Protein AF-A0A7C2W2X8-F1 (afdb_monomer)

Structure (mmCIF, N/CA/C/O backbone):
data_AF-A0A7C2W2X8-F1
#
_entry.id   AF-A0A7C2W2X8-F1
#
loop_
_atom_site.group_PDB
_atom_site.id
_atom_site.type_symbol
_atom_site.label_atom_id
_atom_site.label_alt_id
_atom_site.label_comp_id
_atom_site.label_asym_id
_atom_site.label_entity_id
_atom_site.label_seq_id
_atom_site.pdbx_PDB_ins_code
_atom_site.Cartn_x
_atom_site.Cartn_y
_atom_site.Cartn_z
_atom_site.occupancy
_atom_site.B_iso_or_equiv
_atom_site.auth_seq_id
_atom_site.auth_comp_id
_atom_site.auth_asym_id
_atom_site.auth_atom_id
_atom_site.pdbx_PDB_model_num
ATOM 1 N N . MET A 1 1 ? 43.459 34.184 0.021 1.00 32.25 1 MET A N 1
ATOM 2 C CA . MET A 1 1 ? 43.443 33.450 -1.262 1.00 32.25 1 MET A CA 1
ATOM 3 C C . MET A 1 1 ? 43.941 32.030 -1.039 1.00 32.25 1 MET A C 1
ATOM 5 O O . MET A 1 1 ? 45.138 31.801 -1.106 1.00 32.25 1 MET A O 1
ATOM 9 N N . ARG A 1 2 ? 43.037 31.104 -0.712 1.00 22.92 2 ARG A N 1
ATOM 10 C CA . ARG A 1 2 ? 43.189 29.656 -0.916 1.00 22.92 2 ARG A CA 1
ATOM 11 C C . ARG A 1 2 ? 41.778 29.097 -1.050 1.00 22.92 2 ARG A C 1
ATOM 13 O O . ARG A 1 2 ? 40.992 29.219 -0.117 1.00 22.92 2 ARG A O 1
ATOM 20 N N . ALA A 1 3 ? 41.466 28.576 -2.225 1.00 23.81 3 ALA A N 1
ATOM 21 C CA . ALA A 1 3 ? 40.275 27.799 -2.508 1.00 23.81 3 ALA A CA 1
ATOM 22 C C . ALA A 1 3 ? 40.750 26.645 -3.386 1.00 23.81 3 ALA A C 1
ATOM 24 O O . ALA A 1 3 ? 41.147 26.878 -4.521 1.00 23.81 3 ALA A O 1
ATOM 25 N N . GLU A 1 4 ? 40.760 25.434 -2.839 1.00 26.78 4 GLU A N 1
ATOM 26 C CA . GLU A 1 4 ? 40.943 24.205 -3.607 1.00 26.78 4 GLU A CA 1
ATOM 27 C C . GLU A 1 4 ? 39.967 23.146 -3.083 1.00 26.78 4 GLU A C 1
ATOM 29 O O . GLU A 1 4 ? 40.073 22.679 -1.953 1.00 26.78 4 GLU A O 1
ATOM 34 N N . GLY A 1 5 ? 38.975 22.856 -3.931 1.00 24.05 5 GLY A N 1
ATOM 35 C CA . GLY A 1 5 ? 38.567 21.509 -4.333 1.00 24.05 5 GLY A CA 1
ATOM 36 C C . GLY A 1 5 ? 38.045 20.545 -3.271 1.00 24.05 5 GLY A C 1
ATOM 37 O O . GLY A 1 5 ? 38.774 19.671 -2.817 1.00 24.05 5 GLY A O 1
ATOM 38 N N . SER A 1 6 ? 36.741 20.593 -2.993 1.00 25.14 6 SER A N 1
ATOM 39 C CA . SER A 1 6 ? 36.005 19.478 -2.389 1.00 25.14 6 SER A CA 1
ATOM 40 C C . SER A 1 6 ? 35.727 18.395 -3.440 1.00 25.14 6 SER A C 1
ATOM 42 O O . SER A 1 6 ? 34.861 18.566 -4.299 1.00 25.14 6 SER A O 1
ATOM 44 N N . GLY A 1 7 ? 36.458 17.282 -3.376 1.00 24.28 7 GLY A N 1
ATOM 45 C CA . GLY A 1 7 ? 36.139 16.057 -4.108 1.00 24.28 7 GLY A CA 1
ATOM 46 C C . GLY A 1 7 ? 35.042 15.271 -3.389 1.00 24.28 7 GLY A C 1
ATOM 47 O O . GLY A 1 7 ? 35.287 14.691 -2.335 1.00 24.28 7 GLY A O 1
ATOM 48 N N . SER A 1 8 ? 33.836 15.242 -3.953 1.00 28.30 8 SER A N 1
ATOM 49 C CA . SER A 1 8 ? 32.744 14.355 -3.541 1.00 28.30 8 SER A CA 1
ATOM 50 C C . SER A 1 8 ? 32.913 12.982 -4.201 1.00 28.30 8 SER A C 1
ATOM 52 O O . SER A 1 8 ? 32.335 12.682 -5.243 1.00 28.30 8 SER A O 1
ATOM 54 N N . GLY A 1 9 ? 33.752 12.142 -3.598 1.00 32.53 9 GLY A N 1
ATOM 55 C CA . GLY A 1 9 ? 33.823 10.713 -3.890 1.00 32.53 9 GLY A CA 1
ATOM 56 C C . GLY A 1 9 ? 33.189 9.926 -2.748 1.00 32.53 9 GLY A C 1
ATOM 57 O O . GLY A 1 9 ? 33.828 9.730 -1.720 1.00 32.53 9 GLY A O 1
ATOM 58 N N . GLY A 1 10 ? 31.943 9.491 -2.919 1.00 30.27 10 GLY A N 1
ATOM 59 C CA . GLY A 1 10 ? 31.253 8.634 -1.958 1.00 30.27 10 GLY A CA 1
ATOM 60 C C . GLY A 1 10 ? 30.031 7.987 -2.595 1.00 30.27 10 GLY A C 1
ATOM 61 O O . GLY A 1 10 ? 28.939 8.530 -2.508 1.00 30.27 10 GLY A O 1
ATOM 62 N N . TRP A 1 11 ? 30.220 6.841 -3.248 1.00 42.31 11 TRP A N 1
ATOM 63 C CA . TRP A 1 11 ? 29.124 5.989 -3.710 1.00 42.31 11 TRP A CA 1
ATOM 64 C C . TRP A 1 11 ? 29.130 4.721 -2.857 1.00 42.31 11 TRP A C 1
ATOM 66 O O . TRP A 1 11 ? 30.029 3.894 -2.991 1.00 42.31 11 TRP A O 1
ATOM 76 N N . GLY A 1 12 ? 28.160 4.597 -1.952 1.00 44.66 12 GLY A N 1
ATOM 77 C CA . GLY A 1 12 ? 27.962 3.407 -1.126 1.00 44.66 12 GLY A CA 1
ATOM 78 C C . GLY A 1 12 ? 26.488 3.205 -0.786 1.00 44.66 12 GLY A C 1
ATOM 79 O O . GLY A 1 12 ? 25.975 3.874 0.104 1.00 44.66 12 GLY A O 1
ATOM 80 N N . LEU A 1 13 ? 25.825 2.289 -1.495 1.00 54.53 13 LEU A N 1
ATOM 81 C CA . LEU A 1 13 ? 24.504 1.688 -1.225 1.00 54.53 13 LEU A CA 1
ATOM 82 C C . LEU A 1 13 ? 24.564 0.280 -1.874 1.00 54.53 13 LEU A C 1
ATOM 84 O O . LEU A 1 13 ? 25.094 0.237 -2.983 1.00 54.53 13 LEU A O 1
ATOM 88 N N . PRO A 1 14 ? 24.114 -0.867 -1.300 1.00 53.38 14 PRO A N 1
ATOM 89 C CA . PRO A 1 14 ? 23.177 -1.139 -0.189 1.00 53.38 14 PRO A CA 1
ATOM 90 C C . PRO A 1 14 ? 23.799 -1.802 1.087 1.00 53.38 14 PRO A C 1
ATOM 92 O O . PRO A 1 14 ? 24.990 -2.068 1.094 1.00 53.38 14 PRO A O 1
ATOM 95 N N . CYS A 1 15 ? 22.982 -2.011 2.155 1.00 53.28 15 CYS A N 1
ATOM 96 C CA . CYS A 1 15 ? 23.189 -2.243 3.631 1.00 53.28 15 CYS A CA 1
ATOM 97 C C . CYS A 1 15 ? 24.576 -2.651 4.277 1.00 53.28 15 CYS A C 1
ATOM 99 O O . CYS A 1 15 ? 24.568 -2.991 5.462 1.00 53.28 15 CYS A O 1
ATOM 101 N N . ASP A 1 16 ? 25.760 -2.569 3.652 1.00 44.34 16 ASP A N 1
ATOM 102 C CA . ASP A 1 16 ? 27.074 -3.057 4.168 1.00 44.34 16 ASP A CA 1
ATOM 103 C C . ASP A 1 16 ? 27.695 -2.312 5.387 1.00 44.34 16 ASP A C 1
ATOM 105 O O . ASP A 1 16 ? 28.909 -2.305 5.597 1.00 44.34 16 ASP A O 1
ATOM 109 N N . LEU A 1 17 ? 26.882 -1.717 6.264 1.00 38.62 17 LEU A N 1
ATOM 110 C CA . LEU A 1 17 ? 27.334 -1.147 7.543 1.00 38.62 17 LEU A CA 1
ATOM 111 C C . LEU A 1 17 ? 26.598 -1.670 8.783 1.00 38.62 17 LEU A C 1
ATOM 113 O O . LEU A 1 17 ? 26.916 -1.232 9.888 1.00 38.62 17 LEU A O 1
ATOM 117 N N . VAL A 1 18 ? 25.715 -2.670 8.671 1.00 34.75 18 VAL A N 1
ATOM 118 C CA . VAL A 1 18 ? 25.264 -3.415 9.863 1.00 34.75 18 VAL A CA 1
ATOM 119 C C . VAL A 1 18 ? 26.233 -4.563 10.135 1.00 34.75 18 VAL A C 1
ATOM 121 O O . VAL A 1 18 ? 25.915 -5.747 10.036 1.00 34.75 18 VAL A O 1
ATOM 124 N N . GLY A 1 19 ? 27.459 -4.193 10.500 1.00 26.86 19 GLY A N 1
ATOM 125 C CA . GLY A 1 19 ? 28.338 -5.094 11.218 1.00 26.86 19 GLY A CA 1
ATOM 126 C C . GLY A 1 19 ? 27.669 -5.461 12.538 1.00 26.86 19 GLY A C 1
ATOM 127 O O . GLY A 1 19 ? 27.575 -4.637 13.444 1.00 26.86 19 GLY A O 1
ATOM 128 N N . TYR A 1 20 ? 27.251 -6.714 12.670 1.00 30.56 20 TYR A N 1
ATOM 129 C CA . TYR A 1 20 ? 27.113 -7.363 13.968 1.00 30.56 20 TYR A CA 1
ATOM 130 C C . TYR A 1 20 ? 28.431 -8.099 14.266 1.00 30.56 20 TYR A C 1
ATOM 132 O O . TYR A 1 20 ? 28.528 -9.302 14.016 1.00 30.56 20 TYR A O 1
ATOM 140 N N . PRO A 1 21 ? 29.490 -7.445 14.784 1.00 28.77 21 PRO A N 1
ATOM 141 C CA . PRO A 1 21 ? 30.545 -8.183 15.440 1.00 28.77 21 PRO A CA 1
ATOM 142 C C . PRO A 1 21 ? 30.061 -8.499 16.854 1.00 28.77 21 PRO A C 1
ATOM 144 O O . PRO A 1 21 ? 29.841 -7.611 17.680 1.00 28.77 21 PRO A O 1
ATOM 147 N N . GLY A 1 22 ? 29.914 -9.788 17.155 1.00 27.58 22 GLY A N 1
ATOM 148 C CA . GLY A 1 22 ? 29.958 -10.249 18.534 1.00 27.58 22 GLY A CA 1
ATOM 149 C C . GLY A 1 22 ? 31.240 -9.722 19.178 1.00 27.58 22 GLY A C 1
ATOM 150 O O . GLY A 1 22 ? 32.337 -10.170 18.852 1.00 27.58 22 GLY A O 1
ATOM 151 N N . GLY A 1 23 ? 31.102 -8.732 20.059 1.00 25.80 23 GLY A N 1
ATOM 152 C CA . GLY A 1 23 ? 32.219 -8.149 20.785 1.00 25.80 23 GLY A CA 1
ATOM 153 C C . GLY A 1 23 ? 32.795 -9.154 21.778 1.00 25.80 23 GLY A C 1
ATOM 154 O O . GLY A 1 23 ? 32.230 -9.380 22.848 1.00 25.80 23 GLY A O 1
ATOM 155 N N . GLN A 1 24 ? 33.951 -9.729 21.450 1.00 26.19 24 GLN A N 1
ATOM 156 C CA . GLN A 1 24 ? 34.860 -10.261 22.456 1.00 26.19 24 GLN A CA 1
ATOM 157 C C . GLN A 1 24 ? 35.580 -9.099 23.154 1.00 26.19 24 GLN A C 1
ATOM 159 O O . GLN A 1 24 ? 36.411 -8.421 22.565 1.00 26.19 24 GLN A O 1
ATOM 164 N N . GLY A 1 25 ? 35.293 -8.952 24.448 1.00 23.19 25 GLY A N 1
ATOM 165 C CA . GLY A 1 25 ? 36.270 -8.571 25.465 1.00 23.19 25 GLY A CA 1
ATOM 166 C C . GLY A 1 25 ? 36.591 -7.085 25.636 1.00 23.19 25 GLY A C 1
ATOM 167 O O . GLY A 1 25 ? 37.490 -6.559 24.995 1.00 23.19 25 GLY A O 1
ATOM 168 N N . ARG A 1 26 ? 36.047 -6.490 26.702 1.00 25.81 26 ARG A N 1
ATOM 169 C CA . ARG A 1 26 ? 36.853 -6.063 27.861 1.00 25.81 26 ARG A CA 1
ATOM 170 C C . ARG A 1 26 ? 35.956 -5.858 29.078 1.00 25.81 26 ARG A C 1
ATOM 172 O O . ARG A 1 26 ? 34.854 -5.334 28.990 1.00 25.81 26 ARG A O 1
ATOM 179 N N . ARG A 1 27 ? 36.438 -6.389 30.200 1.00 29.44 27 ARG A N 1
ATOM 180 C CA . ARG A 1 27 ? 35.859 -6.258 31.534 1.00 29.44 27 ARG A CA 1
ATOM 181 C C . ARG A 1 27 ? 35.961 -4.798 31.949 1.00 29.44 27 ARG A C 1
ATOM 183 O O . ARG A 1 27 ? 37.064 -4.282 31.876 1.00 29.44 27 ARG A O 1
ATOM 190 N N . ASP A 1 28 ? 34.881 -4.234 32.475 1.00 26.27 28 ASP A N 1
ATOM 191 C CA . ASP A 1 28 ? 34.962 -3.288 33.583 1.00 26.27 28 ASP A CA 1
ATOM 192 C C . ASP A 1 28 ? 33.710 -3.395 34.457 1.00 26.27 28 ASP A C 1
ATOM 194 O O . ASP A 1 28 ? 32.586 -3.575 33.989 1.00 26.27 28 ASP A O 1
ATOM 198 N N . ARG A 1 29 ? 33.955 -3.414 35.767 1.00 28.06 29 ARG A N 1
ATOM 199 C CA . ARG A 1 29 ? 32.965 -3.548 36.837 1.00 28.06 29 ARG A CA 1
ATOM 200 C C . ARG A 1 29 ? 32.421 -2.164 37.191 1.00 28.06 29 ARG A C 1
ATOM 202 O O . ARG A 1 29 ? 33.232 -1.306 37.513 1.00 28.06 29 ARG A O 1
ATOM 209 N N . ALA A 1 30 ? 31.100 -2.010 37.307 1.00 28.25 30 ALA A N 1
ATOM 210 C CA . ALA A 1 30 ? 30.471 -1.118 38.292 1.00 28.25 30 ALA A CA 1
ATOM 211 C C . ALA A 1 30 ? 28.947 -1.351 38.403 1.00 28.25 30 ALA A C 1
ATOM 213 O O . ALA A 1 30 ? 28.246 -1.251 37.408 1.00 28.25 30 ALA A O 1
ATOM 214 N N . GLY A 1 31 ? 28.485 -1.643 39.630 1.00 26.47 31 GLY A N 1
ATOM 215 C CA . GLY A 1 31 ? 27.339 -1.003 40.314 1.00 26.47 31 GLY A CA 1
ATOM 216 C C . GLY A 1 31 ? 25.895 -1.188 39.804 1.00 26.47 31 GLY A C 1
ATOM 217 O O . GLY A 1 31 ? 25.632 -0.903 38.645 1.00 26.47 31 GLY A O 1
ATOM 218 N N . PRO A 1 32 ? 24.924 -1.585 40.659 1.00 29.23 32 PRO A N 1
ATOM 219 C CA . PRO A 1 32 ? 23.549 -1.863 40.246 1.00 29.23 32 PRO A CA 1
ATOM 220 C C . PRO A 1 32 ? 22.630 -0.635 40.362 1.00 29.23 32 PRO A C 1
ATOM 222 O O . PRO A 1 32 ? 22.648 0.050 41.380 1.00 29.23 32 PRO A O 1
ATOM 225 N N . GLU A 1 33 ? 21.725 -0.450 39.399 1.00 28.70 33 GLU A N 1
ATOM 226 C CA . GLU A 1 33 ? 20.496 0.327 39.601 1.00 28.70 33 GLU A CA 1
ATOM 227 C C . GLU A 1 33 ? 19.254 -0.503 39.239 1.00 28.70 33 GLU A C 1
ATOM 229 O O . GLU A 1 33 ? 19.138 -1.122 38.181 1.00 28.70 33 GLU A O 1
ATOM 234 N N . GLN A 1 34 ? 18.341 -0.543 40.206 1.00 27.64 34 GLN A N 1
ATOM 235 C CA . GLN A 1 34 ? 16.975 -1.060 40.156 1.00 27.64 34 GLN A CA 1
ATOM 236 C C . GLN A 1 34 ? 16.144 -0.126 39.247 1.00 27.64 34 GLN A C 1
ATOM 238 O O . GLN A 1 34 ? 16.367 1.072 39.265 1.00 27.64 34 GLN A O 1
ATOM 243 N N . GLY A 1 35 ? 15.135 -0.491 38.460 1.00 22.97 35 GLY A N 1
ATOM 244 C CA . GLY A 1 35 ? 14.403 -1.719 38.203 1.00 22.97 35 GLY A CA 1
ATOM 245 C C . GLY A 1 35 ? 13.089 -1.333 37.495 1.00 22.97 35 GLY A C 1
ATOM 246 O O . GLY A 1 35 ? 12.490 -0.315 37.821 1.00 22.97 35 GLY A O 1
ATOM 247 N N . ARG A 1 36 ? 12.614 -2.143 36.542 1.00 24.66 36 ARG A N 1
ATOM 248 C CA . ARG A 1 36 ? 11.184 -2.324 36.209 1.00 24.66 36 ARG A CA 1
ATOM 249 C C . ARG A 1 36 ? 11.049 -3.623 35.416 1.00 24.66 36 ARG A C 1
ATOM 251 O O . ARG A 1 36 ? 11.373 -3.704 34.238 1.00 24.66 36 ARG A O 1
ATOM 258 N N . ILE A 1 37 ? 10.637 -4.672 36.120 1.00 24.53 37 ILE A N 1
ATOM 259 C CA . ILE A 1 37 ? 10.428 -6.020 35.590 1.00 24.53 37 ILE A CA 1
ATOM 260 C C . ILE A 1 37 ? 8.986 -6.104 35.085 1.00 24.53 37 ILE A C 1
ATOM 262 O O . ILE A 1 37 ? 8.052 -6.040 35.883 1.00 24.53 37 ILE A O 1
ATOM 266 N N . ILE A 1 38 ? 8.796 -6.295 33.780 1.00 26.83 38 ILE A N 1
ATOM 267 C CA . ILE A 1 38 ? 7.501 -6.689 33.213 1.00 26.83 38 ILE A CA 1
ATOM 268 C C . ILE A 1 38 ? 7.296 -8.178 33.530 1.00 26.83 38 ILE A C 1
ATOM 270 O O . ILE A 1 38 ? 7.988 -9.047 32.999 1.00 26.83 38 ILE A O 1
ATOM 274 N N . ARG A 1 39 ? 6.367 -8.485 34.444 1.00 24.67 39 ARG A N 1
ATOM 275 C CA . ARG A 1 39 ? 5.951 -9.858 34.770 1.00 24.67 39 ARG A CA 1
ATOM 276 C C . ARG A 1 39 ? 4.864 -10.315 33.790 1.00 24.67 39 ARG A C 1
ATOM 278 O O . ARG A 1 39 ? 3.730 -9.864 33.900 1.00 24.67 39 ARG A O 1
ATOM 285 N N . ARG A 1 40 ? 5.161 -11.282 32.914 1.00 31.84 40 ARG A N 1
ATOM 286 C CA . ARG A 1 40 ? 4.128 -12.123 32.275 1.00 31.84 40 ARG A CA 1
ATOM 287 C C . ARG A 1 40 ? 3.757 -13.268 33.229 1.00 31.84 40 ARG A C 1
ATOM 289 O O . ARG A 1 40 ? 4.607 -14.096 33.555 1.00 31.84 40 ARG A O 1
ATOM 296 N N . ARG A 1 41 ? 2.497 -13.335 33.681 1.00 26.78 41 ARG A N 1
ATOM 297 C CA . ARG A 1 41 ? 1.927 -14.554 34.286 1.00 26.78 41 ARG A CA 1
ATOM 298 C C . ARG A 1 41 ? 1.508 -15.493 33.153 1.00 26.78 41 ARG A C 1
ATOM 300 O O . ARG A 1 41 ? 0.659 -15.139 32.347 1.00 26.78 41 ARG A O 1
ATOM 307 N N . ARG A 1 42 ? 2.099 -16.690 33.102 1.00 29.50 42 ARG A N 1
ATOM 308 C CA . ARG A 1 42 ? 1.615 -17.801 32.269 1.00 29.50 42 ARG A CA 1
ATOM 309 C C . ARG A 1 42 ? 0.364 -18.395 32.919 1.00 29.50 42 ARG A C 1
ATOM 311 O O . ARG A 1 42 ? 0.481 -19.015 33.973 1.00 29.50 42 ARG A O 1
ATOM 318 N N . ALA A 1 43 ? -0.795 -18.251 32.285 1.00 28.00 43 ALA A N 1
ATOM 319 C CA . ALA A 1 43 ? -1.895 -19.194 32.459 1.00 28.00 43 ALA A CA 1
ATOM 320 C C . ALA A 1 43 ? -1.711 -20.298 31.410 1.00 28.00 43 ALA A C 1
ATOM 322 O O . ALA A 1 43 ? -1.588 -20.022 30.219 1.00 28.00 43 ALA A O 1
ATOM 323 N N . GLY A 1 44 ? -1.561 -21.537 31.873 1.00 27.39 44 GLY A N 1
ATOM 324 C CA . GLY A 1 44 ? -1.325 -22.688 31.014 1.00 27.39 44 GLY A CA 1
ATOM 325 C C . GLY A 1 44 ? -2.603 -23.148 30.326 1.00 27.39 44 GLY A C 1
ATOM 326 O O . GLY A 1 44 ? -3.593 -23.429 30.993 1.00 27.39 44 GLY A O 1
ATOM 327 N N . LEU A 1 45 ? -2.529 -23.329 29.011 1.00 27.77 45 LEU A N 1
ATOM 328 C CA . LEU A 1 45 ? -3.381 -24.257 28.281 1.00 27.77 45 LEU A CA 1
ATOM 329 C C . LEU A 1 45 ? -2.462 -25.292 27.631 1.00 27.77 45 LEU A C 1
ATOM 331 O O . LEU A 1 45 ? -1.572 -24.969 26.847 1.00 27.77 45 LEU A O 1
ATOM 335 N N . ARG A 1 46 ? -2.614 -26.543 28.072 1.00 28.83 46 ARG A N 1
ATOM 336 C CA . ARG A 1 46 ? -1.935 -27.713 27.515 1.00 28.83 46 ARG A CA 1
ATOM 337 C C . ARG A 1 46 ? -2.706 -28.149 26.269 1.00 28.83 46 ARG A C 1
ATOM 339 O O . ARG A 1 46 ? -3.841 -28.588 26.388 1.00 28.83 46 ARG A O 1
ATOM 346 N N . GLY A 1 47 ? -2.063 -28.074 25.112 1.00 24.70 47 GLY A N 1
ATOM 347 C CA . GLY A 1 47 ? -2.501 -28.673 23.852 1.00 24.70 47 GLY A CA 1
ATOM 348 C C . GLY A 1 47 ? -1.309 -28.650 22.904 1.00 24.70 47 GLY A C 1
ATOM 349 O O . GLY A 1 47 ? -0.799 -27.581 22.593 1.00 24.70 47 GLY A O 1
ATOM 350 N N . GLY A 1 48 ? -0.752 -29.819 22.595 1.00 30.62 48 GLY A N 1
ATOM 351 C CA . GLY A 1 48 ? 0.582 -29.945 22.016 1.00 30.62 48 GLY A CA 1
ATOM 352 C C . GLY A 1 48 ? 0.671 -29.501 20.558 1.00 30.62 48 GLY A C 1
ATOM 353 O O . GLY A 1 48 ? 0.003 -30.071 19.708 1.00 30.62 48 GLY A O 1
ATOM 354 N N . TYR A 1 49 ? 1.602 -28.589 20.282 1.00 27.11 49 TYR A N 1
ATOM 355 C CA . TYR A 1 49 ? 2.271 -28.466 18.990 1.00 27.11 49 TYR A CA 1
ATOM 356 C C . TYR A 1 49 ? 3.785 -28.447 19.233 1.00 27.11 49 TYR A C 1
ATOM 358 O O . TYR A 1 49 ? 4.304 -27.711 20.077 1.00 27.11 49 TYR A O 1
ATOM 366 N N . ARG A 1 50 ? 4.494 -29.369 18.574 1.00 32.78 50 ARG A N 1
ATOM 367 C CA . ARG A 1 50 ? 5.942 -29.564 18.708 1.00 32.78 50 ARG A CA 1
ATOM 368 C C . ARG A 1 50 ? 6.684 -28.417 18.017 1.00 32.78 50 ARG A C 1
ATOM 370 O O . ARG A 1 50 ? 6.711 -28.356 16.800 1.00 32.78 50 ARG A O 1
ATOM 377 N N . VAL A 1 51 ? 7.308 -27.580 18.846 1.00 38.47 51 VAL A N 1
ATOM 378 C CA . VAL A 1 51 ? 8.594 -26.879 18.662 1.00 38.47 51 VAL A CA 1
ATOM 379 C C . VAL A 1 51 ? 8.934 -26.492 17.214 1.00 38.47 51 VAL A C 1
ATOM 381 O O . VAL A 1 51 ? 9.633 -27.229 16.524 1.00 38.47 51 VAL A O 1
ATOM 384 N N . GLN A 1 52 ? 8.543 -25.283 16.811 1.00 44.03 52 GLN A N 1
ATOM 385 C CA . GLN A 1 52 ? 9.322 -24.511 15.842 1.00 44.03 52 GLN A CA 1
ATOM 386 C C . GLN A 1 52 ? 10.406 -23.712 16.592 1.00 44.03 52 GLN A C 1
ATOM 388 O O . GLN A 1 52 ? 10.263 -23.374 17.768 1.00 44.03 52 GLN A O 1
ATOM 393 N N . ASP A 1 53 ? 11.544 -23.543 15.930 1.00 53.38 53 ASP A N 1
ATOM 394 C CA . ASP A 1 53 ? 12.866 -23.201 16.455 1.00 53.38 53 ASP A CA 1
ATOM 395 C C . ASP A 1 53 ? 12.896 -22.136 17.578 1.00 53.38 53 ASP A C 1
ATOM 397 O O . ASP A 1 53 ? 12.589 -20.958 17.386 1.00 53.38 53 ASP A O 1
ATOM 401 N N . ARG A 1 54 ? 13.339 -22.540 18.781 1.00 52.50 54 ARG A N 1
ATOM 402 C CA . ARG A 1 54 ? 13.444 -21.656 19.961 1.00 52.50 54 ARG A CA 1
ATOM 403 C C . ARG A 1 54 ? 14.384 -20.468 19.729 1.00 52.50 54 ARG A C 1
ATOM 405 O O . ARG A 1 54 ? 14.314 -19.510 20.499 1.00 52.50 54 ARG A O 1
ATOM 412 N N . THR A 1 55 ? 15.281 -20.535 18.743 1.00 57.81 55 THR A N 1
ATOM 413 C CA . THR A 1 55 ? 16.186 -19.426 18.409 1.00 57.81 55 THR A CA 1
ATOM 414 C C . THR A 1 55 ? 15.481 -18.322 17.623 1.00 57.81 55 THR A C 1
ATOM 416 O O . THR A 1 55 ? 15.654 -17.155 17.973 1.00 57.81 55 THR A O 1
ATOM 419 N N . LEU A 1 56 ? 14.626 -18.669 16.655 1.00 56.53 56 LEU A N 1
ATOM 420 C CA . LEU A 1 56 ? 13.850 -17.707 15.864 1.00 56.53 56 LEU A CA 1
ATOM 421 C C . LEU A 1 56 ? 12.852 -16.946 16.740 1.00 56.53 56 LEU A C 1
ATOM 423 O O . LEU A 1 56 ? 12.830 -15.721 16.719 1.00 56.53 56 LEU A O 1
ATOM 427 N N . ILE A 1 57 ? 12.129 -17.657 17.612 1.00 58.22 57 ILE A N 1
ATOM 428 C CA . ILE A 1 57 ? 11.182 -17.042 18.558 1.00 58.22 57 ILE A CA 1
ATOM 429 C C . ILE A 1 57 ? 11.894 -16.038 19.476 1.00 58.22 57 ILE A C 1
ATOM 431 O O . ILE A 1 57 ? 11.414 -14.931 19.693 1.00 58.22 57 ILE A O 1
ATOM 435 N N . ARG A 1 58 ? 13.073 -16.395 20.003 1.00 49.75 58 ARG A N 1
ATOM 436 C CA . ARG A 1 58 ? 13.860 -15.484 20.851 1.00 49.75 58 ARG A CA 1
ATOM 437 C C . ARG A 1 58 ? 14.380 -14.274 20.085 1.00 49.75 58 ARG A C 1
ATOM 439 O O . ARG A 1 58 ? 14.432 -13.192 20.657 1.00 49.75 58 ARG A O 1
ATOM 446 N N . ARG A 1 59 ? 14.795 -14.461 18.829 1.00 57.72 59 ARG A N 1
ATOM 447 C CA . ARG A 1 59 ? 15.241 -13.365 17.963 1.00 57.72 59 ARG A CA 1
ATOM 448 C C . ARG A 1 59 ? 14.094 -12.388 17.715 1.00 57.72 59 ARG A C 1
ATOM 450 O O . ARG A 1 59 ? 14.310 -11.190 17.865 1.00 57.72 59 ARG A O 1
ATOM 457 N N . GLN A 1 60 ? 12.897 -12.902 17.444 1.00 63.69 60 GLN A N 1
ATOM 458 C CA . GLN A 1 60 ? 11.714 -12.078 17.232 1.00 63.69 60 GLN A CA 1
ATOM 459 C C . GLN A 1 60 ? 11.323 -11.297 18.488 1.00 63.69 60 GLN A C 1
ATOM 461 O O . GLN A 1 60 ? 11.265 -10.074 18.454 1.00 63.69 60 GLN A O 1
ATOM 466 N N . GLU A 1 61 ? 11.237 -11.969 19.642 1.00 65.12 61 GLU A N 1
ATOM 467 C CA . GLU A 1 61 ? 10.963 -11.298 20.920 1.00 65.12 61 GLU A CA 1
ATOM 468 C C . GLU A 1 61 ? 11.974 -10.184 21.251 1.00 65.12 61 GLU A C 1
ATOM 470 O O . GLU A 1 61 ? 11.655 -9.259 22.004 1.00 65.12 61 GLU A O 1
ATOM 475 N N . THR A 1 62 ? 13.215 -10.293 20.769 1.00 62.06 62 THR A N 1
ATOM 476 C CA . THR A 1 62 ? 14.225 -9.240 20.913 1.00 62.06 62 THR A CA 1
ATOM 477 C C . THR A 1 62 ? 13.961 -8.083 19.953 1.00 62.06 62 THR A C 1
ATOM 479 O O . THR A 1 62 ? 13.954 -6.942 20.412 1.00 62.06 62 THR A O 1
ATOM 482 N N . VAL A 1 63 ? 13.693 -8.357 18.672 1.00 73.75 63 VAL A N 1
ATOM 483 C CA . VAL A 1 63 ? 13.353 -7.332 17.668 1.00 73.75 63 VAL A CA 1
ATOM 484 C C . VAL A 1 63 ? 12.128 -6.527 18.108 1.00 73.75 63 VAL A C 1
ATOM 486 O O . VAL A 1 63 ? 12.186 -5.297 18.122 1.00 73.75 63 VAL A O 1
ATOM 489 N N . ASP A 1 64 ? 11.075 -7.194 18.579 1.00 74.75 64 ASP A N 1
ATOM 490 C CA . ASP A 1 64 ? 9.847 -6.539 19.043 1.00 74.75 64 ASP A CA 1
ATOM 491 C C . ASP A 1 64 ? 10.092 -5.650 20.259 1.00 74.75 64 ASP A C 1
ATOM 493 O O . ASP A 1 64 ? 9.564 -4.543 20.357 1.00 74.75 64 ASP A O 1
ATOM 497 N N . LYS A 1 65 ? 10.929 -6.102 21.201 1.00 77.81 65 LYS A N 1
ATOM 498 C CA . LYS A 1 65 ? 11.288 -5.300 22.380 1.00 77.81 65 LYS A CA 1
ATOM 499 C C . LYS A 1 65 ? 12.150 -4.100 22.026 1.00 77.81 65 LYS A C 1
ATOM 501 O O . LYS A 1 65 ? 12.048 -3.083 22.706 1.00 77.81 65 LYS A O 1
ATOM 506 N N . GLU A 1 66 ? 13.040 -4.226 21.051 1.00 84.50 66 GLU A N 1
ATOM 507 C CA . GLU A 1 66 ? 13.901 -3.129 20.613 1.00 84.50 66 GLU A CA 1
ATOM 508 C C . GLU A 1 66 ? 13.099 -2.079 19.854 1.00 84.50 66 GLU A C 1
ATOM 510 O O . GLU A 1 66 ? 13.119 -0.908 20.230 1.00 84.50 66 GLU A O 1
ATOM 515 N N . LEU A 1 67 ? 12.345 -2.500 18.839 1.00 88.25 67 LEU A N 1
ATOM 516 C CA . LEU A 1 67 ? 11.552 -1.596 18.018 1.00 88.25 67 LEU A CA 1
ATOM 517 C C . LEU A 1 67 ? 10.352 -1.034 18.789 1.00 88.25 67 LEU A C 1
ATOM 519 O O . LEU A 1 67 ? 10.053 0.152 18.677 1.00 88.25 67 LEU A O 1
ATOM 523 N N . GLY A 1 68 ? 9.726 -1.827 19.662 1.00 87.88 68 GLY A N 1
ATOM 524 C CA . GLY A 1 68 ? 8.629 -1.376 20.520 1.00 87.88 68 GLY A CA 1
ATOM 525 C C . GLY A 1 68 ? 9.010 -0.227 21.461 1.00 87.88 68 GLY A C 1
ATOM 526 O O . GLY A 1 68 ? 8.154 0.577 21.812 1.00 87.88 68 GLY A O 1
ATOM 527 N N . ARG A 1 69 ? 10.295 -0.074 21.821 1.00 91.38 69 ARG A N 1
ATOM 528 C CA . ARG A 1 69 ? 10.781 1.082 22.606 1.00 91.38 69 ARG A CA 1
ATOM 529 C C . ARG A 1 69 ? 10.802 2.389 21.817 1.00 91.38 69 ARG A C 1
ATOM 531 O O . ARG A 1 69 ? 10.920 3.441 22.436 1.00 91.38 69 ARG A O 1
ATOM 538 N N . LEU A 1 70 ? 10.735 2.327 20.486 1.00 94.12 70 LEU A N 1
ATOM 539 C CA . LEU A 1 70 ? 10.711 3.511 19.627 1.00 94.12 70 LEU A CA 1
ATOM 540 C C . LEU A 1 70 ? 9.311 4.134 19.555 1.00 94.12 70 LEU A C 1
ATOM 542 O O . LEU A 1 70 ? 9.192 5.323 19.256 1.00 94.12 70 LEU A O 1
ATOM 546 N N . LEU A 1 71 ? 8.260 3.360 19.839 1.00 95.62 71 LEU A N 1
ATOM 547 C CA . LEU A 1 71 ? 6.873 3.822 19.796 1.00 95.62 71 LEU A CA 1
ATOM 548 C C . LEU A 1 71 ? 6.646 4.982 20.774 1.00 95.62 71 LEU A C 1
ATOM 550 O O . LEU A 1 71 ? 7.025 4.921 21.942 1.00 95.62 71 LEU A O 1
ATOM 554 N N . GLY A 1 72 ? 6.034 6.060 20.286 1.00 95.31 72 GLY A N 1
ATOM 555 C CA . GLY A 1 72 ? 5.748 7.266 21.060 1.00 95.31 72 GLY A CA 1
ATOM 556 C C . GLY A 1 72 ? 6.987 8.079 21.436 1.00 95.31 72 GLY A C 1
ATOM 557 O O . GLY A 1 72 ? 6.903 8.916 22.335 1.00 95.31 72 GLY A O 1
ATOM 558 N N . THR A 1 73 ? 8.134 7.837 20.794 1.00 96.25 73 THR A N 1
ATOM 559 C CA . THR A 1 73 ? 9.400 8.505 21.122 1.00 96.25 73 THR A CA 1
ATOM 560 C C . THR A 1 73 ? 9.967 9.315 19.961 1.00 96.25 73 THR A C 1
ATOM 562 O O . THR A 1 73 ? 9.588 9.162 18.796 1.00 96.25 73 THR A O 1
ATOM 565 N N . ARG A 1 74 ? 10.928 10.177 20.306 1.00 97.00 74 ARG A N 1
ATOM 566 C CA . ARG A 1 74 ? 11.881 10.765 19.366 1.00 97.00 74 ARG A CA 1
ATOM 567 C C . ARG A 1 74 ? 13.231 10.096 19.554 1.00 97.00 74 ARG A C 1
ATOM 569 O O . ARG A 1 74 ? 13.672 9.926 20.690 1.00 97.00 74 ARG A O 1
ATOM 576 N N . PHE A 1 75 ? 13.905 9.764 18.462 1.00 95.44 75 PHE A N 1
ATOM 577 C CA . PHE A 1 75 ? 15.217 9.127 18.511 1.00 95.44 75 PHE A CA 1
ATOM 578 C C . PHE A 1 75 ? 16.124 9.625 17.389 1.00 95.44 75 PHE A C 1
ATOM 580 O O . PHE A 1 75 ? 15.671 9.995 16.307 1.00 95.44 75 PHE A O 1
ATOM 587 N N . ASN A 1 76 ? 17.428 9.638 17.656 1.00 95.88 76 ASN A N 1
ATOM 588 C CA . ASN A 1 76 ? 18.429 9.952 16.643 1.00 95.88 76 ASN A CA 1
ATOM 589 C C . ASN A 1 76 ? 18.704 8.693 15.823 1.00 95.88 76 ASN A C 1
ATOM 591 O O . ASN A 1 76 ? 18.985 7.635 16.385 1.00 95.88 76 ASN A O 1
ATOM 595 N N . CYS A 1 77 ? 18.614 8.811 14.504 1.00 94.19 77 CYS A N 1
ATOM 596 C CA . CYS A 1 77 ? 18.787 7.702 13.584 1.00 94.19 77 CYS A CA 1
ATOM 597 C C . CYS A 1 77 ? 20.169 7.737 12.934 1.00 94.19 77 CYS A C 1
ATOM 599 O O . CYS A 1 77 ? 20.741 8.801 12.703 1.00 94.19 77 CYS A O 1
ATOM 601 N N . GLU A 1 78 ? 20.669 6.567 12.546 1.00 90.12 78 GLU A N 1
ATOM 602 C CA . GLU A 1 78 ? 21.926 6.415 11.799 1.00 90.12 78 GLU A CA 1
ATOM 603 C C . GLU A 1 78 ? 21.952 7.159 10.452 1.00 90.12 78 GLU A C 1
ATOM 605 O O . GLU A 1 78 ? 23.020 7.444 9.926 1.00 90.12 78 GLU A O 1
ATOM 610 N N . CYS A 1 79 ? 20.789 7.545 9.916 1.00 92.69 79 CYS A N 1
ATOM 611 C CA . CYS A 1 79 ? 20.681 8.385 8.722 1.00 92.69 79 CYS A CA 1
ATOM 612 C C . CYS A 1 79 ? 21.041 9.864 8.977 1.00 92.69 79 CYS A C 1
ATOM 614 O O . CYS A 1 79 ? 20.936 10.687 8.070 1.00 92.69 79 CYS A O 1
ATOM 616 N N . GLY A 1 80 ? 21.388 10.230 10.217 1.00 92.81 80 GLY A N 1
ATOM 617 C CA . GLY A 1 80 ? 21.738 11.593 10.619 1.00 92.81 80 GLY A CA 1
ATOM 618 C C . GLY A 1 80 ? 20.546 12.497 10.951 1.00 92.81 80 GLY A C 1
ATOM 619 O O . GLY A 1 80 ? 20.752 13.653 11.315 1.00 92.81 80 GLY A O 1
ATOM 620 N N . ARG A 1 81 ? 19.302 12.001 10.862 1.00 94.88 81 ARG A N 1
ATOM 621 C CA . ARG A 1 81 ? 18.090 12.741 11.259 1.00 94.88 81 ARG A CA 1
ATOM 622 C C . ARG A 1 81 ? 17.563 12.291 12.618 1.00 94.88 81 ARG A C 1
ATOM 624 O O . ARG A 1 81 ? 17.775 11.157 13.043 1.00 94.88 81 ARG A O 1
ATOM 631 N N . GLN A 1 82 ? 16.827 13.181 13.277 1.00 96.12 82 GLN A N 1
ATOM 632 C CA . GLN A 1 82 ? 15.969 12.815 14.397 1.00 96.12 82 GLN A CA 1
ATOM 633 C C . GLN A 1 82 ? 14.601 12.399 13.852 1.00 96.12 82 GLN A C 1
ATOM 635 O O . GLN A 1 82 ? 13.945 13.174 13.159 1.00 96.12 82 GLN A O 1
ATOM 640 N N . HIS A 1 83 ? 14.191 11.176 14.162 1.00 96.25 83 HIS A N 1
ATOM 641 C CA . HIS A 1 83 ? 12.882 10.642 13.820 1.00 96.25 83 HIS A CA 1
ATOM 642 C C . HIS A 1 83 ? 11.921 10.799 15.000 1.00 96.25 83 HIS A C 1
ATOM 644 O O . HIS A 1 83 ? 12.325 10.689 16.159 1.00 96.25 83 HIS A O 1
ATOM 650 N N . GLU A 1 84 ? 10.646 11.033 14.699 1.00 95.31 84 GLU A N 1
ATOM 651 C CA . GLU A 1 84 ? 9.541 10.989 15.656 1.00 95.31 84 GLU A CA 1
ATOM 652 C C . GLU A 1 84 ? 8.569 9.902 15.211 1.00 95.31 84 GLU A C 1
ATOM 654 O O . GLU A 1 84 ? 8.150 9.894 14.055 1.00 95.31 84 GLU A O 1
ATOM 659 N N . LEU A 1 85 ? 8.216 8.994 16.122 1.00 95.50 85 LEU A N 1
ATOM 660 C CA . LEU A 1 85 ? 7.211 7.966 15.878 1.00 95.50 85 LEU A CA 1
ATOM 661 C C . LEU A 1 85 ? 5.962 8.262 16.719 1.00 95.50 85 LEU A C 1
ATOM 663 O O . LEU A 1 85 ? 5.941 7.931 17.906 1.00 95.50 85 LEU A O 1
ATOM 667 N N . PRO A 1 86 ? 4.910 8.874 16.139 1.00 94.38 86 PRO A N 1
ATOM 668 C CA . PRO A 1 86 ? 3.745 9.286 16.921 1.00 94.38 86 PRO A CA 1
ATOM 669 C C . PRO A 1 86 ? 2.856 8.117 17.364 1.00 94.38 86 PRO A C 1
ATOM 671 O O . PRO A 1 86 ? 2.101 8.273 18.324 1.00 94.38 86 PRO A O 1
ATOM 674 N N . VAL A 1 87 ? 2.950 6.958 16.693 1.00 96.94 87 VAL A N 1
ATOM 675 C CA . VAL A 1 87 ? 2.298 5.714 17.132 1.00 96.94 87 VAL A CA 1
ATOM 676 C C . VAL A 1 87 ? 2.885 5.323 18.477 1.00 96.94 87 VAL A C 1
ATOM 678 O O . VAL A 1 87 ? 4.080 5.052 18.567 1.00 96.94 87 VAL A O 1
ATOM 681 N N . ARG A 1 88 ? 2.060 5.316 19.524 1.00 96.06 88 ARG A N 1
ATOM 682 C CA . ARG A 1 88 ? 2.517 5.148 20.910 1.00 96.06 88 ARG A CA 1
ATOM 683 C C . ARG A 1 88 ? 2.534 3.700 21.358 1.00 96.06 88 ARG A C 1
ATOM 685 O O . ARG A 1 88 ? 3.342 3.346 22.204 1.00 96.06 88 ARG A O 1
ATOM 692 N N . GLU A 1 89 ? 1.625 2.891 20.828 1.00 95.88 89 GLU A N 1
ATOM 693 C CA . GLU A 1 89 ? 1.391 1.529 21.299 1.00 95.88 89 GLU A CA 1
ATOM 694 C C . GLU A 1 89 ? 1.076 0.607 20.113 1.00 95.88 89 GLU A C 1
ATOM 696 O O . GLU A 1 89 ? 0.305 0.957 19.214 1.00 95.88 89 GLU A O 1
ATOM 701 N N . PHE A 1 90 ? 1.663 -0.587 20.136 1.00 96.62 90 PHE A N 1
ATOM 702 C CA . PHE A 1 90 ? 1.344 -1.690 19.238 1.00 96.62 90 PHE A CA 1
ATOM 703 C C . PHE A 1 90 ? 1.033 -2.912 20.095 1.00 96.62 90 PHE A C 1
ATOM 705 O O . PHE A 1 90 ? 1.910 -3.432 20.785 1.00 96.62 90 PHE A O 1
ATOM 712 N N . VAL A 1 91 ? -0.230 -3.334 20.099 1.00 96.25 91 VAL A N 1
ATOM 713 C CA . VAL A 1 91 ? -0.705 -4.444 20.927 1.00 96.25 91 VAL A CA 1
ATOM 714 C C . VAL A 1 91 ? -1.150 -5.578 20.027 1.00 96.25 91 VAL A C 1
ATOM 716 O O . VAL A 1 91 ? -2.253 -5.544 19.484 1.00 96.25 91 VAL A O 1
ATOM 719 N N . TYR A 1 92 ? -0.292 -6.589 19.898 1.00 95.31 92 TYR A N 1
ATOM 720 C CA . TYR A 1 92 ? -0.588 -7.806 19.155 1.00 95.31 92 TYR A CA 1
ATOM 721 C C . TYR A 1 92 ? -0.621 -9.024 20.082 1.00 95.31 92 TYR A C 1
ATOM 723 O O . TYR A 1 92 ? 0.384 -9.687 20.327 1.00 95.31 92 TYR A O 1
ATOM 731 N N . GLU A 1 93 ? -1.784 -9.277 20.684 1.00 94.81 93 GLU A N 1
ATOM 732 C CA . GLU A 1 93 ? -1.979 -10.373 21.637 1.00 94.81 93 GLU A CA 1
ATOM 733 C C . GLU A 1 93 ? -3.460 -10.750 21.791 1.00 94.81 93 GLU A C 1
ATOM 735 O O . GLU A 1 93 ? -4.360 -10.043 21.340 1.00 94.81 93 GLU A O 1
ATOM 740 N N . ALA A 1 94 ? -3.742 -11.880 22.448 1.00 93.75 94 ALA A N 1
ATOM 741 C CA . ALA A 1 94 ? -5.113 -12.367 22.635 1.00 93.75 94 ALA A CA 1
ATOM 742 C C . ALA A 1 94 ? -6.030 -11.334 23.326 1.00 93.75 94 ALA A C 1
ATOM 744 O O . ALA A 1 94 ? -7.195 -11.201 22.951 1.00 93.75 94 ALA A O 1
ATOM 745 N N . GLY A 1 95 ? -5.481 -10.585 24.288 1.00 93.38 95 GLY A N 1
ATOM 746 C CA . GLY A 1 95 ? -6.177 -9.559 25.071 1.00 93.38 95 GLY A CA 1
ATOM 747 C C . GLY A 1 95 ? -6.219 -8.164 24.437 1.00 93.38 95 GLY A C 1
ATOM 748 O O . GLY A 1 95 ? -6.440 -7.188 25.149 1.00 93.38 95 GLY A O 1
ATOM 749 N N . ALA A 1 96 ? -5.942 -8.031 23.134 1.00 94.56 96 ALA A N 1
ATOM 750 C CA . ALA A 1 96 ? -5.803 -6.721 22.498 1.00 94.56 96 ALA A CA 1
ATOM 751 C C . ALA A 1 96 ? -7.074 -5.856 22.581 1.00 94.56 96 ALA A C 1
ATOM 753 O O . ALA A 1 96 ? -6.974 -4.657 22.822 1.00 94.56 96 ALA A O 1
ATOM 754 N N . ILE A 1 97 ? -8.269 -6.441 22.437 1.00 93.88 97 ILE A N 1
ATOM 755 C CA . ILE A 1 97 ? -9.534 -5.690 22.538 1.00 93.88 97 ILE A CA 1
ATOM 756 C C . ILE A 1 97 ? -9.738 -5.187 23.971 1.00 93.88 97 ILE A C 1
ATOM 758 O O . ILE A 1 97 ? -10.067 -4.026 24.184 1.00 93.88 97 ILE A O 1
ATOM 762 N N . GLU A 1 98 ? -9.464 -6.030 24.960 1.00 93.50 98 GLU A N 1
ATOM 763 C CA . GLU A 1 98 ? -9.583 -5.711 26.381 1.00 93.50 98 GLU A CA 1
ATOM 764 C C . GLU A 1 98 ? -8.575 -4.634 26.816 1.00 93.50 98 GLU A C 1
ATOM 766 O O . GLU A 1 98 ? -8.831 -3.857 27.737 1.00 93.50 98 GLU A O 1
ATOM 771 N N . ALA A 1 99 ? -7.431 -4.546 26.132 1.00 94.06 99 ALA A N 1
ATOM 772 C CA . ALA A 1 99 ? -6.432 -3.510 26.363 1.00 94.06 99 ALA A CA 1
ATOM 773 C C . ALA A 1 99 ? -6.870 -2.117 25.873 1.00 94.06 99 ALA A C 1
ATOM 775 O O . ALA A 1 99 ? -6.275 -1.122 26.301 1.00 94.06 99 ALA A O 1
ATOM 776 N N . LEU A 1 100 ? -7.896 -2.020 25.016 1.00 95.00 100 LEU A N 1
ATOM 777 C CA . LEU A 1 100 ? -8.310 -0.767 24.382 1.00 95.00 100 LEU A CA 1
ATOM 778 C C . LEU A 1 100 ? -8.784 0.279 25.399 1.00 95.00 100 LEU A C 1
ATOM 780 O O . LEU A 1 100 ? -8.293 1.403 25.369 1.00 95.00 100 LEU A O 1
ATOM 784 N N . GLY A 1 101 ? -9.669 -0.072 26.336 1.00 93.81 101 GLY A N 1
ATOM 785 C CA . GLY A 1 101 ? -10.142 0.866 27.365 1.00 93.81 101 GLY A CA 1
ATOM 786 C C . GLY A 1 101 ? -8.991 1.497 28.172 1.00 93.81 101 GLY A C 1
ATOM 787 O O . GLY A 1 101 ? -8.874 2.722 28.216 1.00 93.81 101 GLY A O 1
ATOM 788 N N . PRO A 1 102 ? -8.081 0.699 28.761 1.00 93.25 102 PRO A N 1
ATOM 789 C CA . PRO A 1 102 ? -6.881 1.219 29.417 1.00 93.25 102 PRO A CA 1
ATOM 790 C C . PRO A 1 102 ? -5.942 2.020 28.501 1.00 93.25 102 PRO A C 1
ATOM 792 O O . PRO A 1 102 ? -5.227 2.898 28.984 1.00 93.25 102 PRO A O 1
ATOM 795 N N . LEU A 1 103 ? -5.876 1.705 27.205 1.00 94.44 103 LEU A N 1
ATOM 796 C CA . LEU A 1 103 ? -5.059 2.435 26.230 1.00 94.44 103 LEU A CA 1
ATOM 797 C C . LEU A 1 103 ? -5.629 3.815 25.914 1.00 94.44 103 LEU A C 1
ATOM 799 O O . LEU A 1 103 ? -4.868 4.781 25.859 1.00 94.44 103 LEU A O 1
ATOM 803 N N . ILE A 1 104 ? -6.950 3.927 25.761 1.00 96.06 104 ILE A N 1
ATOM 804 C CA . ILE A 1 104 ? -7.625 5.211 25.552 1.00 96.06 104 ILE A CA 1
ATOM 805 C C . ILE A 1 104 ? -7.274 6.168 26.690 1.00 96.06 104 ILE A C 1
ATOM 807 O O . ILE A 1 104 ? -6.797 7.274 26.426 1.00 96.06 104 ILE A O 1
ATOM 811 N N . GLU A 1 105 ? -7.400 5.723 27.942 1.00 93.38 105 GLU A N 1
ATOM 812 C CA . GLU A 1 105 ? -7.050 6.523 29.120 1.00 93.38 105 GLU A CA 1
ATOM 813 C C . GLU A 1 105 ? -5.588 7.010 29.056 1.00 93.38 105 GLU A C 1
ATOM 815 O O . GLU A 1 105 ? -5.328 8.213 29.136 1.00 93.38 105 GLU A O 1
ATOM 820 N N . ARG A 1 106 ? -4.631 6.099 28.812 1.00 92.44 106 ARG A N 1
ATOM 821 C CA . ARG A 1 106 ? -3.193 6.431 28.761 1.00 92.44 106 ARG A CA 1
ATOM 822 C C . ARG A 1 106 ? -2.820 7.371 27.618 1.00 92.44 106 ARG A C 1
ATOM 824 O O . ARG A 1 106 ? -1.964 8.236 27.795 1.00 92.44 106 ARG A O 1
ATOM 831 N N . CYS A 1 107 ? -3.397 7.185 26.433 1.00 92.94 107 CYS A N 1
ATOM 832 C CA . CYS A 1 107 ? -2.987 7.925 25.242 1.00 92.94 107 CYS A CA 1
ATOM 833 C C . CYS A 1 107 ? -3.720 9.262 25.078 1.00 92.94 107 CYS A C 1
ATOM 835 O O . CYS A 1 107 ? -3.192 10.151 24.407 1.00 92.94 107 CYS A O 1
ATOM 837 N N . THR A 1 108 ? -4.908 9.422 25.664 1.00 92.50 108 THR A N 1
ATOM 838 C CA . THR A 1 108 ? -5.750 10.613 25.449 1.00 92.50 108 THR A CA 1
ATOM 839 C C . THR A 1 108 ? -5.960 11.464 26.700 1.00 92.50 108 THR A C 1
ATOM 841 O O . THR A 1 108 ? -6.434 12.589 26.575 1.00 92.50 108 THR A O 1
ATOM 844 N N . GLY A 1 109 ? -5.586 10.975 27.888 1.00 84.75 109 GLY A N 1
ATOM 845 C CA . GLY A 1 109 ? -5.750 11.727 29.135 1.00 84.75 109 GLY A CA 1
ATOM 846 C C . GLY A 1 109 ? -7.206 11.823 29.599 1.00 84.75 109 GLY A C 1
ATOM 847 O O . GLY A 1 109 ? -7.598 12.848 30.153 1.00 84.75 109 GLY A O 1
ATOM 848 N N . GLY A 1 110 ? -7.999 10.774 29.354 1.00 85.25 110 GLY A N 1
ATOM 849 C CA . GLY A 1 110 ? -9.341 10.625 29.927 1.00 85.25 110 GLY A CA 1
ATOM 850 C C . GLY A 1 110 ? -10.511 10.963 28.999 1.00 85.25 110 GLY A C 1
ATOM 851 O O . GLY A 1 110 ? -11.582 11.335 29.485 1.00 85.25 110 GLY A O 1
ATOM 852 N N . VAL A 1 111 ? -10.354 10.842 27.673 1.00 93.81 111 VAL A N 1
ATOM 853 C CA . VAL A 1 111 ? -11.497 10.914 26.742 1.00 93.81 111 VAL A CA 1
ATOM 854 C C . VAL A 1 111 ? -12.570 9.905 27.148 1.00 93.81 111 VAL A C 1
ATOM 856 O O . VAL A 1 111 ? -12.259 8.756 27.428 1.00 93.81 111 VAL A O 1
ATOM 859 N N . ARG A 1 112 ? -13.843 10.324 27.143 1.00 93.81 112 ARG A N 1
ATOM 860 C CA . ARG A 1 112 ? -14.988 9.447 27.447 1.00 93.81 112 ARG A CA 1
ATOM 861 C C . ARG A 1 112 ? -15.926 9.186 26.279 1.00 93.81 112 ARG A C 1
ATOM 863 O O . ARG A 1 112 ? -16.535 8.128 26.255 1.00 93.81 112 ARG A O 1
ATOM 870 N N . ARG A 1 113 ? -16.027 10.107 25.317 1.00 97.75 113 ARG A N 1
ATOM 871 C CA . ARG A 1 113 ? -16.887 9.946 24.141 1.00 97.75 113 ARG A CA 1
ATOM 872 C C . ARG A 1 113 ? -16.095 9.411 22.955 1.00 97.75 113 ARG A C 1
ATOM 874 O O . ARG A 1 113 ? -15.188 10.094 22.469 1.00 97.75 113 ARG A O 1
ATOM 881 N N . VAL A 1 114 ? -16.461 8.226 22.483 1.00 98.44 114 VAL A N 1
ATOM 882 C CA . VAL A 1 114 ? -15.725 7.471 21.464 1.00 98.44 114 VAL A CA 1
ATOM 883 C C . VAL A 1 114 ? -16.660 7.107 20.320 1.00 98.44 114 VAL A C 1
ATOM 885 O O . VAL A 1 114 ? -17.741 6.578 20.552 1.00 98.44 114 VAL A O 1
ATOM 888 N N . ALA A 1 115 ? -16.238 7.359 19.083 1.00 98.69 115 ALA A N 1
ATOM 889 C CA . ALA A 1 115 ? -16.904 6.813 17.907 1.00 98.69 115 ALA A CA 1
ATOM 890 C C . ALA A 1 115 ? -16.225 5.510 17.486 1.00 98.69 115 ALA A C 1
ATOM 892 O O . ALA A 1 115 ? -15.041 5.524 17.152 1.00 98.69 115 ALA A O 1
ATOM 893 N N . VAL A 1 116 ? -16.966 4.404 17.479 1.00 98.75 116 VAL A N 1
ATOM 894 C CA . VAL A 1 116 ? -16.503 3.115 16.952 1.00 98.75 116 VAL A CA 1
ATOM 895 C C . VAL A 1 116 ? -16.978 3.002 15.511 1.00 98.75 116 VAL A C 1
ATOM 897 O O . VAL A 1 116 ? -18.178 3.019 15.251 1.00 98.75 116 VAL A O 1
ATOM 900 N N . VAL A 1 117 ? -16.034 2.926 14.575 1.00 98.81 117 VAL A N 1
ATOM 901 C CA . VAL A 1 117 ? -16.299 2.923 13.132 1.00 98.81 117 VAL A CA 1
ATOM 902 C C . VAL A 1 117 ? -15.986 1.548 12.559 1.00 98.81 117 VAL A C 1
ATOM 904 O O . VAL A 1 117 ? -14.859 1.069 12.678 1.00 98.81 117 VAL A O 1
ATOM 907 N N . ALA A 1 118 ? -16.968 0.934 11.910 1.00 98.56 118 ALA A N 1
ATOM 908 C CA . ALA A 1 118 ? -16.850 -0.375 11.273 1.00 98.56 118 ALA A CA 1
ATOM 909 C C . ALA A 1 118 ? -17.686 -0.423 9.984 1.00 98.56 118 ALA A C 1
ATOM 911 O O . ALA A 1 118 ? -18.576 0.404 9.800 1.00 98.56 118 ALA A O 1
ATOM 912 N N . ASP A 1 119 ? -17.424 -1.381 9.095 1.00 97.62 119 ASP A N 1
ATOM 913 C CA . ASP A 1 119 ? -18.342 -1.725 8.001 1.00 97.62 119 ASP A CA 1
ATOM 914 C C . ASP A 1 119 ? -19.249 -2.902 8.403 1.00 97.62 119 ASP A C 1
ATOM 916 O O . ASP A 1 119 ? -19.108 -3.465 9.490 1.00 97.62 119 ASP A O 1
ATOM 920 N N . THR A 1 120 ? -20.187 -3.303 7.539 1.00 95.50 120 THR A N 1
ATOM 921 C CA . THR A 1 120 ? -21.106 -4.425 7.816 1.00 95.50 120 THR A CA 1
ATOM 922 C C . THR A 1 120 ? -20.393 -5.720 8.231 1.00 95.50 120 THR A C 1
ATOM 924 O O . THR A 1 120 ? -20.871 -6.420 9.125 1.00 95.50 120 THR A O 1
ATOM 927 N N . ARG A 1 121 ? -19.247 -6.052 7.622 1.00 95.75 121 ARG A N 1
ATOM 928 C CA . ARG A 1 121 ? -18.492 -7.271 7.951 1.00 95.75 121 ARG A CA 1
ATOM 929 C C . ARG A 1 121 ? -17.710 -7.088 9.242 1.00 95.75 121 ARG A C 1
ATOM 931 O O . ARG A 1 121 ? -17.768 -7.946 10.123 1.00 95.75 121 ARG A O 1
ATOM 938 N N . THR A 1 122 ? -16.991 -5.977 9.376 1.00 97.38 122 THR A N 1
ATOM 939 C CA . THR A 1 122 ? -16.110 -5.741 10.523 1.00 97.38 122 THR A CA 1
ATOM 940 C C . THR A 1 122 ? -16.893 -5.443 11.795 1.00 97.38 122 THR A C 1
ATOM 942 O O . THR A 1 122 ? -16.432 -5.794 12.883 1.00 97.38 122 THR A O 1
ATOM 945 N N . GLN A 1 123 ? -18.123 -4.935 11.674 1.00 97.62 123 GLN A N 1
ATOM 946 C CA . GLN A 1 123 ? -19.070 -4.821 12.779 1.00 97.62 123 GLN A CA 1
ATOM 947 C C . GLN A 1 123 ? -19.394 -6.192 13.380 1.00 97.62 123 GLN A C 1
ATOM 949 O O . GLN A 1 123 ? -19.401 -6.330 14.603 1.00 97.62 123 GLN A O 1
ATOM 954 N N . ALA A 1 124 ? -19.605 -7.207 12.536 1.00 95.69 124 ALA A N 1
ATOM 955 C CA . ALA A 1 124 ? -19.940 -8.560 12.970 1.00 95.69 124 ALA A CA 1
ATOM 956 C C . ALA A 1 124 ? -18.752 -9.303 13.604 1.00 95.69 124 ALA A C 1
ATOM 958 O O . ALA A 1 124 ? -18.944 -10.046 14.564 1.00 95.69 124 ALA A O 1
ATOM 959 N N . VAL A 1 125 ? -17.529 -9.108 13.096 1.00 95.25 125 VAL A N 1
ATOM 960 C CA . VAL A 1 125 ? -16.347 -9.844 13.594 1.00 95.25 125 VAL A CA 1
ATOM 961 C C . VAL A 1 125 ? -15.616 -9.158 14.750 1.00 95.25 125 VAL A C 1
ATOM 963 O O . VAL A 1 125 ? -14.836 -9.808 15.445 1.00 95.25 125 VAL A O 1
ATOM 966 N N . GLY A 1 126 ? -15.849 -7.862 14.983 1.00 95.19 126 GLY A N 1
ATOM 967 C CA . GLY A 1 126 ? -15.173 -7.143 16.066 1.00 95.19 126 GLY A CA 1
ATOM 968 C C . GLY A 1 126 ? -15.822 -5.837 16.514 1.00 95.19 126 GLY A C 1
ATOM 969 O O . GLY A 1 126 ? -15.712 -5.505 17.690 1.00 95.19 126 GLY A O 1
ATOM 970 N N . GLY A 1 127 ? -16.506 -5.104 15.631 1.00 97.12 127 GLY A N 1
ATOM 971 C CA . GLY A 1 127 ? -17.036 -3.772 15.945 1.00 97.12 127 GLY A CA 1
ATOM 972 C C . GLY A 1 127 ? -18.054 -3.779 17.085 1.00 97.12 127 GLY A C 1
ATOM 973 O O . GLY A 1 127 ? -17.931 -2.969 18.002 1.00 97.12 127 GLY A O 1
ATOM 974 N N . ALA A 1 128 ? -18.981 -4.745 17.098 1.00 96.44 128 ALA A N 1
ATOM 975 C CA . ALA A 1 128 ? -19.936 -4.910 18.196 1.00 96.44 128 ALA A CA 1
ATOM 976 C C . ALA A 1 128 ? -19.226 -5.203 19.529 1.00 96.44 128 ALA A C 1
ATOM 978 O O . ALA A 1 128 ? -19.425 -4.488 20.503 1.00 96.44 128 ALA A O 1
ATOM 979 N N . ALA A 1 129 ? -18.310 -6.178 19.544 1.00 95.88 129 ALA A N 1
ATOM 980 C CA . ALA A 1 129 ? -17.568 -6.554 20.749 1.00 95.88 129 ALA A CA 1
ATOM 981 C C . ALA A 1 129 ? -16.702 -5.408 21.303 1.00 95.88 129 ALA A C 1
ATOM 983 O O . ALA A 1 129 ? -16.582 -5.252 22.516 1.00 95.88 129 ALA A O 1
ATOM 984 N N . VAL A 1 130 ? -16.101 -4.597 20.426 1.00 98.06 130 VAL A N 1
ATOM 985 C CA . VAL A 1 130 ? -15.356 -3.392 20.820 1.00 98.06 130 VAL A CA 1
ATOM 986 C C . VAL A 1 130 ? -16.297 -2.342 21.412 1.00 98.06 130 VAL A C 1
ATOM 988 O O . VAL A 1 130 ? -15.970 -1.762 22.447 1.00 98.06 130 VAL A O 1
ATOM 991 N N . GLY A 1 131 ? -17.450 -2.106 20.781 1.00 97.69 131 GLY A N 1
ATOM 992 C CA . GLY A 1 131 ? -18.458 -1.166 21.269 1.00 97.69 131 GLY A CA 1
ATOM 993 C C . GLY A 1 131 ? -18.989 -1.543 22.652 1.00 97.69 131 GLY A C 1
ATOM 994 O O . GLY A 1 131 ? -18.946 -0.713 23.559 1.00 97.69 131 GLY A O 1
ATOM 995 N N . ASP A 1 132 ? -19.397 -2.800 22.829 1.00 96.56 132 ASP A N 1
ATOM 996 C CA . ASP A 1 132 ? -19.920 -3.329 24.094 1.00 96.56 132 ASP A CA 1
ATOM 997 C C . ASP A 1 132 ? -18.867 -3.252 25.208 1.00 96.56 132 ASP A C 1
ATOM 999 O O . ASP A 1 132 ? -19.135 -2.728 26.285 1.00 96.56 132 ASP A O 1
ATOM 1003 N N . MET A 1 133 ? -17.627 -3.671 24.929 1.00 96.38 133 MET A N 1
ATOM 1004 C CA . MET A 1 133 ? -16.530 -3.609 25.902 1.00 96.38 133 MET A CA 1
ATOM 1005 C C . MET A 1 133 ? -16.231 -2.172 26.355 1.00 96.38 133 MET A C 1
ATOM 1007 O O . MET A 1 133 ? -15.988 -1.932 27.539 1.00 96.38 133 MET A O 1
ATOM 1011 N N . LEU A 1 134 ? -16.263 -1.199 25.437 1.00 97.31 134 LEU A N 1
ATOM 1012 C CA . LEU A 1 134 ? -16.084 0.210 25.791 1.00 97.31 134 LEU A CA 1
ATOM 1013 C C . LEU A 1 134 ? -17.273 0.744 26.601 1.00 97.31 134 LEU A C 1
ATOM 1015 O O . LEU A 1 134 ? -17.062 1.461 27.580 1.00 97.31 134 LEU A O 1
ATOM 1019 N N . ALA A 1 135 ? -18.504 0.385 26.239 1.00 97.00 135 ALA A N 1
ATOM 1020 C CA . ALA A 1 135 ? -19.691 0.779 26.991 1.00 97.00 135 ALA A CA 1
ATOM 1021 C C . ALA A 1 135 ? -19.656 0.219 28.427 1.00 97.00 135 ALA A C 1
ATOM 1023 O O . ALA A 1 135 ? -19.842 0.974 29.383 1.00 97.00 135 ALA A O 1
ATOM 1024 N N . ASP A 1 136 ? -19.300 -1.058 28.592 1.00 95.44 136 ASP A N 1
ATOM 1025 C CA . ASP A 1 136 ? -19.122 -1.718 29.893 1.00 95.44 136 ASP A CA 1
ATOM 1026 C C . ASP A 1 136 ? -18.007 -1.073 30.732 1.00 95.44 136 ASP A C 1
ATOM 1028 O O . ASP A 1 136 ? -18.091 -0.999 31.960 1.00 95.44 136 ASP A O 1
ATOM 1032 N N . ALA A 1 137 ? -16.968 -0.546 30.077 1.00 93.88 137 ALA A N 1
ATOM 1033 C CA . ALA A 1 137 ? -15.901 0.226 30.713 1.00 93.88 137 ALA A CA 1
ATOM 1034 C C . ALA A 1 137 ? -16.294 1.690 31.031 1.00 93.88 137 ALA A C 1
ATOM 1036 O O . ALA A 1 137 ? -15.464 2.459 31.531 1.00 93.88 137 ALA A O 1
ATOM 1037 N N . GLY A 1 138 ? -17.546 2.084 30.773 1.00 94.88 138 GLY A N 1
ATOM 1038 C CA . GLY A 1 138 ? -18.100 3.396 31.108 1.00 94.88 138 GLY A CA 1
ATOM 1039 C C . GLY A 1 138 ? -17.773 4.505 30.105 1.00 94.88 138 GLY A C 1
ATOM 1040 O O . GLY A 1 138 ? -17.715 5.676 30.494 1.00 94.88 138 GLY A O 1
ATOM 1041 N N . TYR A 1 139 ? -17.508 4.163 28.842 1.00 97.19 139 TYR A N 1
ATOM 1042 C CA . TYR A 1 139 ? -17.386 5.136 27.753 1.00 97.19 139 TYR A CA 1
ATOM 1043 C C . TYR A 1 139 ? -18.762 5.465 27.145 1.00 97.19 139 TYR A C 1
ATOM 1045 O O . TYR A 1 139 ? -19.645 4.615 27.072 1.00 97.19 139 TYR A O 1
ATOM 1053 N N . ASP A 1 140 ? -18.932 6.702 26.676 1.00 97.62 140 ASP A N 1
ATOM 1054 C CA . ASP A 1 140 ? -20.063 7.128 25.841 1.00 97.62 140 ASP A CA 1
ATOM 1055 C C . ASP A 1 140 ? -19.759 6.738 24.386 1.00 97.62 140 ASP A C 1
ATOM 1057 O O . ASP A 1 140 ? -18.952 7.392 23.714 1.00 97.62 140 ASP A O 1
ATOM 1061 N N . VAL A 1 141 ? -20.318 5.609 23.940 1.00 98.12 141 VAL A N 1
ATOM 1062 C CA . VAL A 1 141 ? -19.970 4.966 22.666 1.00 98.12 141 VAL A CA 1
ATOM 1063 C C . VAL A 1 141 ? -20.996 5.286 21.584 1.00 98.12 141 VAL A C 1
ATOM 1065 O O . VAL A 1 141 ? -22.171 4.943 21.684 1.00 98.12 141 VAL A O 1
ATOM 1068 N N . GLU A 1 142 ? -20.513 5.859 20.488 1.00 97.62 142 GLU A N 1
ATOM 1069 C CA . GLU A 1 142 ? -21.273 6.088 19.263 1.00 97.62 142 GLU A CA 1
ATOM 1070 C C . GLU A 1 142 ? -20.837 5.063 18.212 1.00 97.62 142 GLU A C 1
ATOM 1072 O O . GLU A 1 142 ? -19.736 5.145 17.666 1.00 97.62 142 GLU A O 1
ATOM 1077 N N . SER A 1 143 ? -21.688 4.077 17.930 1.00 97.25 143 SER A N 1
ATOM 1078 C CA . SER A 1 143 ? -21.420 3.094 16.873 1.00 97.25 143 SER A CA 1
ATOM 1079 C C . SER A 1 143 ? -21.798 3.669 15.509 1.00 97.25 143 SER A C 1
ATOM 1081 O O . SER A 1 143 ? -22.949 4.046 15.284 1.00 97.25 143 SER A O 1
ATOM 1083 N N . ILE A 1 144 ? -20.836 3.730 14.591 1.00 98.31 144 ILE A N 1
ATOM 1084 C CA . ILE A 1 144 ? -21.006 4.275 13.243 1.00 98.31 144 ILE A CA 1
ATOM 1085 C C . ILE A 1 144 ? -20.680 3.186 12.226 1.00 98.31 144 ILE A C 1
ATOM 1087 O O . ILE A 1 144 ? -19.544 2.724 12.122 1.00 98.31 144 ILE A O 1
ATOM 1091 N N . LEU A 1 145 ? -21.695 2.807 11.454 1.00 97.69 145 LEU A N 1
ATOM 1092 C CA . LEU A 1 145 ? -21.577 1.820 10.393 1.00 97.69 145 LEU A CA 1
ATOM 1093 C C . LEU A 1 145 ? -21.321 2.509 9.048 1.00 97.69 145 LEU A C 1
ATOM 1095 O O . LEU A 1 145 ? -22.113 3.351 8.619 1.00 97.69 145 LEU A O 1
ATOM 1099 N N . ILE A 1 146 ? -20.250 2.118 8.363 1.00 97.25 146 ILE A N 1
ATOM 1100 C CA . ILE A 1 146 ? -20.042 2.415 6.947 1.00 97.25 146 ILE A CA 1
ATOM 1101 C C . ILE A 1 146 ? -20.863 1.389 6.162 1.00 97.25 146 ILE A C 1
ATOM 1103 O O . ILE A 1 146 ? -20.485 0.222 6.055 1.00 97.25 146 ILE A O 1
ATOM 1107 N N . ALA A 1 147 ? -22.033 1.816 5.695 1.00 93.06 147 ALA A N 1
ATOM 1108 C CA . ALA A 1 147 ? -22.963 0.950 4.987 1.00 93.06 147 ALA A CA 1
ATOM 1109 C C . ALA A 1 147 ? -22.480 0.630 3.567 1.00 93.06 147 ALA A C 1
ATOM 1111 O O . ALA A 1 147 ? -21.773 1.418 2.938 1.00 93.06 147 ALA A O 1
ATOM 1112 N N . ASP A 1 148 ? -22.935 -0.511 3.058 1.00 93.31 148 ASP A N 1
ATOM 1113 C CA . ASP A 1 148 ? -22.802 -0.837 1.643 1.00 93.31 148 ASP A CA 1
ATOM 1114 C C . ASP A 1 148 ? -23.677 0.078 0.796 1.00 93.31 148 ASP A C 1
ATOM 1116 O O . ASP A 1 148 ? -24.779 0.466 1.194 1.00 93.31 148 ASP A O 1
ATOM 1120 N N . VAL A 1 149 ? -23.197 0.368 -0.408 1.00 87.75 149 VAL A N 1
ATOM 1121 C CA . VAL A 1 149 ? -23.920 1.172 -1.390 1.00 87.75 149 VAL A CA 1
ATOM 1122 C C . VAL A 1 149 ? -24.148 0.305 -2.621 1.00 87.75 149 VAL A C 1
ATOM 1124 O O . VAL A 1 149 ? -23.199 -0.190 -3.223 1.00 87.75 149 VAL A O 1
ATOM 1127 N N . HIS A 1 150 ? -25.417 0.094 -2.984 1.00 86.00 150 HIS A N 1
ATOM 1128 C CA . HIS A 1 150 ? -25.815 -0.764 -4.112 1.00 86.00 150 HIS A CA 1
ATOM 1129 C C . HIS A 1 150 ? -25.194 -2.174 -4.062 1.00 86.00 150 HIS A C 1
ATOM 1131 O O . HIS A 1 150 ? -24.634 -2.640 -5.054 1.00 86.00 150 HIS A O 1
ATOM 1137 N N . ASP A 1 151 ? -25.252 -2.820 -2.892 1.00 82.81 151 ASP A N 1
ATOM 1138 C CA . ASP A 1 151 ? -24.690 -4.156 -2.619 1.00 82.81 151 ASP A CA 1
ATOM 1139 C C . ASP A 1 151 ? -23.168 -4.274 -2.828 1.00 82.81 151 ASP A C 1
ATOM 1141 O O . ASP A 1 151 ? -22.617 -5.374 -2.905 1.00 82.81 151 ASP A O 1
ATOM 1145 N N . LYS A 1 152 ? -22.461 -3.139 -2.896 1.00 85.44 152 LYS A N 1
ATOM 1146 C CA . LYS A 1 152 ? -20.999 -3.079 -2.964 1.00 85.44 152 LYS A CA 1
ATOM 1147 C C . LYS A 1 152 ? -20.428 -2.627 -1.629 1.00 85.44 152 LYS A C 1
ATOM 1149 O O . LYS A 1 152 ? -20.951 -1.709 -0.995 1.00 85.44 152 LYS A O 1
ATOM 1154 N N . SER A 1 153 ? -19.323 -3.260 -1.237 1.00 89.62 153 SER A N 1
ATOM 1155 C CA . SER A 1 153 ? -18.531 -2.839 -0.083 1.00 89.62 153 SER A CA 1
ATOM 1156 C C . SER A 1 153 ? -18.037 -1.400 -0.260 1.00 89.62 153 SER A C 1
ATOM 1158 O O . SER A 1 153 ? -17.778 -0.987 -1.397 1.00 89.62 153 SER A O 1
ATOM 1160 N N . PRO A 1 154 ? -17.850 -0.651 0.839 1.00 92.81 154 PRO A N 1
ATOM 1161 C CA . PRO A 1 154 ? -17.362 0.716 0.764 1.00 92.81 154 PRO A CA 1
ATOM 1162 C C . PRO A 1 154 ? -15.986 0.795 0.100 1.00 92.81 154 PRO A C 1
ATOM 1164 O O . PRO A 1 154 ? -15.175 -0.134 0.179 1.00 92.81 154 PRO A O 1
ATOM 1167 N N . LYS A 1 155 ? -15.713 1.946 -0.511 1.00 92.94 155 LYS A N 1
ATOM 1168 C CA . LYS A 1 155 ? -14.401 2.314 -1.040 1.00 92.94 155 LYS A CA 1
ATOM 1169 C C . LYS A 1 155 ? -13.826 3.459 -0.216 1.00 92.94 155 LYS A C 1
ATOM 1171 O O . LYS A 1 155 ? -14.550 4.218 0.423 1.00 92.94 155 LYS A O 1
ATOM 1176 N N . CYS A 1 156 ? -12.504 3.595 -0.232 1.00 94.50 156 CYS A N 1
ATOM 1177 C CA . CYS A 1 156 ? -11.865 4.790 0.304 1.00 94.50 156 CYS A CA 1
ATOM 1178 C C . CYS A 1 156 ? -11.916 5.896 -0.760 1.00 94.50 156 CYS A C 1
ATOM 1180 O O . CYS A 1 156 ? -10.960 6.079 -1.514 1.00 94.50 156 CYS A O 1
ATOM 1182 N N . ASP A 1 157 ? -13.060 6.573 -0.851 1.00 94.69 157 ASP A N 1
ATOM 1183 C CA . ASP A 1 157 ? -13.325 7.647 -1.809 1.00 94.69 157 ASP A CA 1
ATOM 1184 C C . ASP A 1 157 ? -13.912 8.905 -1.148 1.00 94.69 157 ASP A C 1
ATOM 1186 O O . ASP A 1 157 ? -14.216 8.922 0.050 1.00 94.69 157 ASP A O 1
ATOM 1190 N N . ASP A 1 158 ? -14.022 9.989 -1.917 1.00 94.94 158 ASP A N 1
ATOM 1191 C CA . ASP A 1 158 ? -14.532 11.271 -1.436 1.00 94.94 158 ASP A CA 1
ATOM 1192 C C . ASP A 1 158 ? -16.018 11.222 -1.037 1.00 94.94 158 ASP A C 1
ATOM 1194 O O . ASP A 1 158 ? -16.406 11.861 -0.055 1.00 94.94 158 ASP A O 1
ATOM 1198 N N . GLU A 1 159 ? -16.846 10.414 -1.705 1.00 94.62 159 GLU A N 1
ATOM 1199 C CA . GLU A 1 159 ? -18.263 10.247 -1.353 1.00 94.62 159 GLU A CA 1
ATOM 1200 C C . GLU A 1 159 ? -18.435 9.577 0.020 1.00 94.62 159 GLU A C 1
ATOM 1202 O O . GLU A 1 159 ? -19.138 10.092 0.907 1.00 94.62 159 GLU A O 1
ATOM 1207 N N . THR A 1 160 ? -17.750 8.451 0.231 1.00 96.69 160 THR A N 1
ATOM 1208 C CA . THR A 1 160 ? -17.779 7.711 1.495 1.00 96.69 160 THR A CA 1
ATOM 1209 C C . THR A 1 160 ? -17.150 8.543 2.608 1.00 96.69 160 THR A C 1
ATOM 1211 O O . THR A 1 160 ? -17.692 8.604 3.718 1.00 96.69 160 THR A O 1
ATOM 1214 N N . PHE A 1 161 ? -16.068 9.271 2.308 1.00 97.69 161 PHE A N 1
ATOM 1215 C CA . PHE A 1 161 ? -15.464 10.236 3.224 1.00 97.69 161 PHE A CA 1
ATOM 1216 C C . PHE A 1 161 ? -16.469 11.297 3.682 1.00 97.69 161 PHE A C 1
ATOM 1218 O O . PHE A 1 161 ? -16.632 11.487 4.886 1.00 97.69 161 PHE A O 1
ATOM 1225 N N . GLN A 1 162 ? -17.195 11.961 2.773 1.00 97.88 162 GLN A N 1
ATOM 1226 C CA . GLN A 1 162 ? -18.161 13.000 3.158 1.00 97.88 162 GLN A CA 1
ATOM 1227 C C . GLN A 1 162 ? -19.324 12.443 3.985 1.00 97.88 162 GLN A C 1
ATOM 1229 O O . GLN A 1 162 ? -19.844 13.115 4.884 1.00 97.88 162 GLN A O 1
ATOM 1234 N N . THR A 1 163 ? -19.752 11.214 3.706 1.00 96.94 163 THR A N 1
ATOM 1235 C CA . THR A 1 163 ? -20.789 10.535 4.491 1.00 96.94 163 THR A CA 1
ATOM 1236 C C . THR A 1 163 ? -20.299 10.219 5.902 1.00 96.94 163 THR A C 1
ATOM 1238 O O . THR A 1 163 ? -20.942 10.623 6.875 1.00 96.94 163 THR A O 1
ATOM 1241 N N . LEU A 1 164 ? -19.122 9.601 6.032 1.00 98.00 164 LEU A N 1
ATOM 1242 C CA . LEU A 1 164 ? -18.533 9.273 7.329 1.00 98.00 164 LEU A CA 1
ATOM 1243 C C . LEU A 1 164 ? -18.185 10.532 8.137 1.00 98.00 164 LEU A C 1
ATOM 1245 O O . LEU A 1 164 ? -18.464 10.602 9.333 1.00 98.00 164 LEU A O 1
ATOM 1249 N N . ARG A 1 165 ? -17.650 11.566 7.483 1.00 98.38 165 ARG A N 1
ATOM 1250 C CA . ARG A 1 165 ? -17.339 12.865 8.089 1.00 98.38 165 ARG A CA 1
ATOM 1251 C C . ARG A 1 165 ? -18.567 13.532 8.692 1.00 98.38 165 ARG A C 1
ATOM 1253 O O . ARG A 1 165 ? -18.503 14.003 9.827 1.00 98.38 165 ARG A O 1
ATOM 1260 N N . ARG A 1 166 ? -19.698 13.548 7.977 1.00 98.12 166 ARG A N 1
ATOM 1261 C CA . ARG A 1 166 ? -20.970 14.070 8.510 1.00 98.12 166 ARG A CA 1
ATOM 1262 C C . ARG A 1 166 ? -21.462 13.242 9.695 1.00 98.12 166 ARG A C 1
ATOM 1264 O O . ARG A 1 166 ? -21.861 13.823 10.705 1.00 98.12 166 ARG A O 1
ATOM 1271 N N . ALA A 1 167 ? -21.395 11.912 9.597 1.00 97.81 167 ALA A N 1
ATOM 1272 C CA . ALA A 1 167 ? -21.798 11.016 10.677 1.00 97.81 167 ALA A CA 1
ATOM 1273 C C . ALA A 1 167 ? -20.978 11.274 11.954 1.00 97.81 167 ALA A C 1
ATOM 1275 O O . ALA A 1 167 ? -21.558 11.618 12.985 1.00 97.81 167 ALA A O 1
ATOM 1276 N N . ILE A 1 168 ? -19.645 11.230 11.867 1.00 98.06 168 ILE A N 1
ATOM 1277 C CA . ILE A 1 168 ? -18.735 11.474 12.997 1.00 98.06 168 ILE A CA 1
ATOM 1278 C C . ILE A 1 168 ? -18.905 12.902 13.537 1.00 98.06 168 ILE A C 1
ATOM 1280 O O . ILE A 1 168 ? -19.107 13.093 14.737 1.00 98.06 168 ILE A O 1
ATOM 1284 N N . GLY A 1 169 ? -18.895 13.914 12.664 1.00 97.31 169 GLY A N 1
ATOM 1285 C CA . GLY A 1 169 ? -18.999 15.321 13.062 1.00 97.31 169 GLY A CA 1
ATOM 1286 C C . GLY A 1 169 ? -20.301 15.658 13.796 1.00 97.31 169 GLY A C 1
ATOM 1287 O O . GLY A 1 169 ? -20.290 16.446 14.742 1.00 97.31 169 GLY A O 1
ATOM 1288 N N . SER A 1 170 ? -21.418 15.024 13.422 1.00 97.06 170 SER A N 1
ATOM 1289 C CA . SER A 1 170 ? -22.714 15.233 14.085 1.00 97.06 170 SER A CA 1
ATOM 1290 C C . SER A 1 170 ? -22.759 14.696 15.523 1.00 97.06 170 SER A C 1
ATOM 1292 O O . SER A 1 170 ? -23.444 15.273 16.368 1.00 97.06 170 SER A O 1
ATOM 1294 N N . ARG A 1 171 ? -21.996 13.635 15.821 1.00 96.44 171 ARG A N 1
ATOM 1295 C CA . ARG A 1 171 ? -21.928 13.001 17.150 1.00 96.44 171 ARG A CA 1
ATOM 1296 C C . ARG A 1 171 ? -20.895 13.639 18.077 1.00 96.44 171 ARG A C 1
ATOM 1298 O O . ARG A 1 171 ? -20.984 13.488 19.297 1.00 96.44 171 ARG A O 1
ATOM 1305 N N . LYS A 1 172 ? -19.954 14.406 17.514 1.00 95.69 172 LYS A N 1
ATOM 1306 C CA . LYS A 1 172 ? -18.893 15.125 18.242 1.00 95.69 172 LYS A CA 1
ATOM 1307 C C . LYS A 1 172 ? -18.113 14.215 19.213 1.00 95.69 172 LYS A C 1
ATOM 1309 O O . LYS A 1 172 ? -18.039 14.531 20.402 1.00 95.69 172 LYS A O 1
ATOM 1314 N N . PRO A 1 173 ? -17.575 13.067 18.760 1.00 97.75 173 PRO A N 1
ATOM 1315 C CA . PRO A 1 173 ? -16.711 12.253 19.603 1.00 97.75 173 PRO A CA 1
ATOM 1316 C C . PRO A 1 173 ? -15.390 12.975 19.878 1.00 97.75 173 PRO A C 1
ATOM 1318 O O . PRO A 1 173 ? -15.008 13.889 19.150 1.00 97.75 173 PRO A O 1
ATOM 1321 N N . HIS A 1 174 ? -14.670 12.541 20.910 1.00 97.94 174 HIS A N 1
ATOM 1322 C CA . HIS A 1 174 ? -13.323 13.045 21.198 1.00 97.94 174 HIS A CA 1
ATOM 1323 C C . HIS A 1 174 ? -12.222 12.073 20.736 1.00 97.94 174 HIS A C 1
ATOM 1325 O O . HIS A 1 174 ? -11.045 12.422 20.765 1.00 97.94 174 HIS A O 1
ATOM 1331 N N . LEU A 1 175 ? -12.596 10.860 20.317 1.00 98.50 175 LEU A N 1
ATOM 1332 C CA . LEU A 1 175 ? -11.715 9.831 19.765 1.00 98.50 175 LEU A CA 1
ATOM 1333 C C . LEU A 1 175 ? -12.477 8.999 18.728 1.00 98.50 175 LEU A C 1
ATOM 1335 O O . LEU A 1 175 ? -13.636 8.647 18.952 1.00 98.50 175 LEU A O 1
ATOM 1339 N N . VAL A 1 176 ? -11.805 8.642 17.635 1.00 98.75 176 VAL A N 1
ATOM 1340 C CA . VAL A 1 176 ? -12.286 7.643 16.670 1.00 98.75 176 VAL A CA 1
ATOM 1341 C C . VAL A 1 176 ? -11.555 6.316 16.895 1.00 98.75 176 VAL A C 1
ATOM 1343 O O . VAL A 1 176 ? -10.331 6.285 16.993 1.00 98.75 176 VAL A O 1
ATOM 1346 N N . VAL A 1 177 ? -12.285 5.207 16.962 1.00 98.75 177 VAL A N 1
ATOM 1347 C CA . VAL A 1 177 ? -11.734 3.848 16.974 1.00 98.75 177 VAL A CA 1
ATOM 1348 C C . VAL A 1 177 ? -12.208 3.141 15.715 1.00 98.75 177 VAL A C 1
ATOM 1350 O O . VAL A 1 177 ? -13.383 2.807 15.590 1.00 98.75 177 VAL A O 1
ATOM 1353 N N . ALA A 1 178 ? -11.294 2.910 14.780 1.00 98.69 178 ALA A N 1
ATOM 1354 C CA . ALA A 1 178 ? -11.568 2.103 13.601 1.00 98.69 178 ALA A CA 1
ATOM 1355 C C . ALA A 1 178 ? -11.506 0.619 13.971 1.00 98.69 178 ALA A C 1
ATOM 1357 O O . ALA A 1 178 ? -10.522 0.180 14.563 1.00 98.69 178 ALA A O 1
ATOM 1358 N N . VAL A 1 179 ? -12.512 -0.165 13.597 1.00 98.69 179 VAL A N 1
ATOM 1359 C CA . VAL A 1 179 ? -12.496 -1.626 13.717 1.00 98.69 179 VAL A CA 1
ATOM 1360 C C . VAL A 1 179 ? -12.639 -2.201 12.323 1.00 98.69 179 VAL A C 1
ATOM 1362 O O . VAL A 1 179 ? -13.731 -2.252 11.758 1.00 98.69 179 VAL A O 1
ATOM 1365 N N . GLY A 1 180 ? -11.516 -2.586 11.726 1.00 97.81 180 GLY A N 1
ATOM 1366 C CA . GLY A 1 180 ? -11.516 -3.034 10.343 1.00 97.81 180 GLY A CA 1
ATOM 1367 C C . GLY A 1 180 ? -10.132 -3.184 9.738 1.00 97.81 180 GLY A C 1
ATOM 1368 O O . GLY A 1 180 ? -9.151 -3.419 10.442 1.00 97.81 180 GLY A O 1
ATOM 1369 N N . SER A 1 181 ? -10.080 -3.148 8.413 1.00 95.19 181 SER A N 1
ATOM 1370 C CA . SER A 1 181 ? -8.864 -3.314 7.615 1.00 95.19 181 SER A CA 1
ATOM 1371 C C . SER A 1 181 ? -8.696 -2.123 6.664 1.00 95.19 181 SER A C 1
ATOM 1373 O O . SER A 1 181 ? -9.128 -1.028 7.017 1.00 95.19 181 SER A O 1
ATOM 1375 N N . GLY A 1 182 ? -8.088 -2.325 5.486 1.00 94.75 182 GLY A N 1
ATOM 1376 C CA . GLY A 1 182 ? -7.841 -1.341 4.418 1.00 94.75 182 GLY A CA 1
ATOM 1377 C C . GLY A 1 182 ? -8.731 -0.098 4.440 1.00 94.75 182 GLY A C 1
ATOM 1378 O O . GLY A 1 182 ? -8.342 0.957 4.938 1.00 94.75 182 GLY A O 1
ATOM 1379 N N . VAL A 1 183 ? -9.946 -0.253 3.916 1.00 96.19 183 VAL A N 1
ATOM 1380 C CA . VAL A 1 183 ? -10.894 0.844 3.680 1.00 96.19 183 VAL A CA 1
ATOM 1381 C C . VAL A 1 183 ? -11.362 1.505 4.977 1.00 96.19 183 VAL A C 1
ATOM 1383 O O . VAL A 1 183 ? -11.333 2.730 5.079 1.00 96.19 183 VAL A O 1
ATOM 1386 N N . VAL A 1 184 ? -11.764 0.720 5.982 1.00 97.94 184 VAL A N 1
ATOM 1387 C CA . VAL A 1 184 ? -12.271 1.251 7.261 1.00 97.94 184 VAL A CA 1
ATOM 1388 C C . VAL A 1 184 ? -11.184 2.038 7.998 1.00 97.94 184 VAL A C 1
ATOM 1390 O O . VAL A 1 184 ? -11.454 3.130 8.504 1.00 97.94 184 VAL A O 1
ATOM 1393 N N . ASN A 1 185 ? -9.953 1.515 8.035 1.00 97.94 185 ASN A N 1
ATOM 1394 C CA . ASN A 1 185 ? -8.794 2.192 8.614 1.00 97.94 185 ASN A CA 1
ATOM 1395 C C . ASN A 1 185 ? -8.514 3.510 7.891 1.00 97.94 185 ASN A C 1
ATOM 1397 O O . ASN A 1 185 ? -8.402 4.550 8.533 1.00 97.94 185 ASN A O 1
ATOM 1401 N N . ASP A 1 186 ? -8.432 3.472 6.564 1.00 97.75 186 ASP A N 1
ATOM 1402 C CA . ASP A 1 186 ? -8.054 4.626 5.756 1.00 97.75 186 ASP A CA 1
ATOM 1403 C C . ASP A 1 186 ? -9.109 5.739 5.786 1.00 97.75 186 ASP A C 1
ATOM 1405 O O . ASP A 1 186 ? -8.755 6.901 5.984 1.00 97.75 186 ASP A O 1
ATOM 1409 N N . LEU A 1 187 ? -10.400 5.399 5.714 1.00 98.06 187 LEU A N 1
ATOM 1410 C CA . LEU A 1 187 ? -11.492 6.361 5.892 1.00 98.06 187 LEU A CA 1
ATOM 1411 C C . LEU A 1 187 ? -11.503 6.965 7.302 1.00 98.06 187 LEU A C 1
ATOM 1413 O O . LEU A 1 187 ? -11.634 8.178 7.449 1.00 98.06 187 LEU A O 1
ATOM 1417 N N . SER A 1 188 ? -11.328 6.150 8.346 1.00 98.44 188 SER A N 1
ATOM 1418 C CA . SER A 1 188 ? -11.312 6.638 9.733 1.00 98.44 188 SER A CA 1
ATOM 1419 C C . SER A 1 188 ? -10.102 7.531 10.009 1.00 98.44 188 SER A C 1
ATOM 1421 O O . SER A 1 188 ? -10.234 8.577 10.647 1.00 98.44 188 SER A O 1
ATOM 1423 N N . LYS A 1 189 ? -8.926 7.161 9.493 1.00 98.50 189 LYS A N 1
ATOM 1424 C CA . LYS A 1 189 ? -7.693 7.960 9.526 1.00 98.50 189 LYS A CA 1
ATOM 1425 C C . LYS A 1 189 ? -7.888 9.294 8.804 1.00 98.50 189 LYS A C 1
ATOM 1427 O O . LYS A 1 189 ? -7.561 10.339 9.360 1.00 98.50 189 LYS A O 1
ATOM 1432 N N . TRP A 1 190 ? -8.468 9.277 7.605 1.00 98.12 190 TRP A N 1
ATOM 1433 C CA . TRP A 1 190 ? -8.699 10.489 6.821 1.00 98.12 190 TRP A CA 1
ATOM 1434 C C . TRP A 1 190 ? -9.720 11.421 7.488 1.00 98.12 190 TRP A C 1
ATOM 1436 O O . TRP A 1 190 ? -9.444 12.605 7.678 1.00 98.12 190 TRP A O 1
ATOM 1446 N N . VAL A 1 191 ? -10.869 10.897 7.923 1.00 98.44 191 VAL A N 1
ATOM 1447 C CA . VAL A 1 191 ? -11.913 11.697 8.581 1.00 98.44 191 VAL A CA 1
ATOM 1448 C C . VAL A 1 191 ? -11.459 12.221 9.943 1.00 98.44 191 VAL A C 1
ATOM 1450 O O . VAL A 1 191 ? -11.715 13.379 10.266 1.00 98.44 191 VAL A O 1
ATOM 1453 N N . SER A 1 192 ? -10.775 11.407 10.753 1.00 98.19 192 SER A N 1
ATOM 1454 C CA . SER A 1 192 ? -10.253 11.868 12.047 1.00 98.19 192 SER A CA 1
ATOM 1455 C C . SER A 1 192 ? -9.215 12.975 11.873 1.00 98.19 192 SER A C 1
ATOM 1457 O O . SER A 1 192 ? -9.252 13.954 12.617 1.00 98.19 192 SER A O 1
ATOM 1459 N N . PHE A 1 193 ? -8.356 12.879 10.854 1.00 97.88 193 PHE A N 1
ATOM 1460 C CA . PHE A 1 193 ? -7.416 13.939 10.511 1.00 97.88 193 PHE A CA 1
ATOM 1461 C C . PHE A 1 193 ? -8.127 15.243 10.131 1.00 97.88 193 PHE A C 1
ATOM 1463 O O . PHE A 1 193 ? -7.801 16.285 10.699 1.00 97.88 193 PHE A O 1
ATOM 1470 N N . ASP A 1 194 ? -9.129 15.179 9.248 1.00 98.00 194 ASP A N 1
ATOM 1471 C CA . ASP A 1 194 ? -9.917 16.347 8.826 1.00 98.00 194 ASP A CA 1
ATOM 1472 C C . ASP A 1 194 ? -10.660 17.014 9.997 1.00 98.00 194 ASP A C 1
ATOM 1474 O O . ASP A 1 194 ? -10.687 18.238 10.116 1.00 98.00 194 ASP A O 1
ATOM 1478 N N . LEU A 1 195 ? -11.203 16.213 10.917 1.00 97.81 195 LEU A N 1
ATOM 1479 C CA . LEU A 1 195 ? -11.910 16.703 12.104 1.00 97.81 195 LEU A CA 1
ATOM 1480 C C . LEU A 1 195 ? -10.976 17.089 13.265 1.00 97.81 195 LEU A C 1
ATOM 1482 O O . LEU A 1 195 ? -11.453 17.509 14.320 1.00 97.81 195 LEU A O 1
ATOM 1486 N N . GLY A 1 196 ? -9.658 16.938 13.108 1.00 97.25 196 GLY A N 1
ATOM 1487 C CA . GLY A 1 196 ? -8.678 17.222 14.158 1.00 97.25 196 GLY A CA 1
ATOM 1488 C C . GLY A 1 196 ? -8.752 16.277 15.364 1.00 97.25 196 GLY A C 1
ATOM 1489 O O . GLY A 1 196 ? -8.259 16.625 16.438 1.00 97.25 196 GLY A O 1
ATOM 1490 N N . LEU A 1 197 ? -9.343 15.092 15.202 1.00 97.69 197 LEU A N 1
ATOM 1491 C CA . LEU A 1 197 ? -9.524 14.093 16.251 1.00 97.69 197 LEU A CA 1
ATOM 1492 C C . LEU A 1 197 ? -8.343 13.110 16.300 1.00 97.69 197 LEU A C 1
ATOM 1494 O O . LEU A 1 197 ? -7.786 12.754 15.258 1.00 97.69 197 LEU A O 1
ATOM 1498 N N . PRO A 1 198 ? -7.951 12.619 17.489 1.00 97.50 198 PRO A N 1
ATOM 1499 C CA . PRO A 1 198 ? -7.117 11.430 17.569 1.00 97.50 198 PRO A CA 1
ATOM 1500 C C . PRO A 1 198 ? -7.888 10.207 17.058 1.00 97.50 198 PRO A C 1
ATOM 1502 O O . PRO A 1 198 ? -9.121 10.155 17.134 1.00 97.50 198 PRO A O 1
ATOM 1505 N N . TYR A 1 199 ? -7.155 9.186 16.612 1.00 98.06 199 TYR A N 1
ATOM 1506 C CA . TYR A 1 199 ? -7.743 7.882 16.328 1.00 98.06 199 TYR A CA 1
ATOM 1507 C C . TYR A 1 199 ? -6.864 6.720 16.785 1.00 98.06 199 TYR A C 1
ATOM 1509 O O . TYR A 1 199 ? -5.658 6.862 16.999 1.00 98.06 199 TYR A O 1
ATOM 1517 N N . MET A 1 200 ? -7.502 5.568 16.948 1.00 98.56 200 MET A N 1
ATOM 1518 C CA . MET A 1 200 ? -6.885 4.263 17.175 1.00 98.56 200 MET A CA 1
ATOM 1519 C C . MET A 1 200 ? -7.483 3.258 16.193 1.00 98.56 200 MET A C 1
ATOM 1521 O O . MET A 1 200 ? -8.580 3.476 15.674 1.00 98.56 200 MET A O 1
ATOM 1525 N N . VAL A 1 201 ? -6.785 2.150 15.955 1.00 98.44 201 VAL A N 1
ATOM 1526 C CA . VAL A 1 201 ? -7.281 1.079 15.085 1.00 98.44 201 VAL A CA 1
ATOM 1527 C C . VAL A 1 201 ? -7.200 -0.277 15.773 1.00 98.44 201 VAL A C 1
ATOM 1529 O O . VAL A 1 201 ? -6.169 -0.645 16.332 1.00 98.44 201 VAL A O 1
ATOM 1532 N N . VAL A 1 202 ? -8.300 -1.022 15.706 1.00 98.56 202 VAL A N 1
ATOM 1533 C CA . VAL A 1 202 ? -8.379 -2.455 15.975 1.00 98.56 202 VAL A CA 1
ATOM 1534 C C . VAL A 1 202 ? -8.371 -3.160 14.619 1.00 98.56 202 VAL A C 1
ATOM 1536 O O . VAL A 1 202 ? -9.383 -3.204 13.915 1.00 98.56 202 VAL A O 1
ATOM 1539 N N . ALA A 1 203 ? -7.201 -3.654 14.223 1.00 98.44 203 ALA A N 1
ATOM 1540 C CA . ALA A 1 203 ? -6.998 -4.322 12.949 1.00 98.44 203 ALA A CA 1
ATOM 1541 C C . ALA A 1 203 ? -7.694 -5.689 12.929 1.00 98.44 203 ALA A C 1
ATOM 1543 O O . ALA A 1 203 ? -7.689 -6.430 13.916 1.00 98.44 203 ALA A O 1
ATOM 1544 N N . THR A 1 204 ? -8.274 -6.026 11.778 1.00 98.06 204 THR A N 1
ATOM 1545 C CA . THR A 1 204 ? -9.076 -7.253 11.596 1.00 98.06 204 THR A CA 1
ATOM 1546 C C . THR A 1 204 ? -8.527 -8.203 10.533 1.00 98.06 204 THR A C 1
ATOM 1548 O O . THR A 1 204 ? -9.027 -9.314 10.419 1.00 98.06 204 THR A O 1
ATOM 1551 N N . ALA A 1 205 ? -7.496 -7.802 9.778 1.00 97.81 205 ALA A N 1
ATOM 1552 C CA . ALA A 1 205 ? -6.860 -8.636 8.755 1.00 97.81 205 ALA A CA 1
ATOM 1553 C C . ALA A 1 205 ? -5.408 -8.210 8.475 1.00 97.81 205 ALA A C 1
ATOM 1555 O O . ALA A 1 205 ? -5.070 -7.029 8.573 1.00 97.81 205 ALA A O 1
ATOM 1556 N N . ALA A 1 206 ? -4.561 -9.137 8.030 1.00 97.44 206 ALA A N 1
ATOM 1557 C CA . ALA A 1 206 ? -3.215 -8.836 7.538 1.00 97.44 206 ALA A CA 1
ATOM 1558 C C . ALA A 1 206 ? -3.246 -8.459 6.046 1.00 97.44 206 ALA A C 1
ATOM 1560 O O . ALA A 1 206 ? -2.761 -9.213 5.215 1.00 97.44 206 ALA A O 1
ATOM 1561 N N . SER A 1 207 ? -3.867 -7.323 5.699 1.00 95.94 207 SER A N 1
ATOM 1562 C CA . SER A 1 207 ? -4.218 -7.008 4.302 1.00 95.94 207 SER A CA 1
ATOM 1563 C C . SER A 1 207 ? -3.401 -5.912 3.616 1.00 95.94 207 SER A C 1
ATOM 1565 O O . SER A 1 207 ? -3.368 -5.880 2.391 1.00 95.94 207 SER A O 1
ATOM 1567 N N . MET A 1 208 ? -2.837 -4.966 4.372 1.00 94.06 208 MET A N 1
ATOM 1568 C CA . MET A 1 208 ? -2.090 -3.814 3.843 1.00 94.06 208 MET A CA 1
ATOM 1569 C C . MET A 1 208 ? -1.239 -3.144 4.937 1.00 94.06 208 MET A C 1
ATOM 1571 O O . MET A 1 208 ? -1.456 -3.374 6.130 1.00 94.06 208 MET A O 1
ATOM 1575 N N . ASN A 1 209 ? -0.270 -2.318 4.539 1.00 93.88 209 ASN A N 1
ATOM 1576 C CA . ASN A 1 209 ? 0.689 -1.641 5.428 1.00 93.88 209 ASN A CA 1
ATOM 1577 C C . ASN A 1 209 ? 0.223 -0.278 6.008 1.00 93.88 209 ASN A C 1
ATOM 1579 O O . ASN A 1 209 ? 0.917 0.341 6.814 1.00 93.88 209 ASN A O 1
ATOM 1583 N N . GLY A 1 210 ? -0.968 0.192 5.644 1.00 94.56 210 GLY A N 1
ATOM 1584 C CA . GLY A 1 210 ? -1.546 1.488 6.022 1.00 94.56 210 GLY A CA 1
ATOM 1585 C C . GLY A 1 210 ? -2.024 1.641 7.475 1.00 94.56 210 GLY A C 1
ATOM 1586 O O . GLY A 1 210 ? -2.442 2.743 7.847 1.00 94.56 210 GLY A O 1
ATOM 1587 N N . TYR A 1 211 ? -1.959 0.595 8.312 1.00 96.81 211 TYR A N 1
ATOM 1588 C CA . TYR A 1 211 ? -2.403 0.644 9.717 1.00 96.81 211 TYR A CA 1
ATOM 1589 C C . TYR A 1 211 ? -1.639 1.662 10.567 1.00 96.81 211 TYR A C 1
ATOM 1591 O O . TYR A 1 211 ? -2.232 2.322 11.408 1.00 96.81 211 TYR A O 1
ATOM 1599 N N . SER A 1 212 ? -0.331 1.799 10.360 1.00 96.44 212 SER A N 1
ATOM 1600 C CA . SER A 1 212 ? 0.562 2.681 11.133 1.00 96.44 212 SER A CA 1
ATOM 1601 C C . SER A 1 212 ? 1.075 3.877 10.318 1.00 96.44 212 SER A C 1
ATOM 1603 O O . SER A 1 212 ? 1.913 4.648 10.796 1.00 96.44 212 SER A O 1
ATOM 1605 N N . ALA A 1 213 ? 0.580 4.031 9.088 1.00 95.75 213 ALA A N 1
ATOM 1606 C CA . ALA A 1 213 ? 1.015 5.045 8.139 1.00 95.75 213 ALA A CA 1
ATOM 1607 C C . ALA A 1 213 ? 0.354 6.410 8.395 1.00 95.75 213 ALA A C 1
ATOM 1609 O O . ALA A 1 213 ? -0.847 6.498 8.656 1.00 95.75 213 ALA A O 1
ATOM 1610 N N . ALA A 1 214 ? 1.126 7.484 8.234 1.00 94.50 214 ALA A N 1
ATOM 1611 C CA . ALA A 1 214 ? 0.674 8.876 8.300 1.00 94.50 214 ALA A CA 1
ATOM 1612 C C . ALA A 1 214 ? 0.156 9.419 6.950 1.00 94.50 214 ALA A C 1
ATOM 1614 O O . ALA A 1 214 ? 0.222 10.613 6.674 1.00 94.50 214 ALA A O 1
ATOM 1615 N N . ASN A 1 215 ? -0.331 8.548 6.070 1.00 94.00 215 ASN A N 1
ATOM 1616 C CA . ASN A 1 215 ? -0.897 8.921 4.778 1.00 94.00 215 ASN A CA 1
ATOM 1617 C C . ASN A 1 215 ? -2.071 8.006 4.415 1.00 94.00 215 ASN A C 1
ATOM 1619 O O . ASN A 1 215 ? -2.251 6.936 5.001 1.00 94.00 215 ASN A O 1
ATOM 1623 N N . VAL A 1 216 ? -2.897 8.454 3.476 1.00 94.12 216 VAL A N 1
ATOM 1624 C CA . VAL A 1 216 ? -4.028 7.704 2.918 1.00 94.12 216 VAL A CA 1
ATOM 1625 C C . VAL A 1 216 ? -3.933 7.792 1.397 1.00 94.12 216 VAL A C 1
ATOM 1627 O O . VAL A 1 216 ? -3.556 8.841 0.873 1.00 94.12 216 VAL A O 1
ATOM 1630 N N . ALA A 1 217 ? -4.287 6.722 0.682 1.00 92.12 217 ALA A N 1
ATOM 1631 C CA . ALA A 1 217 ? -4.333 6.712 -0.782 1.00 92.12 217 ALA A CA 1
ATOM 1632 C C . ALA A 1 217 ? -5.776 6.591 -1.330 1.00 92.12 217 ALA A C 1
ATOM 1634 O O . ALA A 1 217 ? -6.090 5.586 -1.989 1.00 92.12 217 ALA A O 1
ATOM 1635 N N . PRO A 1 218 ? -6.681 7.554 -1.045 1.00 94.50 218 PRO A N 1
ATOM 1636 C CA . PRO A 1 218 ? -8.062 7.476 -1.506 1.00 94.50 218 PRO A CA 1
ATOM 1637 C C . PRO A 1 218 ? -8.192 7.747 -3.008 1.00 94.50 218 PRO A C 1
ATOM 1639 O O . PRO A 1 218 ? -7.293 8.299 -3.653 1.00 94.50 218 PRO A O 1
ATOM 1642 N N . THR A 1 219 ? -9.351 7.393 -3.553 1.00 93.62 219 THR A N 1
ATOM 1643 C CA . THR A 1 219 ? -9.815 7.901 -4.845 1.00 93.62 219 THR A CA 1
ATOM 1644 C C . THR A 1 219 ? -10.560 9.212 -4.607 1.00 93.62 219 THR A C 1
ATOM 1646 O O . THR A 1 219 ? -11.583 9.224 -3.937 1.00 93.62 219 THR A O 1
ATOM 1649 N N . VAL A 1 220 ? -10.055 10.322 -5.138 1.00 92.56 220 VAL A N 1
ATOM 1650 C CA . VAL A 1 220 ? -10.717 11.631 -5.048 1.00 92.56 220 VAL A CA 1
ATOM 1651 C C . VAL A 1 220 ? -11.075 12.065 -6.451 1.00 92.56 220 VAL A C 1
ATOM 1653 O O . VAL A 1 220 ? -10.186 12.180 -7.293 1.00 92.56 220 VAL A O 1
ATOM 1656 N N . GLU A 1 221 ? -12.368 12.254 -6.715 1.00 89.38 221 GLU A N 1
ATOM 1657 C CA . GLU A 1 221 ? -12.868 12.609 -8.050 1.00 89.38 221 GLU A CA 1
ATOM 1658 C C . GLU A 1 221 ? -12.370 11.648 -9.155 1.00 89.38 221 GLU A C 1
ATOM 1660 O O . GLU A 1 221 ? -12.071 12.052 -10.279 1.00 89.38 221 GLU A O 1
ATOM 1665 N N . GLY A 1 222 ? -12.247 10.356 -8.830 1.00 87.88 222 GLY A N 1
ATOM 1666 C CA . GLY A 1 222 ? -11.751 9.318 -9.744 1.00 87.88 222 GLY A CA 1
ATOM 1667 C C . GLY A 1 222 ? -10.223 9.201 -9.839 1.00 87.88 222 GLY A C 1
ATOM 1668 O O . GLY A 1 222 ? -9.724 8.339 -10.557 1.00 87.88 222 GLY A O 1
ATOM 1669 N N . VAL A 1 223 ? -9.458 10.020 -9.110 1.00 90.56 223 VAL A N 1
ATOM 1670 C CA . VAL A 1 223 ? -7.987 10.009 -9.136 1.00 90.56 223 VAL A CA 1
ATOM 1671 C C . VAL A 1 223 ? -7.421 9.429 -7.842 1.00 90.56 223 VAL A C 1
ATOM 1673 O O . VAL A 1 223 ? -7.680 9.944 -6.751 1.00 90.56 223 VAL A O 1
ATOM 1676 N N . LYS A 1 224 ? -6.571 8.399 -7.951 1.00 91.75 224 LYS A N 1
ATOM 1677 C CA . LYS A 1 224 ? -5.824 7.853 -6.807 1.00 91.75 224 LYS A CA 1
ATOM 1678 C C . LYS A 1 224 ? -4.788 8.862 -6.323 1.00 91.75 224 LYS A C 1
ATOM 1680 O O . LYS A 1 224 ? -3.715 9.025 -6.909 1.00 91.75 224 LYS A O 1
ATOM 1685 N N . THR A 1 225 ? -5.106 9.508 -5.210 1.00 88.94 225 THR A N 1
ATOM 1686 C CA . THR A 1 225 ? -4.339 10.620 -4.647 1.00 88.94 225 THR A CA 1
ATOM 1687 C C . THR A 1 225 ? -3.689 10.189 -3.344 1.00 88.94 225 THR A C 1
ATOM 1689 O O . THR A 1 225 ? -4.282 9.438 -2.585 1.00 88.94 225 THR A O 1
ATOM 1692 N N . LEU A 1 226 ? -2.465 10.646 -3.073 1.00 90.62 226 LEU A N 1
ATOM 1693 C CA . LEU A 1 226 ? -1.840 10.465 -1.763 1.00 90.62 226 LEU A CA 1
ATOM 1694 C C . LEU A 1 226 ? -2.128 11.701 -0.908 1.00 90.62 226 LEU A C 1
ATOM 1696 O O . LEU A 1 226 ? -1.734 12.806 -1.280 1.00 90.62 226 LEU A O 1
ATOM 1700 N N . ILE A 1 227 ? -2.805 11.509 0.219 1.00 91.88 227 ILE A N 1
ATOM 1701 C CA . ILE A 1 227 ? -3.169 12.568 1.163 1.00 91.88 227 ILE A CA 1
ATOM 1702 C C . ILE A 1 227 ? -2.395 12.354 2.463 1.00 91.88 227 ILE A C 1
ATOM 1704 O O . ILE A 1 227 ? -2.327 11.239 2.983 1.00 91.88 227 ILE A O 1
ATOM 1708 N N . GLU A 1 228 ? -1.798 13.425 2.983 1.00 92.56 228 GLU A N 1
ATOM 1709 C CA . GLU A 1 228 ? -1.193 13.425 4.316 1.00 92.56 228 GLU A CA 1
ATOM 1710 C C . GLU A 1 228 ? -2.277 13.264 5.389 1.00 92.56 228 GLU A C 1
ATOM 1712 O O . GLU A 1 228 ? -3.342 13.875 5.314 1.00 92.56 228 GLU A O 1
ATOM 1717 N N . ALA A 1 229 ? -2.004 12.439 6.394 1.00 94.50 229 ALA A N 1
ATOM 1718 C CA . ALA A 1 229 ? -2.887 12.222 7.529 1.00 94.50 229 ALA A CA 1
ATOM 1719 C C . ALA A 1 229 ? -2.068 12.123 8.823 1.00 94.50 229 ALA A C 1
ATOM 1721 O O . ALA A 1 229 ? -0.860 12.350 8.851 1.00 94.50 229 ALA A O 1
ATOM 1722 N N . ARG A 1 230 ? -2.718 11.754 9.929 1.00 93.75 230 ARG A N 1
ATOM 1723 C CA . ARG A 1 230 ? -2.013 11.373 11.160 1.00 93.75 230 ARG A CA 1
ATOM 1724 C C . ARG A 1 230 ? -1.916 9.848 11.252 1.00 93.75 230 ARG A C 1
ATOM 1726 O O . ARG A 1 230 ? -2.841 9.157 10.828 1.00 93.75 230 ARG A O 1
ATOM 1733 N N . PRO A 1 231 ? -0.828 9.295 11.806 1.00 95.62 231 PRO A N 1
ATOM 1734 C CA . PRO A 1 231 ? -0.793 7.886 12.186 1.00 95.62 231 PRO A CA 1
ATOM 1735 C C . PRO A 1 231 ? -1.674 7.663 13.436 1.00 95.62 231 PRO A C 1
ATOM 1737 O O . PRO A 1 231 ? -2.006 8.637 14.126 1.00 95.62 231 PRO A O 1
ATOM 1740 N N . PRO A 1 232 ? -2.080 6.420 13.754 1.00 97.75 232 PRO A N 1
ATOM 1741 C CA . PRO A 1 232 ? -2.928 6.172 14.917 1.00 97.75 232 PRO A CA 1
ATOM 1742 C C . PRO A 1 232 ? -2.145 6.401 16.208 1.00 97.75 232 PRO A C 1
ATOM 1744 O O . PRO A 1 232 ? -0.929 6.217 16.256 1.00 97.75 232 PRO A O 1
ATOM 1747 N N . LEU A 1 233 ? -2.846 6.712 17.299 1.00 97.81 233 LEU A N 1
ATOM 1748 C CA . LEU A 1 233 ? -2.240 6.680 18.632 1.00 97.81 233 LEU A CA 1
ATOM 1749 C C . LEU A 1 233 ? -1.811 5.259 19.011 1.00 97.81 233 LEU A C 1
ATOM 1751 O O . LEU A 1 233 ? -0.773 5.086 19.648 1.00 97.81 233 LEU A O 1
ATOM 1755 N N . ALA A 1 234 ? -2.608 4.262 18.627 1.00 97.94 234 ALA A N 1
ATOM 1756 C CA . ALA A 1 234 ? -2.353 2.859 18.903 1.00 97.94 234 ALA A CA 1
ATOM 1757 C C . ALA A 1 234 ? -2.912 1.959 17.794 1.00 97.94 234 ALA A C 1
ATOM 1759 O O . ALA A 1 234 ? -4.000 2.220 17.268 1.00 97.94 234 ALA A O 1
ATOM 1760 N N . VAL A 1 235 ? -2.181 0.885 17.496 1.00 98.38 235 VAL A N 1
ATOM 1761 C CA . VAL A 1 235 ? -2.644 -0.232 16.662 1.00 98.38 235 VAL A CA 1
ATOM 1762 C C . VAL A 1 235 ? -2.828 -1.445 17.564 1.00 98.38 235 VAL A C 1
ATOM 1764 O O . VAL A 1 235 ? -1.897 -1.861 18.253 1.00 98.38 235 VAL A O 1
ATOM 1767 N N . LEU A 1 236 ? -4.029 -2.009 17.566 1.00 98.19 236 LEU A N 1
ATOM 1768 C CA . LEU A 1 236 ? -4.385 -3.191 18.335 1.00 98.19 236 LEU A CA 1
ATOM 1769 C C . LEU A 1 236 ? -4.802 -4.295 17.373 1.00 98.19 236 LEU A C 1
ATOM 1771 O O . LEU A 1 236 ? -5.524 -4.046 16.412 1.00 98.19 236 LEU A O 1
ATOM 1775 N N . ALA A 1 237 ? -4.384 -5.520 17.639 1.00 97.44 237 ALA A N 1
ATOM 1776 C CA . ALA A 1 237 ? -4.741 -6.670 16.832 1.00 97.44 237 ALA A CA 1
ATOM 1777 C C . ALA A 1 237 ? -4.812 -7.919 17.708 1.00 97.44 237 ALA A C 1
ATOM 1779 O O . ALA A 1 237 ? -3.939 -8.180 18.535 1.00 97.44 237 ALA A O 1
ATOM 1780 N N . ARG A 1 238 ? -5.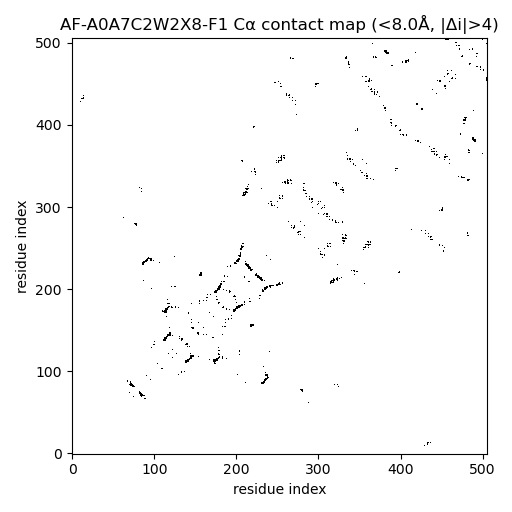868 -8.711 17.520 1.00 96.38 238 ARG A N 1
ATOM 1781 C CA . ARG A 1 238 ? -6.002 -10.025 18.151 1.00 96.38 238 ARG A CA 1
ATOM 1782 C C . ARG A 1 238 ? -5.543 -11.084 17.141 1.00 96.38 238 ARG A C 1
ATOM 1784 O O . ARG A 1 238 ? -6.206 -11.199 16.113 1.00 96.38 238 ARG A O 1
ATOM 1791 N N . PRO A 1 239 ? -4.497 -11.889 17.413 1.00 95.88 239 PRO A N 1
ATOM 1792 C CA . PRO A 1 239 ? -3.970 -12.861 16.446 1.00 95.88 239 PRO A CA 1
ATOM 1793 C C . PRO A 1 239 ? -5.027 -13.802 15.867 1.00 95.88 239 PRO A C 1
ATOM 1795 O O . PRO A 1 239 ? -5.080 -14.018 14.663 1.00 95.88 239 PRO A O 1
ATOM 1798 N N . THR A 1 240 ? -5.952 -14.292 16.699 1.00 95.31 240 THR A N 1
ATOM 1799 C CA . THR A 1 240 ? -7.037 -15.168 16.230 1.00 95.31 240 THR A CA 1
ATOM 1800 C C . THR A 1 240 ? -8.023 -14.469 15.299 1.00 95.31 240 THR A C 1
ATOM 1802 O O . THR A 1 240 ? -8.616 -15.134 14.461 1.00 95.31 240 THR A O 1
ATOM 1805 N N . LEU A 1 241 ? -8.201 -13.150 15.424 1.00 95.69 241 LEU A N 1
ATOM 1806 C CA . LEU A 1 241 ? -9.035 -12.365 14.516 1.00 95.69 241 LEU A CA 1
ATOM 1807 C C . LEU A 1 241 ? -8.308 -12.118 13.190 1.00 95.69 241 LEU A C 1
ATOM 1809 O O . LEU A 1 241 ? -8.898 -12.327 12.138 1.00 95.69 241 LEU A O 1
ATOM 1813 N N . ILE A 1 242 ? -7.021 -11.753 13.246 1.00 97.56 242 ILE A N 1
ATOM 1814 C CA . ILE A 1 242 ? -6.180 -11.572 12.053 1.00 97.56 242 ILE A CA 1
ATOM 1815 C C . ILE A 1 242 ? -6.099 -12.871 11.239 1.00 97.56 242 ILE A C 1
ATOM 1817 O O . ILE A 1 242 ? -6.291 -12.841 10.028 1.00 97.56 242 ILE A O 1
ATOM 1821 N N . ALA A 1 243 ? -5.868 -14.011 11.898 1.00 95.44 243 ALA A N 1
ATOM 1822 C CA . ALA A 1 243 ? -5.773 -15.318 11.249 1.00 95.44 243 ALA A CA 1
ATOM 1823 C C . ALA A 1 243 ? -7.118 -15.846 10.715 1.00 95.44 243 ALA A C 1
ATOM 1825 O O . ALA A 1 243 ? -7.128 -16.670 9.807 1.00 95.44 243 ALA A O 1
ATOM 1826 N N . ALA A 1 244 ? -8.246 -15.384 11.266 1.00 95.06 244 ALA A N 1
ATOM 1827 C CA . ALA A 1 244 ? -9.585 -15.761 10.809 1.00 95.06 244 ALA A CA 1
ATOM 1828 C C . ALA A 1 244 ? -10.098 -14.909 9.634 1.00 95.06 244 ALA A C 1
ATOM 1830 O O . ALA A 1 244 ? -11.176 -15.192 9.106 1.00 95.06 244 ALA A O 1
ATOM 1831 N N . ALA A 1 245 ? -9.366 -13.864 9.233 1.00 96.62 245 ALA A N 1
ATOM 1832 C CA . ALA A 1 245 ? -9.708 -13.077 8.057 1.00 96.62 245 ALA A CA 1
ATOM 1833 C C . ALA A 1 245 ? -9.720 -13.955 6.787 1.00 96.62 245 ALA A C 1
ATOM 1835 O O . ALA A 1 245 ? -8.998 -14.953 6.724 1.00 96.62 245 ALA A O 1
ATOM 1836 N N . PRO A 1 246 ? -10.504 -13.594 5.752 1.00 96.75 246 PRO A N 1
ATOM 1837 C CA . PRO A 1 246 ? -10.478 -14.302 4.475 1.00 96.75 246 PRO A CA 1
ATOM 1838 C C . PRO A 1 246 ? -9.044 -14.467 3.955 1.00 96.75 246 PRO A C 1
ATOM 1840 O O . PRO A 1 246 ? -8.300 -13.488 3.883 1.00 96.75 246 PRO A O 1
ATOM 1843 N N . ALA A 1 247 ? -8.666 -15.691 3.567 1.00 97.12 247 ALA A N 1
ATOM 1844 C CA . ALA A 1 247 ? -7.295 -16.021 3.158 1.00 97.12 247 ALA A CA 1
ATOM 1845 C C . ALA A 1 247 ? -6.774 -15.110 2.034 1.00 97.12 247 ALA A C 1
ATOM 1847 O O . ALA A 1 247 ? -5.614 -14.706 2.038 1.00 97.12 247 ALA A O 1
ATOM 1848 N N . GLU A 1 248 ? -7.662 -14.706 1.126 1.00 97.12 248 GLU A N 1
ATOM 1849 C CA . GLU A 1 248 ? -7.363 -13.768 0.048 1.00 97.12 248 GLU A CA 1
ATOM 1850 C C . GLU A 1 248 ? -6.872 -12.397 0.550 1.00 97.12 248 GLU A C 1
ATOM 1852 O O . GLU A 1 248 ? -5.991 -11.797 -0.063 1.00 97.12 248 GLU A O 1
ATOM 1857 N N . MET A 1 249 ? -7.377 -11.907 1.688 1.00 97.81 249 MET A N 1
ATOM 1858 C CA . MET A 1 249 ? -6.897 -10.660 2.293 1.00 97.81 249 MET A CA 1
ATOM 1859 C C . MET A 1 249 ? -5.485 -10.817 2.852 1.00 97.81 249 MET A C 1
ATOM 1861 O O . MET A 1 249 ? -4.671 -9.912 2.693 1.00 97.81 249 MET A O 1
ATOM 1865 N N . THR A 1 250 ? -5.177 -11.959 3.464 1.00 98.25 250 THR A N 1
ATOM 1866 C CA . THR A 1 250 ? -3.824 -12.277 3.941 1.00 98.25 250 THR A CA 1
ATOM 1867 C C . THR A 1 250 ? -2.848 -12.410 2.770 1.00 98.25 250 THR A C 1
ATOM 1869 O O . THR A 1 250 ? -1.753 -11.850 2.807 1.00 98.25 250 THR A O 1
ATOM 1872 N N . ALA A 1 251 ? -3.260 -13.072 1.685 1.00 98.25 251 ALA A N 1
ATOM 1873 C CA . ALA A 1 251 ? -2.481 -13.152 0.452 1.00 98.25 251 ALA A CA 1
ATOM 1874 C C . ALA A 1 251 ? -2.265 -11.768 -0.189 1.00 98.25 251 ALA A C 1
ATOM 1876 O O . ALA A 1 251 ? -1.167 -11.472 -0.662 1.00 98.25 251 ALA A O 1
ATOM 1877 N N . ALA A 1 252 ? -3.269 -10.883 -0.139 1.00 98.25 252 ALA A N 1
ATOM 1878 C CA . ALA A 1 252 ? -3.119 -9.489 -0.549 1.00 98.25 252 ALA A CA 1
ATOM 1879 C C . ALA A 1 252 ? -2.045 -8.776 0.292 1.00 98.25 252 ALA A C 1
ATOM 1881 O O . ALA A 1 252 ? -1.135 -8.167 -0.266 1.00 98.25 252 ALA A O 1
ATOM 1882 N N . GLY A 1 253 ? -2.086 -8.898 1.622 1.00 98.25 253 GLY A N 1
ATOM 1883 C CA . GLY A 1 253 ? -1.068 -8.304 2.494 1.00 98.25 253 GLY A CA 1
ATOM 1884 C C . GLY A 1 253 ? 0.335 -8.860 2.259 1.00 98.25 253 GLY A C 1
ATOM 1885 O O . GLY A 1 253 ? 1.317 -8.123 2.364 1.00 98.25 253 GLY A O 1
ATOM 1886 N N . PHE A 1 254 ? 0.456 -10.132 1.875 1.00 98.44 254 PHE A N 1
ATOM 1887 C CA . PHE A 1 254 ? 1.725 -10.690 1.415 1.00 98.44 254 PHE A CA 1
ATOM 1888 C C . PHE A 1 254 ? 2.211 -9.999 0.131 1.00 98.44 254 PHE A C 1
ATOM 1890 O O . PHE A 1 254 ? 3.363 -9.566 0.084 1.00 98.44 254 PHE A O 1
ATOM 1897 N N . GLY A 1 255 ? 1.338 -9.828 -0.869 1.00 98.12 255 GLY A N 1
ATOM 1898 C CA . GLY A 1 255 ? 1.642 -9.099 -2.107 1.00 98.12 255 GLY A CA 1
ATOM 1899 C C . GLY A 1 255 ? 2.114 -7.660 -1.861 1.00 98.12 255 GLY A C 1
ATOM 1900 O O . GLY A 1 255 ? 3.125 -7.239 -2.418 1.00 98.12 255 GLY A O 1
ATOM 1901 N N . ASP A 1 256 ? 1.452 -6.944 -0.949 1.00 97.88 256 ASP A N 1
ATOM 1902 C CA . ASP A 1 256 ? 1.844 -5.596 -0.506 1.00 97.88 256 ASP A CA 1
ATOM 1903 C C . ASP A 1 256 ? 3.187 -5.585 0.252 1.00 97.88 256 ASP A C 1
ATOM 1905 O O . ASP A 1 256 ? 3.986 -4.654 0.171 1.00 97.88 256 ASP A O 1
ATOM 1909 N N . THR A 1 257 ? 3.490 -6.656 0.987 1.00 97.31 257 THR A N 1
ATOM 1910 C CA . THR A 1 257 ? 4.734 -6.757 1.758 1.00 97.31 257 THR A CA 1
ATOM 1911 C C . THR A 1 257 ? 5.947 -7.000 0.864 1.00 97.31 257 THR A C 1
ATOM 1913 O O . THR A 1 257 ? 6.991 -6.395 1.103 1.00 97.31 257 THR A O 1
ATOM 1916 N N . ILE A 1 258 ? 5.845 -7.853 -0.159 1.00 97.38 258 ILE A N 1
ATOM 1917 C CA . ILE A 1 258 ? 6.988 -8.182 -1.031 1.00 97.38 258 ILE A CA 1
ATOM 1918 C C . ILE A 1 258 ? 7.347 -7.064 -2.022 1.00 97.38 258 ILE A C 1
ATOM 1920 O O . ILE A 1 258 ? 8.455 -7.061 -2.556 1.00 97.38 258 ILE A O 1
ATOM 1924 N N . ALA A 1 259 ? 6.465 -6.079 -2.214 1.00 97.38 259 ALA A N 1
ATOM 1925 C CA . ALA A 1 259 ? 6.722 -4.873 -3.006 1.00 97.38 259 ALA A CA 1
ATOM 1926 C C . ALA A 1 259 ? 7.997 -4.125 -2.591 1.00 97.38 259 ALA A C 1
ATOM 1928 O O . ALA A 1 259 ? 8.680 -3.526 -3.421 1.00 97.38 259 ALA A O 1
ATOM 1929 N N . LYS A 1 260 ? 8.358 -4.199 -1.307 1.00 95.38 260 LYS A N 1
ATOM 1930 C CA . LYS A 1 260 ? 9.423 -3.395 -0.693 1.00 95.38 260 LYS A CA 1
ATOM 1931 C C . LYS A 1 260 ? 10.798 -3.600 -1.305 1.00 95.38 260 LYS A C 1
ATOM 1933 O O . LYS A 1 260 ? 11.570 -2.647 -1.323 1.00 95.38 260 LYS A O 1
ATOM 1938 N N . PHE A 1 261 ? 11.107 -4.789 -1.828 1.00 95.56 261 PHE A N 1
ATOM 1939 C CA . PHE A 1 261 ? 12.360 -5.012 -2.562 1.00 95.56 261 PHE A CA 1
ATOM 1940 C C . PHE A 1 261 ? 12.497 -4.016 -3.722 1.00 95.56 261 PHE A C 1
ATOM 1942 O O . PHE A 1 261 ? 13.561 -3.442 -3.949 1.00 95.56 261 PHE A O 1
ATOM 1949 N N . PHE A 1 262 ? 11.387 -3.745 -4.405 1.00 97.81 262 PHE A N 1
ATOM 1950 C CA . PHE A 1 262 ? 11.331 -2.889 -5.582 1.00 97.81 262 PHE A CA 1
ATOM 1951 C C . PHE A 1 262 ? 11.091 -1.428 -5.223 1.00 97.81 262 PHE A C 1
ATOM 1953 O O . PHE A 1 262 ? 11.795 -0.569 -5.746 1.00 97.81 262 PHE A O 1
ATOM 1960 N N . SER A 1 263 ? 10.231 -1.129 -4.243 1.00 97.06 263 SER A N 1
ATOM 1961 C CA . SER A 1 263 ? 10.080 0.246 -3.747 1.00 97.06 263 SER A CA 1
ATOM 1962 C C . SER A 1 263 ? 11.398 0.793 -3.188 1.00 97.06 263 SER A C 1
ATOM 1964 O O . SER A 1 263 ? 11.735 1.962 -3.384 1.00 97.06 263 SER A O 1
ATOM 1966 N N . ARG A 1 264 ? 12.189 -0.063 -2.526 1.00 95.94 264 ARG A N 1
ATOM 1967 C CA . ARG A 1 264 ? 13.535 0.276 -2.063 1.00 95.94 264 ARG A CA 1
ATOM 1968 C C . ARG A 1 264 ? 14.505 0.479 -3.224 1.00 95.94 264 ARG A C 1
ATOM 1970 O O . ARG A 1 264 ? 15.284 1.427 -3.170 1.00 95.94 264 ARG A O 1
ATOM 1977 N N . ALA A 1 265 ? 14.477 -0.370 -4.250 1.00 97.12 265 ALA A N 1
ATOM 1978 C CA . ALA A 1 265 ? 15.310 -0.188 -5.439 1.00 97.12 265 ALA A CA 1
ATOM 1979 C C . ALA A 1 265 ? 14.979 1.129 -6.167 1.00 97.12 265 ALA A C 1
ATOM 1981 O O . ALA A 1 265 ? 15.888 1.868 -6.555 1.00 97.12 265 ALA A O 1
ATOM 1982 N N . ASP A 1 266 ? 13.698 1.490 -6.257 1.00 97.75 266 ASP A N 1
ATOM 1983 C CA . ASP A 1 266 ? 13.246 2.787 -6.765 1.00 97.75 266 ASP A CA 1
ATOM 1984 C C . ASP A 1 266 ? 13.724 3.934 -5.875 1.00 97.75 266 ASP A C 1
ATOM 1986 O O . ASP A 1 266 ? 14.173 4.968 -6.368 1.00 97.75 266 ASP A O 1
ATOM 1990 N N . TRP A 1 267 ? 13.676 3.772 -4.552 1.00 97.00 267 TRP A N 1
ATOM 1991 C CA . TRP A 1 267 ? 14.162 4.795 -3.632 1.00 97.00 267 TRP A CA 1
ATOM 1992 C C . TRP A 1 267 ? 15.673 5.011 -3.755 1.00 97.00 267 TRP A C 1
ATOM 1994 O O . TRP A 1 267 ? 16.103 6.152 -3.891 1.00 97.00 267 TRP A O 1
ATOM 2004 N N . VAL A 1 268 ? 16.465 3.937 -3.822 1.00 96.19 268 VAL A N 1
ATOM 2005 C CA . VAL A 1 268 ? 17.910 3.997 -4.106 1.00 96.19 268 VAL A CA 1
ATOM 2006 C C . VAL A 1 268 ? 18.170 4.686 -5.445 1.00 96.19 268 VAL A C 1
ATOM 2008 O O . VAL A 1 268 ? 19.025 5.565 -5.527 1.00 96.19 268 VAL A O 1
ATOM 2011 N N . THR A 1 269 ? 17.402 4.340 -6.481 1.00 95.69 269 THR A N 1
ATOM 2012 C CA . THR A 1 269 ? 17.503 4.972 -7.804 1.00 95.69 269 THR A CA 1
ATOM 2013 C C . THR A 1 269 ? 17.291 6.480 -7.707 1.00 95.69 269 THR A C 1
ATOM 2015 O O . THR A 1 269 ? 18.110 7.250 -8.207 1.00 95.69 269 THR A O 1
ATOM 2018 N N . ASN A 1 270 ? 16.238 6.916 -7.016 1.00 96.06 270 ASN A N 1
ATOM 2019 C CA . ASN A 1 270 ? 15.953 8.334 -6.829 1.00 96.06 270 ASN A CA 1
ATOM 2020 C C . ASN A 1 270 ? 16.979 9.038 -5.931 1.00 96.06 270 ASN A C 1
ATOM 2022 O O . ASN A 1 270 ? 17.270 10.206 -6.157 1.00 96.06 270 ASN A O 1
ATOM 2026 N N . THR A 1 271 ? 17.592 8.362 -4.960 1.00 95.44 271 THR A N 1
ATOM 2027 C CA . THR A 1 271 ? 18.709 8.934 -4.195 1.00 95.44 271 THR A CA 1
ATOM 2028 C C . THR A 1 271 ? 19.922 9.184 -5.088 1.00 95.44 271 THR A C 1
ATOM 2030 O O . THR A 1 271 ? 20.486 10.272 -5.065 1.00 95.44 271 THR A O 1
ATOM 2033 N N . LEU A 1 272 ? 20.294 8.223 -5.937 1.00 93.81 272 LEU A N 1
ATOM 2034 C CA . LEU A 1 272 ? 21.423 8.380 -6.862 1.00 93.81 272 LEU A CA 1
ATOM 2035 C C . LEU A 1 272 ? 21.151 9.431 -7.954 1.00 93.81 272 LEU A C 1
ATOM 2037 O O . LEU A 1 272 ? 22.072 10.116 -8.403 1.00 93.81 272 LEU A O 1
ATOM 2041 N N . LEU A 1 273 ? 19.897 9.533 -8.402 1.00 93.12 273 LEU A N 1
ATOM 2042 C CA . LEU A 1 273 ? 19.482 10.401 -9.501 1.00 93.12 273 LEU A CA 1
ATOM 2043 C C . LEU A 1 273 ? 19.161 11.834 -9.050 1.00 93.12 273 LEU A C 1
ATOM 2045 O O . LEU A 1 273 ? 19.581 12.792 -9.699 1.00 93.12 273 LEU A O 1
ATOM 2049 N N . LEU A 1 274 ? 18.392 11.969 -7.969 1.00 92.75 274 LEU A N 1
ATOM 2050 C CA . LEU A 1 274 ? 17.740 13.205 -7.523 1.00 92.75 274 LEU A CA 1
ATOM 2051 C C . LEU A 1 274 ? 18.252 13.716 -6.176 1.00 92.75 274 LEU A C 1
ATOM 2053 O O . LEU A 1 274 ? 17.756 14.739 -5.709 1.00 92.75 274 LEU A O 1
ATOM 2057 N N . ASP A 1 275 ? 19.197 13.013 -5.546 1.00 92.19 275 ASP A N 1
ATOM 2058 C CA . ASP A 1 275 ? 19.632 13.295 -4.173 1.00 92.19 275 ASP A CA 1
ATOM 2059 C C . ASP A 1 275 ? 18.450 13.250 -3.176 1.00 92.19 275 ASP A C 1
ATOM 2061 O O . ASP A 1 275 ? 18.388 13.984 -2.188 1.00 92.19 275 ASP A O 1
ATOM 2065 N N . GLU A 1 276 ? 17.457 12.387 -3.453 1.00 93.94 276 GLU A N 1
ATOM 2066 C CA . GLU A 1 276 ? 16.348 12.143 -2.528 1.00 93.94 276 GLU A CA 1
ATOM 2067 C C . GLU A 1 276 ? 16.880 11.600 -1.197 1.00 93.94 276 GLU A C 1
ATOM 2069 O O . GLU A 1 276 ? 17.694 10.672 -1.157 1.00 93.94 276 GLU A O 1
ATOM 2074 N N . TYR A 1 277 ? 16.351 12.136 -0.094 1.00 94.81 277 TYR A N 1
ATOM 2075 C CA . TYR A 1 277 ? 16.666 11.655 1.247 1.00 94.81 277 TYR A CA 1
ATOM 2076 C C . TYR A 1 277 ? 16.448 10.146 1.365 1.00 94.81 277 TYR A C 1
ATOM 2078 O O . TYR A 1 277 ? 15.351 9.664 1.091 1.00 94.81 277 TYR A O 1
ATOM 2086 N N . TYR A 1 278 ? 17.465 9.441 1.862 1.00 94.75 278 TYR A N 1
ATOM 2087 C CA . TYR A 1 278 ? 17.445 8.008 2.123 1.00 94.75 278 TYR A CA 1
ATOM 2088 C C . TYR A 1 278 ? 17.700 7.716 3.602 1.00 94.75 278 TYR A C 1
ATOM 2090 O O . TYR A 1 278 ? 18.608 8.283 4.215 1.00 94.75 278 TYR A O 1
ATOM 2098 N N . CYS A 1 279 ? 16.922 6.802 4.182 1.00 96.44 279 CYS A N 1
ATOM 2099 C CA . CYS A 1 279 ? 17.117 6.339 5.554 1.00 96.44 279 CYS A CA 1
ATOM 2100 C C . CYS A 1 279 ? 17.404 4.831 5.566 1.00 96.44 279 CYS A C 1
ATOM 2102 O O . CYS A 1 279 ? 16.458 4.057 5.409 1.00 96.44 279 CYS A O 1
ATOM 2104 N N . PRO A 1 280 ? 18.664 4.396 5.787 1.00 93.50 280 PRO A N 1
ATOM 2105 C CA . PRO A 1 280 ? 19.019 2.975 5.818 1.00 93.50 280 PRO A CA 1
ATOM 2106 C C . PRO A 1 280 ? 18.205 2.179 6.841 1.00 93.50 280 PRO A C 1
ATOM 2108 O O . PRO A 1 280 ? 17.661 1.133 6.499 1.00 93.50 280 PRO A O 1
ATOM 2111 N N . PHE A 1 281 ? 18.016 2.730 8.045 1.00 93.56 281 PHE A N 1
ATOM 2112 C CA . PHE A 1 281 ? 17.177 2.131 9.081 1.00 93.56 281 PHE A CA 1
ATOM 2113 C C . PHE A 1 281 ? 15.757 1.832 8.587 1.00 93.56 281 PHE A C 1
ATOM 2115 O O . PHE A 1 281 ? 15.276 0.718 8.769 1.00 93.56 281 PHE A O 1
ATOM 2122 N N . CYS A 1 282 ? 15.089 2.801 7.949 1.00 95.06 282 CYS A N 1
ATOM 2123 C CA . CYS A 1 282 ? 13.722 2.615 7.453 1.00 95.06 282 CYS A CA 1
ATOM 2124 C C . CYS A 1 282 ? 13.680 1.694 6.226 1.00 95.06 282 CYS A C 1
ATOM 2126 O O . CYS A 1 282 ? 12.749 0.907 6.091 1.00 95.06 282 CYS A O 1
ATOM 2128 N N . ALA A 1 283 ? 14.688 1.770 5.353 1.00 92.56 283 ALA A N 1
ATOM 2129 C CA . ALA A 1 283 ? 14.777 0.957 4.145 1.00 92.56 283 ALA A CA 1
ATOM 2130 C C . ALA A 1 283 ? 15.034 -0.533 4.438 1.00 92.56 283 ALA A C 1
ATOM 2132 O O . ALA A 1 283 ? 14.438 -1.378 3.779 1.00 92.56 283 ALA A O 1
ATOM 2133 N N . CYS A 1 284 ? 15.877 -0.854 5.428 1.00 88.94 284 CYS A N 1
ATOM 2134 C CA . CYS A 1 284 ? 16.186 -2.234 5.834 1.00 88.94 284 CYS A CA 1
ATOM 2135 C C . CYS A 1 284 ? 15.284 -2.692 7.029 1.00 88.94 284 CYS A C 1
ATOM 2137 O O . CYS A 1 284 ? 15.517 -3.744 7.622 1.00 88.94 284 CYS A O 1
ATOM 2139 N N . LEU A 1 285 ? 14.249 -1.926 7.436 1.00 90.44 285 LEU A N 1
ATOM 2140 C CA . LEU A 1 285 ? 13.439 -2.232 8.637 1.00 90.44 285 LEU A CA 1
ATOM 2141 C C . LEU A 1 285 ? 12.684 -3.561 8.516 1.00 90.44 285 LEU A C 1
ATOM 2143 O O . LEU A 1 285 ? 12.633 -4.342 9.467 1.00 90.44 285 LEU A O 1
ATOM 2147 N N . ILE A 1 286 ? 12.101 -3.810 7.344 1.00 89.12 286 ILE A N 1
ATOM 2148 C CA . ILE A 1 286 ? 11.256 -4.985 7.108 1.00 89.12 286 ILE A CA 1
ATOM 2149 C C . ILE A 1 286 ? 12.079 -6.268 6.958 1.00 89.12 286 ILE A C 1
ATOM 2151 O O . ILE A 1 286 ? 11.588 -7.332 7.333 1.00 89.12 286 ILE A O 1
ATOM 2155 N N . GLU A 1 287 ? 13.350 -6.171 6.555 1.00 88.19 287 GLU A N 1
ATOM 2156 C CA . GLU A 1 287 ? 14.277 -7.312 6.463 1.00 88.19 287 GLU A CA 1
ATOM 2157 C C . GLU A 1 287 ? 14.368 -8.106 7.772 1.00 88.19 287 GLU A C 1
ATOM 2159 O O . GLU A 1 287 ? 14.555 -9.324 7.786 1.00 88.19 287 GLU A O 1
ATOM 2164 N N . ARG A 1 288 ? 14.160 -7.429 8.907 1.00 87.25 288 ARG A N 1
ATOM 2165 C CA . ARG A 1 288 ? 14.152 -8.049 10.239 1.00 87.25 288 ARG A CA 1
ATOM 2166 C C . ARG A 1 288 ? 13.047 -9.101 10.397 1.00 87.25 288 ARG A C 1
ATOM 2168 O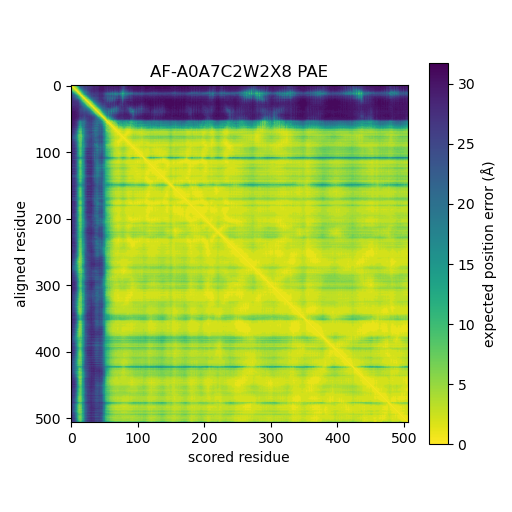 O . ARG A 1 288 ? 13.235 -10.050 11.155 1.00 87.25 288 ARG A O 1
ATOM 2175 N N . PHE A 1 289 ? 11.948 -8.964 9.656 1.00 88.56 289 PHE A N 1
ATOM 2176 C CA . PHE A 1 289 ? 10.755 -9.815 9.720 1.00 88.56 289 PHE A CA 1
ATOM 2177 C C . PHE A 1 289 ? 10.658 -10.804 8.552 1.00 88.56 289 PHE A C 1
ATOM 2179 O O . PHE A 1 289 ? 9.919 -11.779 8.642 1.00 88.56 289 PHE A O 1
ATOM 2186 N N . GLU A 1 290 ? 11.420 -10.604 7.473 1.00 89.75 290 GLU A N 1
ATOM 2187 C CA . GLU A 1 290 ? 11.345 -11.392 6.231 1.00 89.75 290 GLU A CA 1
ATOM 2188 C C . GLU A 1 290 ? 11.392 -12.904 6.442 1.00 89.75 290 GLU A C 1
ATOM 2190 O O . GLU A 1 290 ? 10.600 -13.651 5.867 1.00 89.75 290 GLU A O 1
ATOM 2195 N N . HIS A 1 291 ? 12.281 -13.365 7.319 1.00 87.06 291 HIS A N 1
ATOM 2196 C CA . HIS A 1 291 ? 12.440 -14.785 7.615 1.00 87.06 291 HIS A CA 1
ATOM 2197 C C . HIS A 1 291 ? 11.167 -15.447 8.175 1.00 87.06 291 HIS A C 1
ATOM 2199 O O . HIS A 1 291 ? 11.015 -16.661 8.028 1.00 87.06 291 HIS A O 1
ATOM 2205 N N . LEU A 1 292 ? 10.253 -14.674 8.773 1.00 86.56 292 LEU A N 1
ATOM 2206 C CA . LEU A 1 292 ? 9.003 -15.174 9.344 1.00 86.56 292 LEU A CA 1
ATOM 2207 C C . LEU A 1 292 ? 7.932 -15.481 8.296 1.00 86.56 292 LEU A C 1
ATOM 2209 O O . LEU A 1 292 ? 7.088 -16.336 8.552 1.00 86.56 292 LEU A O 1
ATOM 2213 N N . PHE A 1 293 ? 7.964 -14.819 7.134 1.00 91.25 293 PHE A N 1
ATOM 2214 C CA . PHE A 1 293 ? 6.918 -14.957 6.115 1.00 91.25 293 PHE A CA 1
ATOM 2215 C C . PHE A 1 293 ? 7.451 -15.411 4.743 1.00 91.25 293 PHE A C 1
ATOM 2217 O O . PHE A 1 293 ? 6.824 -16.248 4.098 1.00 91.25 293 PHE A O 1
ATOM 2224 N N . LEU A 1 294 ? 8.645 -14.983 4.307 1.00 92.56 294 LEU A N 1
ATOM 2225 C CA . LEU A 1 294 ? 9.206 -15.345 2.988 1.00 92.56 294 LEU A CA 1
ATOM 2226 C C . LEU A 1 294 ? 9.655 -16.806 2.870 1.00 92.56 294 LEU A C 1
ATOM 2228 O O . LEU A 1 294 ? 9.775 -17.338 1.762 1.00 92.56 294 LEU A O 1
ATOM 2232 N N . THR A 1 295 ? 9.927 -17.461 4.000 1.00 91.38 295 THR A N 1
ATOM 2233 C CA . THR A 1 295 ? 10.292 -18.889 4.042 1.00 91.38 295 THR A CA 1
ATOM 2234 C C . THR A 1 295 ? 9.081 -19.801 4.241 1.00 91.38 295 THR A C 1
ATOM 2236 O O . THR A 1 295 ? 9.221 -21.022 4.207 1.00 91.38 295 THR A O 1
ATOM 2239 N N . ARG A 1 296 ? 7.894 -19.213 4.437 1.00 92.19 296 ARG A N 1
ATOM 2240 C CA . ARG A 1 296 ? 6.660 -19.897 4.824 1.00 92.19 296 ARG A CA 1
ATOM 2241 C C . ARG A 1 296 ? 5.400 -19.515 4.005 1.00 92.19 296 ARG A C 1
ATOM 2243 O O . ARG A 1 296 ? 4.321 -19.557 4.587 1.00 92.19 296 ARG A O 1
ATOM 2250 N N . PRO A 1 297 ? 5.445 -19.183 2.692 1.00 94.06 297 PRO A N 1
ATOM 2251 C CA . PRO A 1 297 ? 4.230 -18.833 1.937 1.00 94.06 297 PRO A CA 1
ATOM 2252 C C . PRO A 1 297 ? 3.103 -19.877 2.012 1.00 94.06 297 PRO A C 1
ATOM 2254 O O . PRO A 1 297 ? 1.952 -19.514 2.228 1.00 94.06 297 PRO A O 1
ATOM 2257 N N . ALA A 1 298 ? 3.435 -21.172 1.931 1.00 94.38 298 ALA A N 1
ATOM 2258 C CA . ALA A 1 298 ? 2.450 -22.250 2.056 1.00 94.38 298 ALA A CA 1
ATOM 2259 C C . ALA A 1 298 ? 1.788 -22.290 3.447 1.00 94.38 298 ALA A C 1
ATOM 2261 O O . ALA A 1 298 ? 0.591 -22.531 3.559 1.00 94.38 298 ALA A O 1
ATOM 2262 N N . ASP A 1 299 ? 2.535 -21.986 4.515 1.00 95.56 299 ASP A N 1
ATOM 2263 C CA . ASP A 1 299 ? 1.967 -21.884 5.864 1.00 95.56 299 ASP A CA 1
ATOM 2264 C C . ASP A 1 299 ? 0.975 -20.718 5.970 1.00 95.56 299 ASP A C 1
ATOM 2266 O O . ASP A 1 299 ? -0.013 -20.823 6.695 1.00 95.56 299 ASP A O 1
ATOM 2270 N N . ILE A 1 300 ? 1.231 -19.615 5.258 1.00 96.00 300 ILE A N 1
ATOM 2271 C CA . ILE A 1 300 ? 0.316 -18.469 5.190 1.00 96.00 300 ILE A CA 1
ATOM 2272 C C . ILE A 1 300 ? -0.962 -18.869 4.445 1.00 96.00 300 ILE A C 1
ATOM 2274 O O . ILE A 1 300 ? -2.051 -18.600 4.948 1.00 96.00 300 ILE A O 1
ATOM 2278 N N . ALA A 1 301 ? -0.844 -19.564 3.306 1.00 95.81 301 ALA A N 1
ATOM 2279 C CA . ALA A 1 301 ? -1.996 -20.088 2.565 1.00 95.81 301 ALA A CA 1
ATOM 2280 C C . ALA A 1 301 ? -2.837 -21.073 3.400 1.00 95.81 301 ALA A C 1
ATOM 2282 O O . ALA A 1 301 ? -4.063 -21.074 3.321 1.00 95.81 301 ALA A O 1
ATOM 2283 N N . GLU A 1 302 ? -2.185 -21.881 4.239 1.00 95.25 302 GLU A N 1
ATOM 2284 C CA . GLU A 1 302 ? -2.828 -22.817 5.172 1.00 95.25 302 GLU A CA 1
ATOM 2285 C C . GLU A 1 302 ? -3.394 -22.145 6.438 1.00 95.25 302 GLU A C 1
ATOM 2287 O O . GLU A 1 302 ? -3.987 -22.821 7.280 1.00 95.25 302 GLU A O 1
ATOM 2292 N N . GLY A 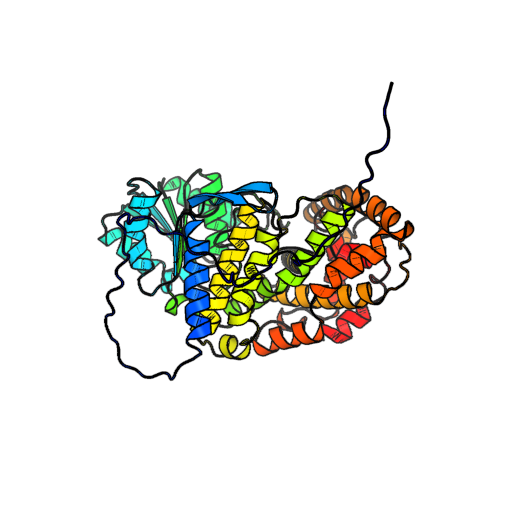1 303 ? -3.218 -20.831 6.609 1.00 93.44 303 GLY A N 1
ATOM 2293 C CA . GLY A 1 303 ? -3.755 -20.099 7.756 1.00 93.44 303 GLY A CA 1
ATOM 2294 C C . GLY A 1 303 ? -2.985 -20.309 9.066 1.00 93.44 303 GLY A C 1
ATOM 2295 O O . GLY A 1 303 ? -3.552 -20.137 10.147 1.00 93.44 303 GLY A O 1
ATOM 2296 N N . LYS A 1 304 ? -1.707 -20.715 9.019 1.00 93.00 304 LYS A N 1
ATOM 2297 C CA . LYS A 1 304 ? -0.917 -20.962 10.236 1.00 93.00 304 LYS A CA 1
ATOM 2298 C C . LYS A 1 304 ? -0.579 -19.653 10.944 1.00 93.00 304 LYS A C 1
ATOM 2300 O O . LYS A 1 304 ? 0.074 -18.776 10.375 1.00 93.00 304 LYS A O 1
ATOM 2305 N N . ALA A 1 305 ? -0.971 -19.574 12.215 1.00 88.44 305 ALA A N 1
ATOM 2306 C CA . ALA A 1 305 ? -0.872 -18.371 13.036 1.00 88.44 305 ALA A CA 1
ATOM 2307 C C . ALA A 1 305 ? 0.533 -17.755 13.026 1.00 88.44 305 ALA A C 1
ATOM 2309 O O . ALA A 1 305 ? 0.664 -16.578 12.726 1.00 88.44 305 ALA A O 1
ATOM 2310 N N . GLU A 1 306 ? 1.595 -18.539 13.231 1.00 86.44 306 GLU A N 1
ATOM 2311 C CA . GLU A 1 306 ? 2.951 -17.989 13.347 1.00 86.44 306 GLU A CA 1
ATOM 2312 C C . GLU A 1 306 ? 3.457 -17.324 12.055 1.00 86.44 306 GLU A C 1
ATOM 2314 O O . GLU A 1 306 ? 4.282 -16.414 12.113 1.00 86.44 306 GLU A O 1
ATOM 2319 N N . ALA A 1 307 ? 2.999 -17.783 10.886 1.00 91.31 307 ALA A N 1
ATOM 2320 C CA . ALA A 1 307 ? 3.378 -17.185 9.606 1.00 91.31 307 ALA A CA 1
ATOM 2321 C C . ALA A 1 307 ? 2.580 -15.897 9.334 1.00 91.31 307 ALA A C 1
ATOM 2323 O O . ALA A 1 307 ? 3.134 -14.910 8.845 1.00 91.31 307 ALA A O 1
ATOM 2324 N N . ILE A 1 308 ? 1.296 -15.887 9.709 1.00 95.44 308 ILE A N 1
ATOM 2325 C CA . ILE A 1 308 ? 0.431 -14.701 9.639 1.00 95.44 308 ILE A CA 1
ATOM 2326 C C . ILE A 1 308 ? 0.897 -13.624 10.624 1.00 95.44 308 ILE A C 1
ATOM 2328 O O . ILE A 1 308 ? 0.904 -12.446 10.271 1.00 95.44 308 ILE A O 1
ATOM 2332 N N . ASP A 1 309 ? 1.340 -14.017 11.818 1.00 93.00 309 ASP A N 1
ATOM 2333 C CA . ASP A 1 309 ? 1.866 -13.111 12.838 1.00 93.00 309 ASP A CA 1
ATOM 2334 C C . ASP A 1 309 ? 3.058 -12.312 12.297 1.00 93.00 309 ASP A C 1
ATOM 2336 O O . ASP A 1 309 ? 3.053 -11.081 12.319 1.00 93.00 309 ASP A O 1
ATOM 2340 N N . GLY A 1 310 ? 4.040 -13.011 11.718 1.00 92.62 310 GLY A N 1
ATOM 2341 C CA . GLY A 1 310 ? 5.207 -12.370 11.115 1.00 92.62 310 GLY A CA 1
ATOM 2342 C C . GLY A 1 310 ? 4.867 -11.467 9.928 1.00 92.62 310 GLY A C 1
ATOM 2343 O O . GLY A 1 310 ? 5.463 -10.399 9.776 1.00 92.62 310 GLY A O 1
ATOM 2344 N N . LEU A 1 311 ? 3.887 -11.857 9.106 1.00 96.56 311 LEU A N 1
ATOM 2345 C CA . LEU A 1 311 ? 3.385 -11.015 8.019 1.00 96.56 311 LEU A CA 1
ATOM 2346 C C . LEU A 1 311 ? 2.730 -9.733 8.558 1.00 96.56 311 LEU A C 1
ATOM 2348 O O . LEU A 1 311 ? 3.012 -8.639 8.068 1.00 96.56 311 LEU A O 1
ATOM 2352 N N . PHE A 1 312 ? 1.874 -9.847 9.574 1.00 97.25 312 PHE A N 1
ATOM 2353 C CA . PHE A 1 312 ? 1.177 -8.702 10.153 1.00 97.25 312 PHE A CA 1
ATOM 2354 C C . PHE A 1 312 ? 2.147 -7.707 10.803 1.00 97.25 312 PHE A C 1
ATOM 2356 O O . PHE A 1 312 ? 2.027 -6.498 10.594 1.00 97.25 312 PHE A O 1
ATOM 2363 N N . GLU A 1 313 ? 3.162 -8.195 11.518 1.00 95.19 313 GLU A N 1
ATOM 2364 C CA . GLU A 1 313 ? 4.227 -7.347 12.062 1.00 95.19 313 GLU A CA 1
ATOM 2365 C C . GLU A 1 313 ? 5.027 -6.648 10.953 1.00 95.19 313 GLU A C 1
ATOM 2367 O O . GLU A 1 313 ? 5.289 -5.445 11.041 1.00 95.19 313 GLU A O 1
ATOM 2372 N N . ALA A 1 314 ? 5.354 -7.350 9.863 1.00 95.50 314 ALA A N 1
ATOM 2373 C CA . ALA A 1 314 ? 6.040 -6.761 8.712 1.00 95.50 314 ALA A CA 1
ATOM 2374 C C . ALA A 1 314 ? 5.214 -5.657 8.021 1.00 95.50 314 ALA A C 1
ATOM 2376 O O . ALA A 1 314 ? 5.782 -4.675 7.525 1.00 95.50 314 ALA A O 1
ATOM 2377 N N . LEU A 1 315 ? 3.885 -5.794 7.981 1.00 97.25 315 LEU A N 1
ATOM 2378 C CA . LEU A 1 315 ? 2.962 -4.763 7.496 1.00 97.25 315 LEU A CA 1
ATOM 2379 C C . LEU A 1 315 ? 2.920 -3.560 8.447 1.00 97.25 315 LEU A C 1
ATOM 2381 O O . LEU A 1 315 ? 3.037 -2.419 7.996 1.00 97.25 315 LEU A O 1
ATOM 2385 N N . PHE A 1 316 ? 2.830 -3.797 9.759 1.00 97.38 316 PHE A N 1
ATOM 2386 C CA . PHE A 1 316 ? 2.858 -2.731 10.762 1.00 97.38 316 PHE A CA 1
ATOM 2387 C C . PHE A 1 316 ? 4.156 -1.915 10.688 1.00 97.38 316 PHE A C 1
ATOM 2389 O O . PHE A 1 316 ? 4.116 -0.684 10.642 1.00 97.38 316 PHE A O 1
ATOM 2396 N N . TRP A 1 317 ? 5.317 -2.567 10.627 1.00 96.44 317 TRP A N 1
ATOM 2397 C CA . TRP A 1 317 ? 6.595 -1.853 10.578 1.00 96.44 317 TRP A CA 1
ATOM 2398 C C . TRP A 1 317 ? 6.847 -1.153 9.240 1.00 96.44 317 TRP A C 1
ATOM 2400 O O . TRP A 1 317 ? 7.558 -0.151 9.198 1.00 96.44 317 TRP A O 1
ATOM 2410 N N . ALA A 1 318 ? 6.208 -1.593 8.158 1.00 96.12 318 ALA A N 1
ATOM 2411 C CA . ALA A 1 318 ? 6.233 -0.869 6.891 1.00 96.12 318 ALA A CA 1
ATOM 2412 C C . ALA A 1 318 ? 5.503 0.468 6.945 1.00 96.12 318 ALA A C 1
ATOM 2414 O O . ALA A 1 318 ? 6.046 1.479 6.498 1.00 96.12 318 ALA A O 1
ATOM 2415 N N . GLY A 1 319 ? 4.313 0.500 7.547 1.00 96.75 319 GLY A N 1
ATOM 2416 C CA . GLY A 1 319 ? 3.610 1.759 7.777 1.00 96.75 319 GLY A CA 1
ATOM 2417 C C . GLY A 1 319 ? 4.394 2.696 8.697 1.00 96.75 319 GLY A C 1
ATOM 2418 O O . GLY A 1 319 ? 4.452 3.900 8.442 1.00 96.75 319 GLY A O 1
ATOM 2419 N N . VAL A 1 320 ? 5.102 2.149 9.694 1.00 97.19 320 VAL A N 1
ATOM 2420 C CA . VAL A 1 320 ? 6.024 2.924 10.537 1.00 97.19 320 VAL A CA 1
ATOM 2421 C C . VAL A 1 320 ? 7.159 3.520 9.705 1.00 97.19 320 VAL A C 1
ATOM 2423 O O . VAL A 1 320 ? 7.422 4.713 9.837 1.00 97.19 320 VAL A O 1
ATOM 2426 N N . ALA A 1 321 ? 7.803 2.744 8.827 1.00 96.75 321 ALA A N 1
ATOM 2427 C CA . ALA A 1 321 ? 8.865 3.254 7.960 1.00 96.75 321 ALA A CA 1
ATOM 2428 C C . ALA A 1 321 ? 8.383 4.442 7.111 1.00 96.75 321 ALA A C 1
ATOM 2430 O O . ALA A 1 321 ? 9.063 5.466 7.048 1.00 96.75 321 ALA A O 1
ATOM 2431 N N . MET A 1 322 ? 7.185 4.353 6.522 1.00 96.06 322 MET A N 1
ATOM 2432 C CA . MET A 1 322 ? 6.595 5.470 5.774 1.00 96.06 322 MET A CA 1
ATOM 2433 C C . MET A 1 322 ? 6.361 6.701 6.659 1.00 96.06 322 MET A C 1
ATOM 2435 O O . MET A 1 322 ? 6.717 7.815 6.275 1.00 96.06 322 MET A O 1
ATOM 2439 N N . THR A 1 323 ? 5.816 6.506 7.863 1.00 96.44 323 THR A N 1
ATOM 2440 C CA . THR A 1 323 ? 5.584 7.584 8.838 1.00 96.44 323 THR A CA 1
ATOM 2441 C C . THR A 1 323 ? 6.882 8.275 9.257 1.00 96.44 323 THR A C 1
ATOM 2443 O O . THR A 1 323 ? 6.933 9.500 9.303 1.00 96.44 323 THR A O 1
ATOM 2446 N N . LEU A 1 324 ? 7.949 7.515 9.522 1.00 96.56 324 LEU A N 1
ATOM 2447 C CA . LEU A 1 324 ? 9.241 8.060 9.949 1.00 96.56 324 LEU A CA 1
ATOM 2448 C C . LEU A 1 324 ? 9.933 8.892 8.864 1.00 96.56 324 LEU A C 1
ATOM 2450 O O . LEU A 1 324 ? 10.633 9.860 9.172 1.00 96.56 324 LEU A O 1
ATOM 2454 N N . VAL A 1 325 ? 9.769 8.492 7.602 1.00 95.31 325 VAL A N 1
ATOM 2455 C CA . VAL A 1 325 ? 10.393 9.153 6.449 1.00 95.31 325 VAL A CA 1
ATOM 2456 C C . VAL A 1 325 ? 9.534 10.319 5.943 1.00 95.31 325 VAL A C 1
ATOM 2458 O O . VAL A 1 325 ? 10.076 11.269 5.380 1.00 95.31 325 VAL A O 1
ATOM 2461 N N . GLY A 1 326 ? 8.216 10.283 6.167 1.00 93.19 326 GLY A N 1
ATOM 2462 C CA . GLY A 1 326 ? 7.269 11.308 5.710 1.00 93.19 326 GLY A CA 1
ATOM 2463 C C . GLY A 1 326 ? 6.868 11.168 4.237 1.00 93.19 326 GLY A C 1
ATOM 2464 O O . GLY A 1 326 ? 6.358 12.104 3.631 1.00 93.19 326 GLY A O 1
ATOM 2465 N N . THR A 1 327 ? 7.118 10.007 3.633 1.00 92.31 327 THR A N 1
ATOM 2466 C CA . THR A 1 327 ? 6.727 9.662 2.258 1.00 92.31 327 THR A CA 1
ATOM 2467 C C . THR A 1 327 ? 6.475 8.160 2.166 1.00 92.31 327 THR A C 1
ATOM 2469 O O . THR A 1 327 ? 6.956 7.389 2.995 1.00 92.31 327 THR A O 1
ATOM 2472 N N . SER A 1 328 ? 5.741 7.723 1.143 1.00 93.25 328 SER A N 1
ATOM 2473 C CA . SER A 1 328 ? 5.520 6.301 0.867 1.00 93.25 328 SER A CA 1
ATOM 2474 C C . SER A 1 328 ? 6.742 5.598 0.264 1.00 93.25 328 SER A C 1
ATOM 2476 O O . SER A 1 328 ? 6.707 4.388 0.078 1.00 93.25 328 SER A O 1
ATOM 2478 N N . ALA A 1 329 ? 7.838 6.318 -0.001 1.00 94.19 329 ALA A N 1
ATOM 2479 C CA . ALA A 1 329 ? 9.050 5.783 -0.621 1.00 94.19 329 ALA A CA 1
ATOM 2480 C C . ALA A 1 329 ? 9.583 4.444 -0.076 1.00 94.19 329 ALA A C 1
ATOM 2482 O O . ALA A 1 329 ? 9.970 3.615 -0.899 1.00 94.19 329 ALA A O 1
ATOM 2483 N N . PRO A 1 330 ? 9.576 4.181 1.246 1.00 94.69 330 PRO A N 1
ATOM 2484 C CA . PRO A 1 330 ? 10.053 2.908 1.789 1.00 94.69 330 PRO A CA 1
ATOM 2485 C C . PRO A 1 330 ? 9.218 1.683 1.390 1.00 94.69 330 PRO A C 1
ATOM 2487 O O . PRO A 1 330 ? 9.694 0.561 1.533 1.00 94.69 330 PRO A O 1
ATOM 2490 N N . ALA A 1 331 ? 7.974 1.880 0.949 1.00 94.69 331 ALA A N 1
ATOM 2491 C CA . ALA A 1 331 ? 7.028 0.795 0.695 1.00 94.69 331 ALA A CA 1
ATOM 2492 C C . ALA A 1 331 ? 6.204 0.976 -0.590 1.00 94.69 331 ALA A C 1
ATOM 2494 O O . ALA A 1 331 ? 5.310 0.182 -0.829 1.00 94.69 331 ALA A O 1
ATOM 2495 N N . SER A 1 332 ? 6.469 2.011 -1.397 1.00 95.38 332 SER A N 1
ATOM 2496 C CA . SER A 1 332 ? 5.737 2.296 -2.633 1.00 95.38 332 SER A CA 1
ATOM 2497 C C . SER A 1 332 ? 6.632 2.906 -3.723 1.00 95.38 332 SER A C 1
ATOM 2499 O O . SER A 1 332 ? 7.212 3.986 -3.556 1.00 95.38 332 SER A O 1
ATOM 2501 N N . GLY A 1 333 ? 6.710 2.204 -4.849 1.00 96.31 333 GLY A N 1
ATOM 2502 C CA . GLY A 1 333 ? 7.412 2.506 -6.096 1.00 96.31 333 GLY A CA 1
ATOM 2503 C C . GLY A 1 333 ? 6.578 2.069 -7.311 1.00 96.31 333 GLY A C 1
ATOM 2504 O O . GLY A 1 333 ? 5.346 2.112 -7.266 1.00 96.31 333 GLY A O 1
ATOM 2505 N N . GLY A 1 334 ? 7.232 1.663 -8.400 1.00 97.12 334 GLY A N 1
ATOM 2506 C CA . GLY A 1 334 ? 6.625 1.275 -9.679 1.00 97.12 334 GLY A CA 1
ATOM 2507 C C . GLY A 1 334 ? 5.537 0.211 -9.556 1.00 97.12 334 GLY A C 1
ATOM 2508 O O . GLY A 1 334 ? 4.500 0.303 -10.210 1.00 97.12 334 GLY A O 1
ATOM 2509 N N . GLU A 1 335 ? 5.712 -0.752 -8.655 1.00 98.00 335 GLU A N 1
ATOM 2510 C CA . GLU A 1 335 ? 4.725 -1.799 -8.394 1.00 98.00 335 GLU A CA 1
ATOM 2511 C C . GLU A 1 335 ? 3.363 -1.250 -7.937 1.00 98.00 335 GLU A C 1
ATOM 2513 O O . GLU A 1 335 ? 2.314 -1.747 -8.352 1.00 98.00 335 GLU A O 1
ATOM 2518 N N . HIS A 1 336 ? 3.357 -0.162 -7.164 1.00 97.25 336 HIS A N 1
ATOM 2519 C CA . HIS A 1 336 ? 2.126 0.505 -6.743 1.00 97.25 336 HIS A CA 1
ATOM 2520 C C . HIS A 1 336 ? 1.500 1.353 -7.855 1.00 97.25 336 HIS A C 1
ATOM 2522 O O . HIS A 1 336 ? 0.278 1.500 -7.883 1.00 97.25 336 HIS A O 1
ATOM 2528 N N . LEU A 1 337 ? 2.298 1.908 -8.780 1.00 96.19 337 LEU A N 1
ATOM 2529 C CA . LEU A 1 337 ? 1.761 2.690 -9.902 1.00 96.19 337 LEU A CA 1
ATOM 2530 C C . LEU A 1 337 ? 0.848 1.834 -10.787 1.00 96.19 337 LEU A C 1
ATOM 2532 O O . LEU A 1 337 ? -0.194 2.326 -11.218 1.00 96.19 337 LEU A O 1
ATOM 2536 N N . LEU A 1 338 ? 1.178 0.555 -10.994 1.00 96.94 338 LEU A N 1
ATOM 2537 C CA . LEU A 1 338 ? 0.299 -0.368 -11.715 1.00 96.94 338 LEU A CA 1
ATOM 2538 C C . LEU A 1 338 ? -1.036 -0.574 -10.985 1.00 96.94 338 LEU A C 1
ATOM 2540 O O . LEU A 1 338 ? -2.087 -0.432 -11.604 1.00 96.94 338 LEU A O 1
ATOM 2544 N N . SER A 1 339 ? -1.009 -0.844 -9.673 1.00 96.25 339 SER A N 1
ATOM 2545 C CA . SER A 1 339 ? -2.233 -0.971 -8.860 1.00 96.25 339 SER A CA 1
ATOM 2546 C C . SER A 1 339 ? -3.101 0.285 -8.949 1.00 96.25 339 SER A C 1
ATOM 2548 O O . SER A 1 339 ? -4.287 0.205 -9.248 1.00 96.25 339 SER A O 1
ATOM 2550 N N . HIS A 1 340 ? -2.512 1.467 -8.782 1.00 95.25 340 HIS A N 1
ATOM 2551 C CA . HIS A 1 340 ? -3.268 2.718 -8.840 1.00 95.25 340 HIS A CA 1
ATOM 2552 C C . HIS A 1 340 ? -3.833 3.015 -10.229 1.00 95.25 340 HIS A C 1
ATOM 2554 O O . HIS A 1 340 ? -4.926 3.565 -10.339 1.00 95.25 340 HIS A O 1
ATOM 2560 N N . THR A 1 341 ? -3.108 2.624 -11.275 1.00 95.81 341 THR A N 1
ATOM 2561 C CA . THR A 1 341 ? -3.580 2.726 -12.655 1.00 95.81 341 THR A CA 1
ATOM 2562 C C . THR A 1 341 ? -4.798 1.831 -12.864 1.00 95.81 341 THR A C 1
ATOM 2564 O O . THR A 1 341 ? -5.804 2.303 -13.387 1.00 95.81 341 THR A O 1
ATOM 2567 N N . LEU A 1 342 ? -4.742 0.575 -12.397 1.00 95.50 342 LEU A N 1
ATOM 2568 C CA . LEU A 1 342 ? -5.860 -0.373 -12.444 1.00 95.50 342 LEU A CA 1
ATOM 2569 C C . LEU A 1 342 ? -7.088 0.139 -11.679 1.00 95.50 342 LEU A C 1
ATOM 2571 O O . LEU A 1 342 ? -8.192 0.061 -12.214 1.00 95.50 342 LEU A O 1
ATOM 2575 N N . ASP 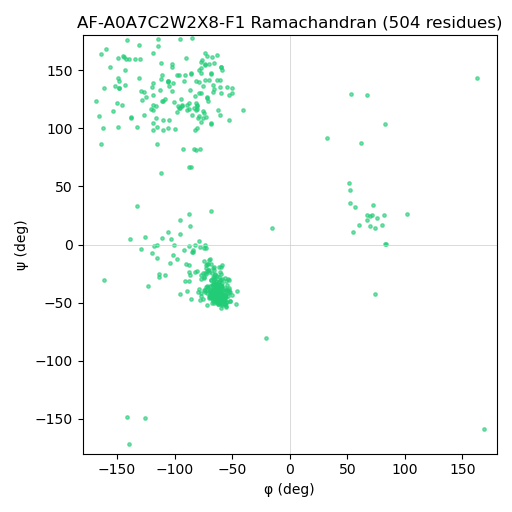A 1 343 ? -6.903 0.704 -10.483 1.00 93.81 343 ASP A N 1
ATOM 2576 C CA . ASP A 1 343 ? -7.991 1.295 -9.691 1.00 93.81 343 ASP A CA 1
ATOM 2577 C C . ASP A 1 343 ? -8.682 2.448 -10.436 1.00 93.81 343 ASP A C 1
ATOM 2579 O O 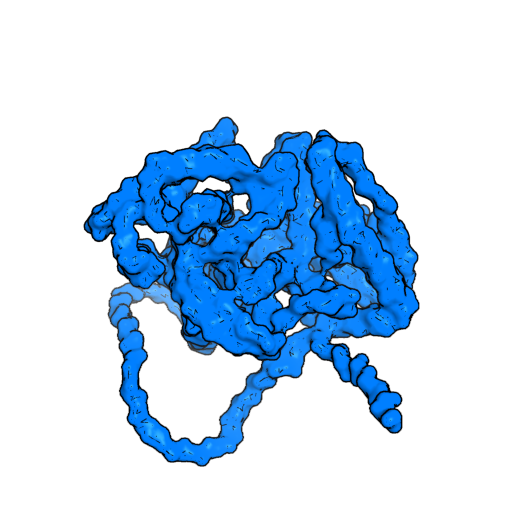. ASP A 1 343 ? -9.910 2.503 -10.498 1.00 93.81 343 ASP A O 1
ATOM 2583 N N . MET A 1 344 ? -7.906 3.355 -11.038 1.00 93.19 344 MET A N 1
ATOM 2584 C CA . MET A 1 344 ? -8.456 4.517 -11.745 1.00 93.19 344 MET A CA 1
ATOM 2585 C C . MET A 1 344 ? -9.212 4.123 -13.013 1.00 93.19 344 MET A C 1
ATOM 2587 O O . MET A 1 344 ? -10.299 4.642 -13.269 1.00 93.19 344 MET A O 1
ATOM 2591 N N . VAL A 1 345 ? -8.682 3.180 -13.799 1.00 92.81 345 VAL A N 1
ATOM 2592 C CA . VAL A 1 345 ? -9.401 2.705 -14.991 1.00 92.81 345 VAL A CA 1
ATOM 2593 C C . VAL A 1 345 ? -10.584 1.809 -14.646 1.00 92.81 345 VAL A C 1
ATOM 2595 O O . VAL A 1 345 ? -11.528 1.733 -15.429 1.00 92.81 345 VAL A O 1
ATOM 2598 N N . ALA A 1 346 ? -10.575 1.145 -13.487 1.00 90.38 346 ALA A N 1
ATOM 2599 C CA . ALA A 1 346 ? -11.724 0.371 -13.044 1.00 90.38 346 ALA A CA 1
ATOM 2600 C C . ALA A 1 346 ? -12.948 1.270 -12.837 1.00 90.38 346 ALA A C 1
ATOM 2602 O O . ALA A 1 346 ? -14.046 0.910 -13.262 1.00 90.38 346 ALA A O 1
ATOM 2603 N N . ASP A 1 347 ? -12.757 2.464 -12.272 1.00 84.38 347 ASP A N 1
ATOM 2604 C CA . ASP A 1 347 ? -13.842 3.433 -12.108 1.00 84.38 347 ASP A CA 1
ATOM 2605 C C . ASP A 1 347 ? -14.348 3.977 -13.453 1.00 84.38 347 ASP A C 1
ATOM 2607 O O . ASP A 1 347 ? -15.560 4.056 -13.657 1.00 84.38 347 ASP A O 1
ATOM 2611 N N . THR A 1 348 ? -13.463 4.288 -14.407 1.00 87.69 348 THR A N 1
ATOM 2612 C CA . THR A 1 348 ? -13.889 4.833 -15.713 1.00 87.69 348 THR A CA 1
ATOM 2613 C C . THR A 1 348 ? -14.517 3.793 -16.637 1.00 87.69 348 THR A C 1
ATOM 2615 O O . THR A 1 348 ? -15.366 4.137 -17.458 1.00 87.69 348 THR A O 1
ATOM 2618 N N . ARG A 1 349 ? -14.140 2.517 -16.499 1.00 89.50 349 ARG A N 1
ATOM 2619 C CA . ARG A 1 349 ? -14.624 1.408 -17.342 1.00 89.50 349 ARG A CA 1
ATOM 2620 C C . ARG A 1 349 ? -15.727 0.574 -16.688 1.00 89.50 349 ARG A C 1
ATOM 2622 O O . ARG A 1 349 ? -16.216 -0.374 -17.298 1.00 89.50 349 ARG A O 1
ATOM 2629 N N . GLY A 1 350 ? -16.129 0.910 -15.461 1.00 85.56 350 GLY A N 1
ATOM 2630 C CA . GLY A 1 350 ? -17.157 0.181 -14.715 1.00 85.56 350 GLY A CA 1
ATOM 2631 C C . GLY A 1 350 ? -16.718 -1.214 -14.263 1.00 85.56 350 GLY A C 1
ATOM 2632 O O . GLY A 1 350 ? -17.559 -2.090 -14.052 1.00 85.56 350 GLY A O 1
ATOM 2633 N N . TRP A 1 351 ? -15.413 -1.443 -14.125 1.00 88.88 351 TRP A N 1
ATOM 2634 C CA . TRP A 1 351 ? -14.883 -2.711 -13.649 1.00 88.88 351 TRP A CA 1
ATOM 2635 C C . TRP A 1 351 ? -15.027 -2.855 -12.127 1.00 88.88 351 TRP A C 1
ATOM 2637 O O . TRP A 1 351 ? -15.108 -1.880 -11.378 1.00 88.88 351 TRP A O 1
ATOM 2647 N N . GLY A 1 352 ? -15.034 -4.103 -11.651 1.00 85.25 352 GLY A N 1
ATOM 2648 C CA . GLY A 1 352 ? -14.877 -4.388 -10.226 1.00 85.25 352 GLY A CA 1
ATOM 2649 C C . GLY A 1 352 ? -13.505 -3.935 -9.716 1.00 85.25 352 GLY A C 1
ATOM 2650 O O . GLY A 1 352 ? -12.507 -4.076 -10.428 1.00 85.25 352 GLY A O 1
ATOM 2651 N N . HIS A 1 353 ? -13.483 -3.403 -8.491 1.00 87.50 353 HIS A N 1
ATOM 2652 C CA . HIS A 1 353 ? -12.251 -3.159 -7.735 1.00 87.50 353 HIS A CA 1
ATOM 2653 C C . HIS A 1 353 ? -11.753 -4.467 -7.128 1.00 87.50 353 HIS A C 1
ATOM 2655 O O . HIS A 1 353 ? -12.555 -5.338 -6.795 1.00 87.50 353 HIS A O 1
ATOM 2661 N N . ASP A 1 354 ? -10.440 -4.575 -6.968 1.00 93.62 354 ASP A N 1
ATOM 2662 C CA . ASP A 1 354 ? -9.779 -5.712 -6.326 1.00 93.62 354 ASP A CA 1
ATOM 2663 C C . ASP A 1 354 ? -9.101 -5.240 -5.025 1.00 93.62 354 A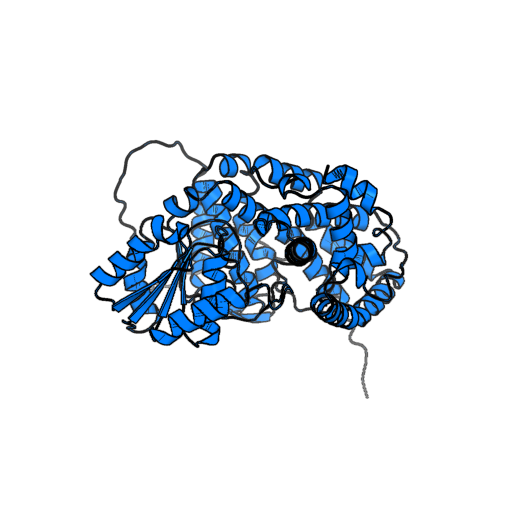SP A C 1
ATOM 2665 O O . ASP A 1 354 ? -9.030 -4.042 -4.736 1.00 93.62 354 ASP A O 1
ATOM 2669 N N . LEU A 1 355 ? -8.604 -6.163 -4.206 1.00 95.31 355 LEU A N 1
ATOM 2670 C CA . LEU A 1 355 ? -7.793 -5.817 -3.049 1.00 95.31 355 LEU A CA 1
ATOM 2671 C C . LEU A 1 355 ? -6.467 -5.215 -3.516 1.00 95.31 355 LEU A C 1
ATOM 2673 O O . LEU A 1 355 ? -5.740 -5.803 -4.318 1.00 95.31 355 LEU A O 1
ATOM 2677 N N . HIS A 1 356 ? -6.106 -4.078 -2.924 1.00 95.31 356 HIS A N 1
ATOM 2678 C CA . HIS A 1 356 ? -4.877 -3.350 -3.236 1.00 95.31 356 HIS A CA 1
ATOM 2679 C C . HIS A 1 356 ? -3.640 -4.259 -3.295 1.00 95.31 356 HIS A C 1
ATOM 2681 O O . HIS A 1 356 ? -2.927 -4.286 -4.293 1.00 95.31 356 HIS A O 1
ATOM 2687 N N . GLY A 1 357 ? -3.431 -5.076 -2.261 1.00 97.44 357 GLY A N 1
ATOM 2688 C CA . GLY A 1 357 ? -2.270 -5.956 -2.172 1.00 97.44 357 GLY A CA 1
ATOM 2689 C C . GLY A 1 357 ? -2.205 -7.053 -3.245 1.00 97.44 357 GLY A C 1
ATOM 2690 O O . GLY A 1 357 ? -1.113 -7.480 -3.615 1.00 97.44 357 GLY A O 1
ATOM 2691 N N . ARG A 1 358 ? -3.345 -7.470 -3.818 1.00 97.88 358 ARG A N 1
ATOM 2692 C CA . ARG A 1 358 ? -3.373 -8.410 -4.955 1.00 97.88 358 ARG A CA 1
ATOM 2693 C C . ARG A 1 358 ? -2.850 -7.745 -6.223 1.00 97.88 358 ARG A C 1
ATOM 2695 O O . ARG A 1 358 ? -1.990 -8.301 -6.901 1.00 97.88 358 ARG A O 1
ATOM 2702 N N . GLN A 1 359 ? -3.300 -6.522 -6.501 1.00 98.06 359 GLN A N 1
ATOM 2703 C CA . GLN A 1 359 ? -2.786 -5.731 -7.618 1.00 98.06 359 GLN A CA 1
ATOM 2704 C C . GLN A 1 359 ? -1.310 -5.350 -7.422 1.00 98.06 359 GLN A C 1
ATOM 2706 O O . GLN A 1 359 ? -0.530 -5.433 -8.368 1.00 98.06 359 GLN A O 1
ATOM 2711 N N . VAL A 1 360 ? -0.908 -4.965 -6.204 1.00 98.44 360 VAL A N 1
ATOM 2712 C CA . VAL A 1 360 ? 0.494 -4.659 -5.866 1.00 98.44 360 VAL A CA 1
ATOM 2713 C C . VAL A 1 360 ? 1.380 -5.896 -6.006 1.00 98.44 360 VAL A C 1
ATOM 2715 O O . VAL A 1 360 ? 2.504 -5.775 -6.486 1.00 98.44 360 VAL A O 1
ATOM 2718 N N . GLY A 1 361 ? 0.883 -7.094 -5.685 1.00 98.44 361 GLY A N 1
ATOM 2719 C CA . GLY A 1 361 ? 1.581 -8.351 -5.966 1.00 98.44 361 GLY A CA 1
ATOM 2720 C C . GLY A 1 361 ? 1.893 -8.526 -7.458 1.00 98.44 361 GLY A C 1
ATOM 2721 O O . GLY A 1 361 ? 3.040 -8.780 -7.828 1.00 98.44 361 GLY A O 1
ATOM 2722 N N . LEU A 1 362 ? 0.916 -8.284 -8.338 1.00 98.69 362 LEU A N 1
ATOM 2723 C CA . LEU A 1 362 ? 1.147 -8.293 -9.789 1.00 98.69 362 LEU A CA 1
ATOM 2724 C C . LEU A 1 362 ? 2.093 -7.167 -10.238 1.00 98.69 362 LEU A C 1
ATOM 2726 O O . LEU A 1 362 ? 2.965 -7.385 -11.078 1.00 98.69 362 LEU A O 1
ATOM 2730 N N . GLY A 1 363 ? 1.973 -5.977 -9.647 1.00 98.69 363 GLY A N 1
ATOM 2731 C CA . GLY A 1 363 ? 2.908 -4.873 -9.861 1.00 98.69 363 GLY A CA 1
ATOM 2732 C C . GLY A 1 363 ? 4.336 -5.216 -9.435 1.00 98.69 363 GLY A C 1
ATOM 2733 O O . GLY A 1 363 ? 5.289 -4.808 -10.091 1.00 98.69 363 GLY A O 1
ATOM 2734 N N . THR A 1 364 ? 4.493 -6.010 -8.378 1.00 98.75 364 THR A N 1
ATOM 2735 C CA . THR A 1 364 ? 5.786 -6.491 -7.879 1.00 98.75 364 THR A CA 1
ATOM 2736 C C . THR A 1 364 ? 6.397 -7.461 -8.887 1.00 98.75 364 THR A C 1
ATOM 2738 O O . THR A 1 364 ? 7.584 -7.368 -9.189 1.00 98.75 364 THR A O 1
ATOM 2741 N N . LEU A 1 365 ? 5.588 -8.348 -9.476 1.00 98.81 365 LEU A N 1
ATOM 2742 C CA . LEU A 1 365 ? 6.034 -9.224 -10.560 1.00 98.81 365 LEU A CA 1
ATOM 2743 C C . LEU A 1 365 ? 6.451 -8.425 -11.808 1.00 98.81 365 LEU A C 1
ATOM 2745 O O . LEU A 1 365 ? 7.473 -8.740 -12.418 1.00 98.81 365 LEU A O 1
ATOM 2749 N N . LEU A 1 366 ? 5.715 -7.360 -12.151 1.00 98.81 366 LEU A N 1
ATOM 2750 C CA . LEU A 1 366 ? 6.090 -6.450 -13.238 1.00 98.81 366 LEU A CA 1
ATOM 2751 C C . LEU A 1 366 ? 7.426 -5.766 -12.939 1.00 98.81 366 LEU A C 1
ATOM 2753 O O . LEU A 1 366 ? 8.324 -5.794 -13.776 1.00 98.81 366 LEU A O 1
ATOM 2757 N N . ALA A 1 367 ? 7.570 -5.174 -11.752 1.00 98.81 367 ALA A N 1
ATOM 2758 C CA . ALA A 1 367 ? 8.799 -4.511 -11.336 1.00 98.81 367 ALA A CA 1
ATOM 2759 C C . ALA A 1 367 ? 9.990 -5.477 -11.396 1.00 98.81 367 ALA A C 1
ATOM 2761 O O . ALA A 1 367 ? 11.026 -5.125 -11.955 1.00 98.81 367 ALA A O 1
ATOM 2762 N N . ALA A 1 368 ? 9.819 -6.717 -10.928 1.00 98.81 368 ALA A N 1
ATOM 2763 C CA . ALA A 1 368 ? 10.827 -7.767 -11.035 1.00 98.81 368 ALA A CA 1
ATOM 2764 C C . ALA A 1 368 ? 11.246 -8.038 -12.486 1.00 98.81 368 ALA A C 1
ATOM 2766 O O . ALA A 1 368 ? 12.438 -8.080 -12.779 1.00 98.81 368 ALA A O 1
ATOM 2767 N N . ALA A 1 369 ? 10.285 -8.174 -13.404 1.00 98.75 369 ALA A N 1
ATOM 2768 C CA . ALA A 1 369 ? 10.565 -8.401 -14.821 1.00 98.75 369 ALA A CA 1
ATOM 2769 C C . ALA A 1 369 ? 11.261 -7.199 -15.488 1.00 98.75 369 ALA A C 1
ATOM 2771 O O . ALA A 1 369 ? 12.165 -7.378 -16.308 1.00 98.75 369 ALA A O 1
ATOM 2772 N N . LEU A 1 370 ? 10.872 -5.972 -15.130 1.00 98.75 370 LEU A N 1
ATOM 2773 C CA . LEU A 1 370 ? 11.502 -4.754 -15.642 1.00 98.75 370 LEU A CA 1
ATOM 2774 C C . LEU A 1 370 ? 12.929 -4.586 -15.110 1.00 98.75 370 LEU A C 1
ATOM 2776 O O . LEU A 1 370 ? 13.825 -4.273 -15.891 1.00 98.75 370 LEU A O 1
ATOM 2780 N N . TYR A 1 371 ? 13.163 -4.830 -13.818 1.00 98.50 371 TYR A N 1
ATOM 2781 C CA . TYR A 1 371 ? 14.504 -4.774 -13.233 1.00 98.50 371 TYR A CA 1
ATOM 2782 C C . TYR A 1 371 ? 15.425 -5.866 -13.773 1.00 98.50 371 TYR A C 1
ATOM 2784 O O . TYR A 1 371 ? 16.587 -5.575 -14.038 1.00 98.50 371 TYR A O 1
ATOM 2792 N N . ASP A 1 372 ? 14.927 -7.087 -13.981 1.00 97.94 372 ASP A N 1
ATOM 2793 C CA . ASP A 1 372 ? 15.697 -8.183 -14.583 1.00 97.94 372 ASP A CA 1
ATOM 2794 C C . ASP A 1 372 ? 16.217 -7.791 -15.977 1.00 97.94 372 ASP A C 1
ATOM 2796 O O . ASP A 1 372 ? 17.417 -7.861 -16.260 1.00 97.94 372 ASP A O 1
ATOM 2800 N N . ARG A 1 373 ? 15.336 -7.226 -16.815 1.00 97.94 373 ARG A N 1
ATOM 2801 C CA . ARG A 1 373 ? 15.718 -6.685 -18.127 1.00 97.94 373 ARG A CA 1
ATOM 2802 C C . ARG A 1 373 ? 16.651 -5.483 -18.007 1.00 97.94 373 ARG A C 1
ATOM 2804 O O . ARG A 1 373 ? 17.655 -5.437 -18.713 1.00 97.94 373 ARG A O 1
ATOM 2811 N N . LEU A 1 374 ? 16.380 -4.542 -17.103 1.00 97.19 374 LEU A N 1
ATOM 2812 C CA . LEU A 1 374 ? 17.226 -3.365 -16.890 1.00 97.19 374 LEU A CA 1
ATOM 2813 C C . LEU A 1 374 ? 18.654 -3.755 -16.486 1.00 97.19 374 LEU A C 1
ATOM 2815 O O . LEU A 1 374 ? 19.619 -3.224 -17.032 1.00 97.19 374 LEU A O 1
ATOM 2819 N N . LEU A 1 375 ? 18.801 -4.714 -15.573 1.00 96.31 375 LEU A N 1
ATOM 2820 C CA . LEU A 1 375 ? 20.096 -5.200 -15.097 1.00 96.31 375 LEU A CA 1
ATOM 2821 C C . LEU A 1 375 ? 20.884 -5.958 -16.173 1.00 96.31 375 LEU A C 1
ATOM 2823 O O . LEU A 1 375 ? 22.115 -5.984 -16.112 1.00 96.31 375 LEU A O 1
ATOM 2827 N N . SER A 1 376 ? 20.204 -6.525 -17.174 1.00 95.81 376 SER A N 1
ATOM 2828 C CA . SER A 1 376 ? 20.847 -7.181 -18.321 1.00 95.81 376 SER A CA 1
ATOM 2829 C C . SER A 1 376 ? 21.496 -6.199 -19.309 1.00 95.81 376 SER A C 1
ATOM 2831 O O . SER A 1 376 ? 22.366 -6.582 -20.091 1.00 95.81 376 SER A O 1
ATOM 2833 N N . ILE A 1 377 ? 21.132 -4.914 -19.258 1.00 95.12 377 ILE A N 1
ATOM 2834 C CA . ILE A 1 377 ? 21.678 -3.892 -20.151 1.00 95.12 377 ILE A CA 1
ATOM 2835 C C . ILE A 1 377 ? 23.071 -3.480 -19.655 1.00 95.12 377 ILE A C 1
ATOM 2837 O O . ILE A 1 377 ? 23.236 -2.830 -18.618 1.00 95.12 377 ILE A O 1
ATOM 2841 N N . GLU A 1 378 ? 24.111 -3.846 -20.402 1.00 91.44 378 GLU A N 1
ATOM 2842 C CA . GLU A 1 378 ? 25.491 -3.418 -20.124 1.00 91.44 378 GLU A CA 1
ATOM 2843 C C . GLU A 1 378 ? 25.738 -1.958 -20.498 1.00 91.44 378 GLU A C 1
ATOM 2845 O O . GLU A 1 378 ? 26.427 -1.236 -19.779 1.00 91.44 378 GLU A O 1
ATOM 2850 N N . ARG A 1 379 ? 25.166 -1.520 -21.622 1.00 91.44 379 ARG A N 1
ATOM 2851 C CA . ARG A 1 379 ? 25.339 -0.171 -22.165 1.00 91.44 379 ARG A CA 1
ATOM 2852 C C . ARG A 1 379 ? 23.975 0.396 -22.545 1.00 91.44 379 ARG A C 1
ATOM 2854 O O . ARG A 1 379 ? 23.444 0.008 -23.584 1.00 91.44 379 ARG A O 1
ATOM 2861 N N . PRO A 1 380 ? 23.391 1.269 -21.715 1.00 93.62 380 PRO A N 1
ATOM 2862 C CA . PRO A 1 380 ? 22.067 1.806 -21.974 1.00 93.62 380 PRO A CA 1
ATOM 2863 C C . PRO A 1 380 ? 22.117 2.829 -23.108 1.00 93.62 380 PRO A C 1
ATOM 2865 O O . PRO A 1 380 ? 23.028 3.655 -23.194 1.00 93.62 380 PRO A O 1
ATOM 2868 N N . THR A 1 381 ? 21.095 2.810 -23.953 1.00 92.25 381 THR A N 1
ATOM 2869 C CA . THR A 1 381 ? 20.772 3.919 -24.852 1.00 92.25 381 THR A CA 1
ATOM 2870 C C . THR A 1 381 ? 19.546 4.634 -24.317 1.00 92.25 381 THR A C 1
ATOM 2872 O O . THR A 1 381 ? 18.612 3.986 -23.851 1.00 92.25 381 THR A O 1
ATOM 2875 N N . VAL A 1 382 ? 19.536 5.963 -24.397 1.00 95.81 382 VAL A N 1
ATOM 2876 C CA . VAL A 1 382 ? 18.372 6.754 -23.995 1.00 95.81 382 VAL A CA 1
ATOM 2877 C C . VAL A 1 382 ? 17.339 6.739 -25.117 1.00 95.81 382 VAL A C 1
ATOM 2879 O O . VAL A 1 382 ? 17.627 7.203 -26.219 1.00 95.81 382 VAL A O 1
ATOM 2882 N N . ALA A 1 383 ? 16.151 6.232 -24.816 1.00 95.69 383 ALA A N 1
ATOM 2883 C CA . ALA A 1 383 ? 14.945 6.398 -25.611 1.00 95.69 383 ALA A CA 1
ATOM 2884 C C . ALA A 1 383 ? 14.172 7.651 -25.161 1.00 95.69 383 ALA A C 1
ATOM 2886 O O . ALA A 1 383 ? 14.366 8.154 -24.052 1.00 95.69 383 ALA A O 1
ATOM 2887 N N . GLU A 1 384 ? 13.295 8.155 -26.028 1.00 92.56 384 GLU A N 1
ATOM 2888 C CA . GLU A 1 384 ? 12.403 9.276 -25.722 1.00 92.56 384 GLU A CA 1
ATOM 2889 C C . GLU A 1 384 ? 11.019 8.737 -25.322 1.00 92.56 384 GLU A C 1
ATOM 2891 O O . GLU A 1 384 ? 10.338 8.141 -26.161 1.00 92.56 384 GLU A O 1
ATOM 2896 N N . PRO A 1 385 ? 10.587 8.916 -24.058 1.00 91.94 385 PRO A N 1
ATOM 2897 C CA . PRO A 1 385 ? 9.218 8.625 -23.648 1.00 91.94 385 PRO A CA 1
ATOM 2898 C C . PRO A 1 385 ? 8.216 9.538 -24.377 1.00 91.94 385 PRO A C 1
ATOM 2900 O O . PRO A 1 385 ? 8.611 10.587 -24.899 1.00 91.94 385 PRO A O 1
ATOM 2903 N N . PRO A 1 386 ? 6.916 9.190 -24.391 1.00 93.94 386 PRO A N 1
ATOM 2904 C CA . PRO A 1 386 ? 5.880 10.031 -24.980 1.00 93.94 386 PRO A CA 1
ATOM 2905 C C . PRO A 1 386 ? 5.942 11.484 -24.481 1.00 93.94 386 PRO A C 1
ATOM 2907 O O . PRO A 1 386 ? 6.071 11.760 -23.293 1.00 93.94 386 PRO A O 1
ATOM 2910 N N . ALA A 1 387 ? 5.827 12.455 -25.390 1.00 92.19 387 ALA A N 1
ATOM 2911 C CA . ALA A 1 387 ? 5.855 13.871 -25.006 1.00 92.19 387 ALA A CA 1
ATOM 2912 C C . ALA A 1 387 ? 4.595 14.306 -24.232 1.00 92.19 387 ALA A C 1
ATOM 2914 O O . ALA A 1 387 ? 4.600 15.328 -23.544 1.00 92.19 387 ALA A O 1
ATOM 2915 N N . GLN A 1 388 ? 3.503 13.558 -24.382 1.00 94.88 388 GLN A N 1
ATOM 2916 C CA . GLN A 1 388 ? 2.198 13.805 -23.781 1.00 94.88 388 GLN A CA 1
ATOM 2917 C C . GLN A 1 388 ? 1.574 12.472 -23.372 1.00 94.88 388 GLN A C 1
ATOM 2919 O O . GLN A 1 388 ? 1.948 11.427 -23.899 1.00 94.88 388 GLN A O 1
ATOM 2924 N N . ILE A 1 389 ? 0.613 12.541 -22.455 1.00 97.19 389 ILE A N 1
ATOM 2925 C CA . ILE A 1 389 ? -0.164 11.382 -22.010 1.00 97.19 389 ILE A CA 1
ATOM 2926 C C . ILE A 1 389 ? -1.181 10.942 -23.076 1.00 97.19 389 ILE A C 1
ATOM 2928 O O . ILE A 1 389 ? -1.657 11.777 -23.857 1.00 97.19 389 ILE A O 1
ATOM 2932 N N . ASP A 1 390 ? -1.595 9.675 -23.061 1.00 97.06 390 ASP A N 1
ATOM 2933 C CA . ASP A 1 390 ? -2.735 9.187 -23.852 1.00 97.06 390 ASP A CA 1
ATOM 2934 C C . ASP A 1 390 ? -4.065 9.579 -23.182 1.00 97.06 390 ASP A C 1
ATOM 2936 O O . ASP A 1 390 ? -4.692 8.820 -22.439 1.00 97.06 390 ASP A O 1
ATOM 2940 N N . ARG A 1 391 ? -4.508 10.820 -23.421 1.00 96.50 391 ARG A N 1
ATOM 2941 C CA . ARG A 1 391 ? -5.770 11.334 -22.855 1.00 96.50 391 ARG A CA 1
ATOM 2942 C C . ARG A 1 391 ? -6.986 10.450 -23.199 1.00 96.50 391 ARG A C 1
ATOM 2944 O O . ARG A 1 391 ? -7.764 10.184 -22.280 1.00 96.50 391 ARG A O 1
ATOM 2951 N N . PRO A 1 392 ? -7.179 9.983 -24.454 1.00 95.94 392 PRO A N 1
ATOM 2952 C CA . PRO A 1 392 ? -8.271 9.067 -24.789 1.00 95.94 392 PRO A CA 1
ATOM 2953 C C . PRO A 1 392 ? -8.320 7.801 -23.930 1.00 95.94 392 PRO A C 1
ATOM 2955 O O . PRO A 1 392 ? -9.410 7.381 -23.539 1.00 95.94 392 PRO A O 1
ATOM 2958 N N . TRP A 1 393 ? -7.170 7.207 -23.600 1.00 96.25 393 TRP A N 1
ATOM 2959 C CA . TRP A 1 393 ? -7.121 5.967 -22.825 1.00 96.25 393 TRP A CA 1
ATOM 2960 C C . TRP A 1 393 ? -7.673 6.103 -21.399 1.00 96.25 393 TRP A C 1
ATOM 2962 O O . TRP A 1 393 ? -8.346 5.189 -20.899 1.00 96.25 393 TRP A O 1
ATOM 2972 N N . TRP A 1 394 ? -7.442 7.258 -20.766 1.00 94.94 394 TRP A N 1
ATOM 2973 C CA . TRP A 1 394 ? -7.972 7.580 -19.438 1.00 94.94 394 TRP A CA 1
ATOM 2974 C C . TRP A 1 394 ? -9.492 7.767 -19.422 1.00 94.94 394 TRP A C 1
ATOM 2976 O O . TRP A 1 394 ? -10.095 7.694 -18.351 1.00 94.94 394 TRP A O 1
ATOM 2986 N N . ALA A 1 395 ? -10.118 7.973 -20.588 1.00 91.50 395 ALA A N 1
ATOM 2987 C CA . ALA A 1 395 ? -11.569 7.998 -20.808 1.00 91.50 395 ALA A CA 1
ATOM 2988 C C . ALA A 1 395 ? -12.375 8.989 -19.934 1.00 91.50 395 ALA A C 1
ATOM 2990 O O . ALA A 1 395 ? -13.605 8.953 -19.917 1.00 91.50 395 ALA A O 1
ATOM 2991 N N . ASN A 1 396 ? -11.705 9.887 -19.209 1.00 93.25 396 ASN A N 1
ATOM 2992 C CA . ASN A 1 396 ? -12.303 10.888 -18.336 1.00 93.25 396 ASN A CA 1
ATOM 2993 C C . ASN A 1 396 ? -11.395 12.124 -18.291 1.00 93.25 396 ASN A C 1
ATOM 2995 O O . ASN A 1 396 ? -10.238 12.026 -17.888 1.00 93.25 396 ASN A O 1
ATOM 2999 N N . GLU A 1 397 ? -11.923 13.289 -18.678 1.00 93.19 397 GLU A N 1
ATOM 3000 C CA . GLU A 1 397 ? -11.129 14.524 -18.794 1.00 93.19 397 GLU A CA 1
ATOM 3001 C C . GLU A 1 397 ? -10.514 14.984 -17.470 1.00 93.19 397 GLU A C 1
ATOM 3003 O O . GLU A 1 397 ? -9.372 15.427 -17.459 1.00 93.19 397 GLU A O 1
ATOM 3008 N N . ARG A 1 398 ? -11.211 14.832 -16.335 1.00 91.31 398 ARG A N 1
ATOM 3009 C CA . ARG A 1 398 ? -10.657 15.241 -15.032 1.00 91.31 398 ARG A CA 1
ATOM 3010 C C . ARG A 1 398 ? -9.486 14.359 -14.622 1.00 91.31 398 ARG A C 1
ATOM 3012 O O . ARG A 1 398 ? -8.470 14.861 -14.144 1.00 91.31 398 ARG A O 1
ATOM 3019 N N . ILE A 1 399 ? -9.619 13.052 -14.841 1.00 94.12 399 ILE A N 1
ATOM 3020 C CA . ILE A 1 399 ? -8.525 12.107 -14.623 1.00 94.12 399 ILE A CA 1
ATOM 3021 C C . ILE A 1 399 ? -7.361 12.439 -15.558 1.00 94.12 399 ILE A C 1
ATOM 3023 O O . ILE A 1 399 ? -6.232 12.565 -15.089 1.00 94.12 399 ILE A O 1
ATOM 3027 N N . ALA A 1 400 ? -7.629 12.648 -16.849 1.00 95.94 400 ALA A N 1
ATOM 3028 C CA . ALA A 1 400 ? -6.607 13.009 -17.824 1.00 95.94 400 ALA A CA 1
ATOM 3029 C C . ALA A 1 400 ? -5.889 14.319 -17.449 1.00 95.94 400 ALA A C 1
ATOM 3031 O O . ALA A 1 400 ? -4.668 14.386 -17.543 1.00 95.94 400 ALA A O 1
ATOM 3032 N N . ASP A 1 401 ? -6.599 15.339 -16.962 1.00 95.75 401 ASP A N 1
ATOM 3033 C CA . ASP A 1 401 ? -5.999 16.590 -16.481 1.00 95.75 401 ASP A CA 1
ATOM 3034 C C . ASP A 1 401 ? -5.086 16.371 -15.270 1.00 95.75 401 ASP A C 1
ATOM 3036 O O . ASP A 1 401 ? -3.953 16.863 -15.243 1.00 95.75 401 ASP A O 1
ATOM 3040 N N . ALA A 1 402 ? -5.542 15.597 -14.281 1.00 94.19 402 ALA A N 1
ATOM 3041 C CA . ALA A 1 402 ? -4.749 15.282 -13.098 1.00 94.19 402 ALA A CA 1
ATOM 3042 C C . ALA A 1 402 ? -3.490 14.471 -13.450 1.00 94.19 402 ALA A C 1
ATOM 3044 O O . ALA A 1 402 ? -2.398 14.771 -12.957 1.00 94.19 402 ALA A O 1
ATOM 3045 N N . VAL A 1 403 ? -3.623 13.474 -14.330 1.00 95.75 403 VAL A N 1
ATOM 3046 C CA . VAL A 1 403 ? -2.502 12.666 -14.825 1.00 95.75 403 VAL A CA 1
ATOM 3047 C C . VAL A 1 403 ? -1.541 13.530 -15.644 1.00 95.75 403 VAL A C 1
ATOM 3049 O O . VAL A 1 403 ? -0.339 13.503 -15.385 1.00 95.75 403 VAL A O 1
ATOM 3052 N N . ALA A 1 404 ? -2.041 14.385 -16.541 1.00 96.75 404 ALA A N 1
ATOM 3053 C CA . ALA A 1 404 ? -1.218 15.292 -17.340 1.00 96.75 404 ALA A CA 1
ATOM 3054 C C . ALA A 1 404 ? -0.398 16.244 -16.460 1.00 96.75 404 ALA A C 1
ATOM 3056 O O . ALA A 1 404 ? 0.785 16.462 -16.724 1.00 96.75 404 ALA A O 1
ATOM 3057 N N . ALA A 1 405 ? -0.988 16.776 -15.385 1.00 95.75 405 ALA A N 1
ATOM 3058 C CA . ALA A 1 405 ? -0.277 17.627 -14.434 1.00 95.75 405 ALA A CA 1
ATOM 3059 C C . ALA A 1 405 ? 0.869 16.877 -13.728 1.00 95.75 405 ALA A C 1
ATOM 3061 O O . ALA A 1 405 ? 1.972 17.416 -13.591 1.00 95.75 405 ALA A O 1
ATOM 3062 N N . GLN A 1 406 ? 0.640 15.626 -13.309 1.00 95.12 406 GLN A N 1
ATOM 3063 C CA . GLN A 1 406 ? 1.680 14.785 -12.703 1.00 95.12 406 GLN A CA 1
ATOM 3064 C C . GLN A 1 406 ? 2.783 14.426 -13.704 1.00 95.12 406 GLN A C 1
ATOM 3066 O O . GLN A 1 406 ? 3.965 14.514 -13.364 1.00 95.12 406 GLN A O 1
ATOM 3071 N N . TYR A 1 407 ? 2.412 14.075 -14.935 1.00 96.31 407 TYR A N 1
ATOM 3072 C CA . TYR A 1 407 ? 3.358 13.736 -15.991 1.00 96.31 407 TYR A CA 1
ATOM 3073 C C . TYR A 1 407 ? 4.225 14.932 -16.383 1.00 96.31 407 TYR A C 1
ATOM 3075 O O . TYR A 1 407 ? 5.449 14.824 -16.459 1.00 96.31 407 TYR A O 1
ATOM 3083 N N . GLN A 1 408 ? 3.621 16.115 -16.525 1.00 95.81 408 GLN A N 1
ATOM 3084 C CA . GLN A 1 408 ? 4.344 17.353 -16.808 1.00 95.81 408 GLN A CA 1
ATOM 3085 C C . GLN A 1 408 ? 5.344 17.695 -15.695 1.00 95.81 408 GLN A C 1
ATOM 3087 O O . GLN A 1 408 ? 6.470 18.106 -15.978 1.00 95.81 408 GLN A O 1
ATOM 3092 N N . ALA A 1 409 ? 4.970 17.482 -14.428 1.00 95.00 409 ALA A N 1
ATOM 3093 C CA . ALA A 1 409 ? 5.869 17.668 -13.290 1.00 95.00 409 ALA A CA 1
ATOM 3094 C C . ALA A 1 409 ? 7.041 16.664 -13.270 1.00 95.00 409 ALA A C 1
ATOM 3096 O O . ALA A 1 409 ? 8.075 16.958 -12.670 1.00 95.00 409 ALA A O 1
ATOM 3097 N N . LYS A 1 410 ? 6.906 15.510 -13.940 1.00 94.69 410 LYS A N 1
ATOM 3098 C CA . LYS A 1 410 ? 7.945 14.474 -14.077 1.00 94.69 410 LYS A CA 1
ATOM 3099 C C . LYS A 1 410 ? 8.950 14.772 -15.199 1.00 94.69 410 LYS A C 1
ATOM 3101 O O . LYS A 1 410 ? 10.093 14.327 -15.130 1.00 94.69 410 LYS A O 1
ATOM 3106 N N . GLN A 1 411 ? 8.582 15.568 -16.206 1.00 94.50 411 GLN A N 1
ATOM 3107 C CA . GLN A 1 411 ? 9.431 15.863 -17.377 1.00 94.50 411 GLN A CA 1
ATOM 3108 C C . GLN A 1 411 ? 10.862 16.354 -17.051 1.00 94.50 411 GLN A C 1
ATOM 3110 O O . GLN A 1 411 ? 11.806 15.913 -17.710 1.00 94.50 411 GLN A O 1
ATOM 3115 N N . PRO A 1 412 ? 11.099 17.225 -16.045 1.00 95.12 412 PRO A N 1
ATOM 3116 C CA . PRO A 1 412 ? 12.462 17.590 -15.650 1.00 95.12 412 PRO A CA 1
ATOM 3117 C C . PRO A 1 412 ? 13.296 16.399 -15.158 1.00 95.12 412 PRO A C 1
ATOM 3119 O O . PRO A 1 412 ? 14.492 16.340 -15.438 1.00 95.12 412 PRO A O 1
ATOM 3122 N N . VAL A 1 413 ? 12.667 15.442 -14.469 1.00 95.38 413 VAL A N 1
ATOM 3123 C CA . VAL A 1 413 ? 13.327 14.229 -13.970 1.00 95.38 413 VAL A CA 1
ATOM 3124 C C . VAL A 1 413 ? 13.713 13.306 -15.124 1.00 95.38 413 VAL A C 1
ATOM 3126 O O . VAL A 1 413 ? 14.835 12.810 -15.141 1.00 95.38 413 VAL A O 1
ATOM 3129 N N . TYR A 1 414 ? 12.847 13.150 -16.132 1.00 95.69 414 TYR A N 1
ATOM 3130 C CA . TYR A 1 414 ? 13.171 12.404 -17.355 1.00 95.69 414 TYR A CA 1
ATOM 3131 C C . TYR A 1 414 ? 14.421 12.950 -18.058 1.00 95.69 414 TYR A C 1
ATOM 3133 O O . TYR A 1 414 ? 15.307 12.180 -18.431 1.00 95.69 414 TYR A O 1
ATOM 3141 N N . ARG A 1 415 ? 14.530 14.279 -18.192 1.00 95.44 415 ARG A N 1
ATOM 3142 C CA . ARG A 1 415 ? 15.710 14.923 -18.796 1.00 95.44 415 ARG A CA 1
ATOM 3143 C C . ARG A 1 415 ? 16.982 14.668 -17.992 1.00 95.44 415 ARG A C 1
ATOM 3145 O O . ARG A 1 415 ? 17.989 14.269 -18.569 1.00 95.44 415 ARG A O 1
ATOM 3152 N N . LEU A 1 416 ? 16.916 14.830 -16.671 1.00 95.38 416 LEU A N 1
ATOM 3153 C CA . LEU A 1 416 ? 18.053 14.569 -15.789 1.00 95.38 416 LEU A CA 1
ATOM 3154 C C . LEU A 1 416 ? 18.487 13.096 -15.840 1.00 95.38 416 LEU A C 1
ATOM 3156 O O . LEU A 1 416 ? 19.677 12.807 -15.940 1.00 95.38 416 LEU A O 1
ATOM 3160 N N . ALA A 1 417 ? 17.538 12.159 -15.815 1.00 95.62 417 ALA A N 1
ATOM 3161 C CA . ALA A 1 417 ? 17.824 10.733 -15.939 1.00 95.62 417 ALA A CA 1
ATOM 3162 C C . ALA A 1 417 ? 18.501 10.410 -17.274 1.00 95.62 417 ALA A C 1
ATOM 3164 O O . ALA A 1 417 ? 19.540 9.754 -17.287 1.00 95.62 417 ALA A O 1
ATOM 3165 N N . ALA A 1 418 ? 17.982 10.938 -18.384 1.00 95.69 418 ALA A N 1
ATOM 3166 C CA . ALA A 1 418 ? 18.594 10.805 -19.701 1.00 95.69 418 ALA A CA 1
ATOM 3167 C C . ALA A 1 418 ? 20.046 11.319 -19.737 1.00 95.69 418 ALA A C 1
ATOM 3169 O O . ALA A 1 418 ? 20.923 10.649 -20.277 1.00 95.69 418 ALA A O 1
ATOM 3170 N N . GLU A 1 419 ? 20.325 12.484 -19.149 1.00 94.75 419 GLU A N 1
ATOM 3171 C CA . GLU A 1 419 ? 21.686 13.027 -19.041 1.00 94.75 419 GLU A CA 1
ATOM 3172 C C . GLU A 1 419 ? 22.607 12.092 -18.246 1.00 94.75 419 GLU A C 1
ATOM 3174 O O . GLU A 1 419 ? 23.656 11.685 -18.746 1.00 94.75 419 GLU A O 1
ATOM 3179 N N . ARG A 1 420 ? 22.175 11.654 -17.056 1.00 93.50 420 ARG A N 1
ATOM 3180 C CA . ARG A 1 420 ? 22.960 10.749 -16.200 1.00 93.50 420 ARG A CA 1
ATOM 3181 C C . ARG A 1 420 ? 23.239 9.401 -16.861 1.00 93.50 420 ARG A C 1
ATOM 3183 O O . ARG A 1 420 ? 24.333 8.864 -16.703 1.00 93.50 420 ARG A O 1
ATOM 3190 N N . ILE A 1 421 ? 22.278 8.859 -17.608 1.00 93.06 421 ILE A N 1
ATOM 3191 C CA . ILE A 1 421 ? 22.447 7.613 -18.366 1.00 93.06 421 ILE A CA 1
ATOM 3192 C C . ILE A 1 421 ? 23.536 7.783 -19.437 1.00 93.06 421 ILE A C 1
ATOM 3194 O O . ILE A 1 421 ? 24.414 6.926 -19.545 1.00 93.06 421 ILE A O 1
ATOM 3198 N N . ARG A 1 422 ? 23.533 8.897 -20.186 1.00 91.62 422 ARG A N 1
ATOM 3199 C CA . ARG A 1 422 ? 24.555 9.182 -21.215 1.00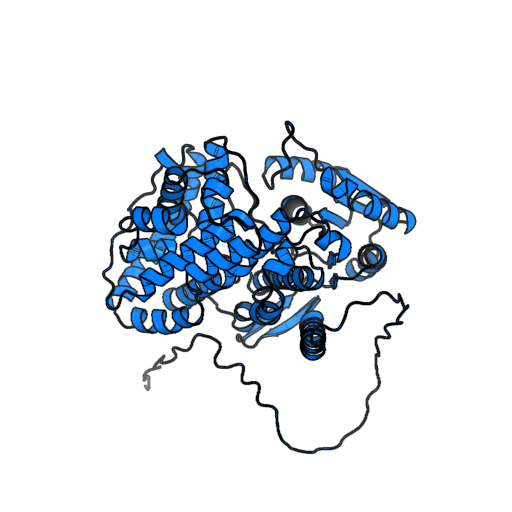 91.62 422 ARG A CA 1
ATOM 3200 C C . ARG A 1 422 ? 25.957 9.351 -20.627 1.00 91.62 422 ARG A C 1
ATOM 3202 O O . ARG A 1 422 ? 26.927 8.971 -21.276 1.00 91.62 422 ARG A O 1
ATOM 3209 N N . ASP A 1 423 ? 26.063 9.859 -19.400 1.00 85.00 423 ASP A N 1
ATOM 3210 C CA . ASP A 1 423 ? 27.341 10.031 -18.697 1.00 85.00 423 ASP A CA 1
ATOM 3211 C C . ASP A 1 423 ? 28.011 8.701 -18.283 1.00 85.00 423 ASP A C 1
ATOM 3213 O O . ASP A 1 423 ? 29.176 8.695 -17.871 1.00 85.00 423 ASP A O 1
ATOM 3217 N N . GLY A 1 424 ? 27.295 7.571 -18.352 1.00 79.19 424 GLY A N 1
ATOM 3218 C CA . GLY A 1 424 ? 27.805 6.206 -18.161 1.00 79.19 424 GLY A CA 1
ATOM 3219 C C . GLY A 1 424 ? 28.136 5.810 -16.714 1.00 79.19 424 GLY A C 1
ATOM 3220 O O . GLY A 1 424 ? 27.755 4.727 -16.277 1.00 79.19 424 GLY A O 1
ATOM 3221 N N . ARG A 1 425 ? 28.777 6.687 -15.925 1.00 86.00 425 ARG A N 1
ATOM 3222 C CA . ARG A 1 425 ? 29.173 6.406 -14.523 1.00 86.00 425 ARG A CA 1
ATOM 3223 C C . ARG A 1 425 ? 27.986 6.092 -13.613 1.00 86.00 425 ARG A C 1
ATOM 3225 O O . ARG A 1 425 ? 28.093 5.278 -12.701 1.00 86.00 425 ARG A O 1
ATOM 3232 N N . PHE A 1 426 ? 26.859 6.757 -13.857 1.00 90.38 426 PHE A N 1
ATOM 3233 C CA . PHE A 1 426 ? 25.623 6.522 -13.117 1.00 90.38 426 PHE A CA 1
ATOM 3234 C C . PHE A 1 426 ? 25.110 5.094 -13.320 1.00 90.38 426 PHE A C 1
ATOM 3236 O O . PHE A 1 426 ? 24.661 4.478 -12.362 1.00 90.38 426 PHE A O 1
ATOM 3243 N N . TRP A 1 427 ? 25.218 4.552 -14.537 1.00 92.19 427 TRP A N 1
ATOM 3244 C CA . TRP A 1 427 ? 24.654 3.246 -14.876 1.00 92.19 427 TRP A CA 1
ATOM 3245 C C . TRP A 1 427 ? 25.315 2.098 -14.113 1.00 92.19 427 TRP A C 1
ATOM 3247 O O . TRP A 1 427 ? 24.632 1.250 -13.539 1.00 92.19 427 TRP A O 1
ATOM 3257 N N . GLU A 1 428 ? 26.647 2.090 -14.072 1.00 89.38 428 GLU A N 1
ATOM 3258 C CA . GLU A 1 428 ? 27.412 1.069 -13.354 1.00 89.38 428 GLU A CA 1
ATOM 3259 C C . GLU A 1 428 ? 27.127 1.120 -11.847 1.00 89.38 428 GLU A C 1
ATOM 3261 O O . GLU A 1 428 ? 26.826 0.094 -11.235 1.00 89.38 428 GLU A O 1
ATOM 3266 N N . SER A 1 429 ? 27.129 2.326 -11.264 1.00 91.06 429 SER A N 1
ATOM 3267 C CA . SER A 1 429 ? 26.802 2.525 -9.849 1.00 91.06 429 SER A CA 1
ATOM 3268 C C . SER A 1 429 ? 25.377 2.077 -9.529 1.00 91.06 429 SER A C 1
ATOM 3270 O O . SER A 1 429 ? 25.177 1.320 -8.580 1.00 91.06 429 SER A O 1
ATOM 3272 N N . LEU A 1 430 ? 24.401 2.477 -10.347 1.00 93.56 430 LEU A N 1
ATOM 3273 C CA . LEU A 1 430 ? 23.006 2.082 -10.203 1.00 93.56 430 LEU A CA 1
ATOM 3274 C C . LEU A 1 430 ? 22.867 0.558 -10.179 1.00 93.56 430 LEU A C 1
ATOM 3276 O O . LEU A 1 430 ? 22.307 0.020 -9.226 1.00 93.56 430 LEU A O 1
ATOM 3280 N N . ARG A 1 431 ? 23.409 -0.136 -11.190 1.00 93.44 431 ARG A N 1
ATOM 3281 C CA . ARG A 1 431 ? 23.356 -1.602 -11.282 1.00 93.44 431 ARG A CA 1
ATOM 3282 C C . ARG A 1 431 ? 23.963 -2.277 -10.053 1.00 93.44 431 ARG A C 1
ATOM 3284 O O . ARG A 1 431 ? 23.371 -3.223 -9.535 1.00 93.44 431 ARG A O 1
ATOM 3291 N N . GLY A 1 432 ? 25.107 -1.780 -9.576 1.00 92.44 432 GLY A N 1
ATOM 3292 C CA . GLY A 1 432 ? 25.761 -2.286 -8.368 1.00 92.44 432 GLY A CA 1
ATOM 3293 C C . GLY A 1 432 ? 24.925 -2.097 -7.099 1.00 92.44 432 GLY A C 1
ATOM 3294 O O . GLY A 1 432 ? 24.927 -2.972 -6.237 1.00 92.44 432 GLY A O 1
ATOM 3295 N N . CYS A 1 433 ? 24.169 -0.999 -7.002 1.00 93.19 433 CYS A N 1
ATOM 3296 C CA . CYS A 1 433 ? 23.339 -0.702 -5.834 1.00 93.19 433 CYS A CA 1
ATOM 3297 C C . CYS A 1 433 ? 22.011 -1.475 -5.827 1.00 93.19 433 CYS A C 1
ATOM 3299 O O . CYS A 1 433 ? 21.572 -1.916 -4.769 1.00 93.19 433 CYS A O 1
ATOM 3301 N N . ILE A 1 434 ? 21.344 -1.618 -6.980 1.00 94.19 434 ILE A N 1
ATOM 3302 C CA . ILE A 1 434 ? 20.002 -2.229 -7.054 1.00 94.19 434 ILE A CA 1
ATOM 3303 C C . ILE A 1 434 ? 20.047 -3.754 -7.200 1.00 94.19 434 ILE A C 1
ATOM 3305 O O . ILE A 1 434 ? 19.158 -4.434 -6.691 1.00 94.19 434 ILE A O 1
ATOM 3309 N N . GLY A 1 435 ? 21.077 -4.303 -7.856 1.00 93.94 435 GLY A N 1
ATOM 3310 C CA . GLY A 1 435 ? 21.205 -5.739 -8.125 1.00 93.94 435 GLY A CA 1
ATOM 3311 C C . GLY A 1 435 ? 21.098 -6.632 -6.879 1.00 93.94 435 GLY A C 1
ATO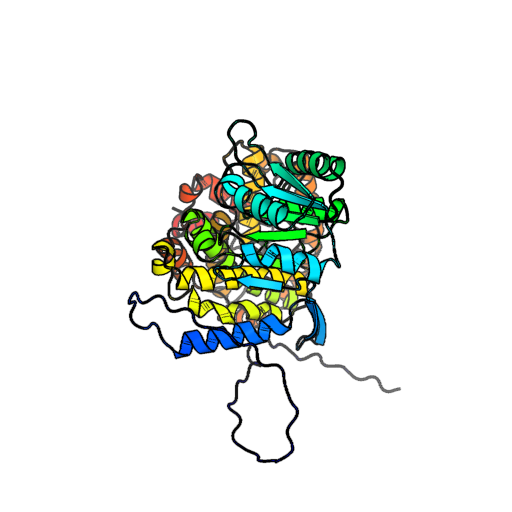M 3312 O O . GLY A 1 435 ? 20.368 -7.616 -6.928 1.00 93.94 435 GLY A O 1
ATOM 3313 N N . PRO A 1 436 ? 21.747 -6.289 -5.747 1.00 92.81 436 PRO A N 1
ATOM 3314 C CA . PRO A 1 436 ? 21.630 -7.059 -4.505 1.00 92.81 436 PRO A CA 1
ATOM 3315 C C . PRO A 1 436 ? 20.268 -6.962 -3.797 1.00 92.81 436 PRO A C 1
ATOM 3317 O O . PRO A 1 436 ? 20.029 -7.717 -2.859 1.00 92.81 436 PRO A O 1
ATOM 3320 N N . ILE A 1 437 ? 19.409 -6.010 -4.180 1.00 91.44 437 ILE A N 1
ATOM 3321 C CA . ILE A 1 437 ? 18.127 -5.732 -3.510 1.00 91.44 437 ILE A CA 1
ATOM 3322 C C . ILE A 1 437 ? 16.976 -6.460 -4.208 1.00 91.44 437 ILE A C 1
ATOM 3324 O O . ILE A 1 437 ? 16.070 -6.974 -3.553 1.00 91.44 437 ILE A O 1
ATOM 3328 N N . VAL A 1 438 ? 16.979 -6.452 -5.543 1.00 95.38 438 VAL A N 1
ATOM 3329 C CA . VAL A 1 438 ? 15.850 -6.935 -6.341 1.00 95.38 438 VAL A CA 1
ATOM 3330 C C . VAL A 1 438 ? 15.801 -8.459 -6.399 1.00 95.38 438 VAL A C 1
ATOM 3332 O O . VAL A 1 438 ? 16.819 -9.147 -6.400 1.00 95.38 438 VAL A O 1
ATOM 3335 N N . ILE A 1 439 ? 14.585 -8.993 -6.479 1.00 96.88 439 ILE A N 1
ATOM 3336 C CA . ILE A 1 439 ? 14.329 -10.433 -6.527 1.00 96.88 439 ILE A CA 1
ATOM 3337 C C . ILE A 1 439 ? 13.926 -10.838 -7.946 1.00 96.88 439 ILE A C 1
ATOM 3339 O O . ILE A 1 439 ? 13.171 -10.135 -8.613 1.00 96.88 439 ILE A O 1
ATOM 3343 N N . ALA A 1 440 ? 14.399 -11.999 -8.404 1.00 97.88 440 ALA A N 1
ATOM 3344 C CA . ALA A 1 440 ? 14.071 -12.508 -9.732 1.00 97.88 440 ALA A CA 1
ATOM 3345 C C . ALA A 1 440 ? 12.550 -12.742 -9.908 1.00 97.88 440 ALA A C 1
ATOM 3347 O O . ALA A 1 440 ? 11.903 -13.279 -8.997 1.00 97.88 440 ALA A O 1
ATOM 3348 N N . PRO A 1 441 ? 11.974 -12.448 -11.090 1.00 98.38 441 PRO A N 1
ATOM 3349 C CA . PRO A 1 441 ? 10.528 -12.542 -11.330 1.00 98.38 441 PRO A CA 1
ATOM 3350 C C . PRO A 1 441 ? 9.958 -13.949 -11.097 1.00 98.38 441 PRO A C 1
ATOM 3352 O O . PRO A 1 441 ? 8.877 -14.093 -10.527 1.00 98.38 441 PRO A O 1
ATOM 3355 N N . GLY A 1 442 ? 10.713 -15.006 -11.422 1.00 98.38 442 GLY A N 1
ATOM 3356 C CA . GLY A 1 442 ? 10.300 -16.390 -11.152 1.00 98.38 442 GLY A CA 1
ATOM 3357 C C . GLY A 1 442 ? 10.068 -16.682 -9.666 1.00 98.38 442 GLY A C 1
ATOM 3358 O O . GLY A 1 442 ? 9.126 -17.393 -9.317 1.00 98.38 442 GLY A O 1
ATOM 3359 N N . ARG A 1 443 ? 10.875 -16.085 -8.779 1.00 98.06 443 ARG A N 1
ATOM 3360 C CA . ARG A 1 443 ? 10.720 -16.240 -7.327 1.00 98.06 443 ARG A CA 1
ATOM 3361 C C . ARG A 1 443 ? 9.520 -15.455 -6.801 1.00 98.06 443 ARG A C 1
ATOM 3363 O O . ARG A 1 443 ? 8.797 -15.979 -5.960 1.00 98.06 443 ARG A O 1
ATOM 3370 N N . ILE A 1 444 ? 9.278 -14.253 -7.328 1.00 98.50 444 ILE A N 1
ATOM 3371 C CA . ILE A 1 444 ? 8.080 -13.464 -7.005 1.00 98.50 444 ILE A CA 1
ATOM 3372 C C . ILE A 1 444 ? 6.811 -14.223 -7.406 1.00 98.50 444 ILE A C 1
ATOM 3374 O O . ILE A 1 444 ? 5.927 -14.408 -6.571 1.00 98.50 444 ILE A O 1
ATOM 3378 N N . ARG A 1 445 ? 6.745 -14.746 -8.640 1.00 98.31 445 ARG A N 1
ATOM 3379 C CA . ARG A 1 445 ? 5.608 -15.555 -9.113 1.00 98.31 445 ARG A CA 1
ATOM 3380 C C . ARG A 1 445 ? 5.381 -16.784 -8.234 1.00 98.31 445 ARG A C 1
ATOM 3382 O O . ARG A 1 445 ? 4.237 -17.077 -7.890 1.00 98.31 445 ARG A O 1
ATOM 3389 N N . GLN A 1 446 ? 6.455 -17.483 -7.861 1.00 98.06 446 GLN A N 1
ATOM 3390 C CA . GLN A 1 446 ? 6.375 -18.629 -6.958 1.00 98.06 446 GLN A CA 1
ATOM 3391 C C . GLN A 1 446 ? 5.773 -18.229 -5.609 1.00 98.06 446 GLN A C 1
ATOM 3393 O O . GLN A 1 446 ? 4.792 -18.828 -5.193 1.00 98.06 446 GLN A O 1
ATOM 3398 N N . TRP A 1 447 ? 6.304 -17.194 -4.954 1.00 98.19 447 TRP A N 1
ATOM 3399 C CA . TRP A 1 447 ? 5.783 -16.737 -3.667 1.00 98.19 447 TRP A CA 1
ATOM 3400 C C . TRP A 1 447 ? 4.308 -16.329 -3.723 1.00 98.19 447 TRP A C 1
ATOM 3402 O O . TRP A 1 447 ? 3.546 -16.717 -2.841 1.00 98.19 447 TRP A O 1
ATOM 3412 N N . LEU A 1 448 ? 3.901 -15.589 -4.761 1.00 98.38 448 LEU A N 1
ATOM 3413 C CA . LEU A 1 448 ? 2.503 -15.202 -4.970 1.00 98.38 448 LEU A CA 1
ATOM 3414 C C . LEU A 1 448 ? 1.600 -16.425 -5.167 1.00 98.38 448 LEU A C 1
ATOM 3416 O O . LEU A 1 448 ? 0.517 -16.484 -4.596 1.00 98.38 448 LEU A O 1
ATOM 3420 N N . THR A 1 449 ? 2.060 -17.425 -5.920 1.00 98.00 449 THR A N 1
ATOM 3421 C CA . THR A 1 449 ? 1.305 -18.667 -6.137 1.00 98.00 449 THR A CA 1
ATOM 3422 C C . THR A 1 449 ? 1.196 -19.480 -4.845 1.00 98.00 449 THR A C 1
ATOM 3424 O O . THR A 1 449 ? 0.105 -19.907 -4.477 1.00 98.00 449 THR A O 1
ATOM 3427 N N . ASP A 1 450 ? 2.308 -19.656 -4.128 1.00 98.12 450 ASP A N 1
ATOM 3428 C CA . ASP A 1 450 ? 2.382 -20.475 -2.915 1.00 98.12 450 ASP A CA 1
ATOM 3429 C C . ASP A 1 450 ? 1.542 -19.896 -1.763 1.00 98.12 450 ASP A C 1
ATOM 3431 O O . ASP A 1 450 ? 1.052 -20.656 -0.931 1.00 98.12 450 ASP A O 1
ATOM 3435 N N . VAL A 1 451 ? 1.358 -18.568 -1.707 1.00 97.69 451 VAL A N 1
ATOM 3436 C CA . VAL A 1 451 ? 0.487 -17.903 -0.717 1.00 97.69 451 VAL A CA 1
ATOM 3437 C C . VAL A 1 451 ? -0.994 -17.876 -1.131 1.00 97.69 451 VAL A C 1
ATOM 3439 O O . VAL A 1 451 ? -1.840 -17.423 -0.363 1.00 97.69 451 VAL A O 1
ATOM 3442 N N . GLY A 1 452 ? -1.329 -18.340 -2.340 1.00 97.25 452 GLY A N 1
ATOM 3443 C CA . GLY A 1 452 ? -2.680 -18.230 -2.901 1.00 97.25 452 GLY A CA 1
ATOM 3444 C C . GLY A 1 452 ? -3.063 -16.802 -3.315 1.00 97.25 452 GLY A C 1
ATOM 3445 O O . GLY A 1 452 ? -4.241 -16.448 -3.303 1.00 97.25 452 GLY A O 1
ATOM 3446 N N . GLY A 1 453 ? -2.074 -15.963 -3.631 1.00 96.81 453 GLY A N 1
ATOM 3447 C CA . GLY A 1 453 ? -2.260 -14.604 -4.133 1.00 96.81 453 GLY A CA 1
ATOM 3448 C C . GLY A 1 453 ? -2.459 -14.543 -5.648 1.00 96.81 453 GLY A C 1
ATOM 3449 O O . GLY A 1 453 ? -2.400 -15.551 -6.350 1.00 96.81 453 GLY A O 1
ATOM 3450 N N . ALA A 1 454 ? -2.677 -13.331 -6.162 1.00 97.44 454 ALA A N 1
ATOM 3451 C CA . ALA A 1 454 ? -2.759 -13.088 -7.599 1.00 97.44 454 ALA A CA 1
ATOM 3452 C C . ALA A 1 454 ? -1.370 -13.197 -8.250 1.00 97.44 454 ALA A C 1
ATOM 3454 O O . ALA A 1 454 ? -0.429 -12.520 -7.833 1.00 97.44 454 ALA A O 1
ATOM 3455 N N . ALA A 1 455 ? -1.259 -14.021 -9.290 1.00 97.31 455 ALA A N 1
ATOM 3456 C CA . ALA A 1 455 ? -0.041 -14.227 -10.073 1.00 97.31 455 ALA A CA 1
ATOM 3457 C C . ALA A 1 455 ? -0.267 -14.089 -11.592 1.00 97.31 455 ALA A C 1
ATOM 3459 O O . ALA A 1 455 ? 0.692 -14.178 -12.357 1.00 97.31 455 ALA A O 1
ATOM 3460 N N . ARG A 1 456 ? -1.514 -13.877 -12.033 1.00 97.31 456 ARG A N 1
ATOM 3461 C CA . ARG A 1 456 ? -1.928 -13.639 -13.424 1.00 97.31 456 ARG A CA 1
ATOM 3462 C C . ARG A 1 456 ? -2.905 -12.470 -13.521 1.00 97.31 456 ARG A C 1
ATOM 3464 O O . ARG A 1 456 ? -3.602 -12.155 -12.558 1.00 97.31 456 ARG A O 1
ATOM 3471 N N . ALA A 1 457 ? -3.034 -11.880 -14.711 1.00 96.50 457 ALA A N 1
ATOM 3472 C CA . ALA A 1 457 ? -4.025 -10.828 -14.965 1.00 96.50 457 ALA A CA 1
ATOM 3473 C C . ALA A 1 457 ? -5.466 -11.312 -14.702 1.00 96.50 457 ALA A C 1
ATOM 3475 O O . ALA A 1 457 ? -6.271 -10.595 -14.103 1.00 96.50 457 ALA A O 1
ATOM 3476 N N . ALA A 1 458 ? -5.763 -12.562 -15.078 1.00 96.94 458 ALA A N 1
ATOM 3477 C CA . ALA A 1 458 ? -7.078 -13.169 -14.885 1.00 96.94 458 ALA A CA 1
ATOM 3478 C C . ALA A 1 458 ? -7.466 -13.307 -13.406 1.00 96.94 458 ALA A C 1
ATOM 3480 O O . ALA A 1 458 ? -8.655 -13.261 -13.093 1.00 96.94 458 ALA A O 1
ATOM 3481 N N . ASP A 1 459 ? -6.489 -13.416 -12.497 1.00 97.00 459 ASP A N 1
ATOM 3482 C CA . ASP A 1 459 ? -6.764 -13.544 -11.066 1.00 97.00 459 ASP A CA 1
ATOM 3483 C C . ASP A 1 459 ? -7.456 -12.286 -10.536 1.00 97.00 459 ASP A C 1
ATOM 3485 O O . ASP A 1 459 ? -8.349 -12.401 -9.705 1.00 97.00 459 ASP A O 1
ATOM 3489 N N . VAL A 1 460 ? -7.107 -11.104 -11.060 1.00 95.94 460 VAL A N 1
ATOM 3490 C CA . VAL A 1 460 ? -7.752 -9.818 -10.730 1.00 95.94 460 VAL A CA 1
ATOM 3491 C C . VAL A 1 460 ? -8.852 -9.424 -11.726 1.00 95.94 460 VAL A C 1
ATOM 3493 O O . VAL A 1 460 ? -9.210 -8.254 -11.878 1.00 95.94 460 VAL A O 1
ATOM 3496 N N . GLY A 1 461 ? -9.379 -10.409 -12.460 1.00 94.94 461 GLY A N 1
ATOM 3497 C CA . GLY A 1 461 ? -10.481 -10.234 -13.402 1.00 94.94 461 GLY A CA 1
ATOM 3498 C C . GLY A 1 461 ? -10.140 -9.390 -14.632 1.00 94.94 461 GLY A C 1
ATOM 3499 O O . GLY A 1 461 ? -11.045 -8.766 -15.193 1.00 94.94 461 GLY A O 1
ATOM 3500 N N . ARG A 1 462 ? -8.863 -9.327 -15.035 1.00 95.12 462 ARG A N 1
ATOM 3501 C CA . ARG A 1 462 ? -8.391 -8.591 -16.219 1.00 95.12 462 ARG A CA 1
ATOM 3502 C C . ARG A 1 462 ? -7.910 -9.528 -17.318 1.00 95.12 462 ARG A C 1
ATOM 3504 O O . ARG A 1 462 ? -7.323 -10.576 -17.059 1.00 95.12 462 ARG A O 1
ATOM 3511 N N . THR A 1 463 ? -8.135 -9.127 -18.561 1.00 95.94 463 THR A N 1
ATOM 3512 C CA . THR A 1 463 ? -7.548 -9.791 -19.728 1.00 95.94 463 THR A CA 1
ATOM 3513 C C . THR A 1 463 ? -6.070 -9.408 -19.890 1.00 95.94 463 THR A C 1
ATOM 3515 O O . THR A 1 463 ? -5.650 -8.355 -19.396 1.00 95.94 463 THR A O 1
ATOM 3518 N N . PRO A 1 464 ? -5.268 -10.215 -20.611 1.00 95.88 464 PRO A N 1
ATOM 3519 C CA . PRO A 1 464 ? -3.884 -9.862 -20.922 1.00 95.88 464 PRO A CA 1
ATOM 3520 C C . PRO A 1 464 ? -3.745 -8.506 -21.626 1.00 95.88 464 PRO A C 1
ATOM 3522 O O . PRO A 1 464 ? -2.848 -7.740 -21.284 1.00 95.88 464 PRO A O 1
ATOM 3525 N N . ASP A 1 465 ? -4.653 -8.164 -22.549 1.00 96.94 465 ASP A N 1
ATOM 3526 C CA . ASP A 1 465 ? -4.623 -6.864 -23.233 1.00 96.94 465 ASP A CA 1
ATOM 3527 C C . ASP A 1 465 ? -4.965 -5.706 -22.285 1.00 96.94 465 ASP A C 1
ATOM 3529 O O . ASP A 1 465 ? -4.232 -4.724 -22.226 1.00 96.94 465 ASP A O 1
ATOM 3533 N N . GLU A 1 466 ? -6.000 -5.829 -21.450 1.00 95.94 466 GLU A N 1
ATOM 3534 C CA . GLU A 1 466 ? -6.310 -4.798 -20.447 1.00 95.94 466 GLU A CA 1
ATOM 3535 C C . GLU A 1 466 ? -5.123 -4.538 -19.509 1.00 95.94 466 GLU A C 1
ATOM 3537 O O . GLU A 1 466 ? -4.831 -3.388 -19.165 1.00 95.94 466 GLU A O 1
ATOM 3542 N N . PHE A 1 467 ? -4.416 -5.602 -19.126 1.00 95.69 467 PHE A N 1
ATOM 3543 C CA . PHE A 1 467 ? -3.236 -5.520 -18.276 1.00 95.69 467 PHE A CA 1
ATOM 3544 C C . PHE A 1 467 ? -2.040 -4.894 -19.006 1.00 95.69 467 PHE A C 1
ATOM 3546 O O . PHE A 1 467 ? -1.402 -3.984 -18.477 1.00 95.69 467 PHE A O 1
ATOM 3553 N N . ARG A 1 468 ? -1.784 -5.301 -20.256 1.00 98.00 468 ARG A N 1
ATOM 3554 C CA . ARG A 1 468 ? -0.804 -4.682 -21.163 1.00 98.00 468 ARG A CA 1
ATOM 3555 C C . ARG A 1 468 ? -1.024 -3.177 -21.273 1.00 98.00 468 ARG A C 1
ATOM 3557 O O . ARG A 1 468 ? -0.085 -2.397 -21.131 1.00 98.00 468 ARG A O 1
ATOM 3564 N N . GLN A 1 469 ? -2.269 -2.767 -21.500 1.00 97.75 469 GLN A N 1
ATOM 3565 C CA . GLN A 1 469 ? -2.633 -1.362 -21.596 1.00 97.75 469 GLN A CA 1
ATOM 3566 C C . GLN A 1 469 ? -2.369 -0.625 -20.277 1.00 97.75 469 GLN A C 1
ATOM 3568 O O . GLN A 1 469 ? -1.800 0.462 -20.301 1.00 97.75 469 GLN A O 1
ATOM 3573 N N . ALA A 1 470 ? -2.700 -1.211 -19.123 1.00 97.50 470 ALA A N 1
ATOM 3574 C CA . ALA A 1 470 ? -2.383 -0.603 -17.829 1.00 97.50 470 ALA A CA 1
ATOM 3575 C C . ALA A 1 470 ? -0.867 -0.402 -17.627 1.00 97.50 470 ALA A C 1
ATOM 3577 O O . ALA A 1 470 ? -0.453 0.657 -17.162 1.00 97.50 470 ALA A O 1
ATOM 3578 N N . ILE A 1 471 ? -0.032 -1.366 -18.035 1.00 98.25 471 ILE A N 1
ATOM 3579 C CA . ILE A 1 471 ? 1.437 -1.254 -17.959 1.00 98.25 471 ILE A CA 1
ATOM 3580 C C . ILE A 1 471 ? 1.950 -0.070 -18.785 1.00 98.25 471 ILE A C 1
ATOM 3582 O O . ILE A 1 471 ? 2.782 0.703 -18.308 1.00 98.25 471 ILE A O 1
ATOM 3586 N N . LEU A 1 472 ? 1.449 0.088 -20.014 1.00 98.19 472 LEU A N 1
ATOM 3587 C CA . LEU A 1 472 ? 1.892 1.152 -20.916 1.00 98.19 472 LEU A CA 1
ATOM 3588 C C . LEU A 1 472 ? 1.579 2.550 -20.373 1.00 98.19 472 LEU A C 1
ATOM 3590 O O . LEU A 1 472 ? 2.387 3.459 -20.535 1.00 98.19 472 LEU A O 1
ATOM 3594 N N . HIS A 1 473 ? 0.473 2.717 -19.654 1.00 98.00 473 HIS A N 1
ATOM 3595 C CA . HIS A 1 473 ? 0.029 4.029 -19.176 1.00 98.00 473 HIS A CA 1
ATOM 3596 C C . HIS A 1 473 ? 0.415 4.320 -17.720 1.00 98.00 473 HIS A C 1
ATOM 3598 O O . HIS A 1 473 ? 0.375 5.470 -17.291 1.00 98.00 473 HIS A O 1
ATOM 3604 N N . ALA A 1 474 ? 0.870 3.321 -16.957 1.00 97.31 474 ALA A N 1
ATOM 3605 C CA . ALA A 1 474 ? 1.239 3.509 -15.552 1.00 97.31 474 ALA A CA 1
ATOM 3606 C C . ALA A 1 474 ? 2.350 4.554 -15.338 1.00 97.31 474 ALA A C 1
ATOM 3608 O O . ALA A 1 474 ? 2.363 5.235 -14.315 1.00 97.31 474 ALA A O 1
ATOM 3609 N N . HIS A 1 475 ? 3.252 4.730 -16.311 1.00 96.81 475 HIS A N 1
ATOM 3610 C CA . HIS A 1 475 ? 4.320 5.738 -16.266 1.00 96.81 475 HIS A CA 1
ATOM 3611 C C . HIS A 1 475 ? 3.804 7.191 -16.312 1.00 96.81 475 HIS A C 1
ATOM 3613 O O . HIS A 1 475 ? 4.503 8.122 -15.906 1.00 96.81 475 HIS A O 1
ATOM 3619 N N . GLU A 1 476 ? 2.576 7.404 -16.787 1.00 96.38 476 GLU A N 1
ATOM 3620 C CA . GLU A 1 476 ? 1.971 8.733 -16.896 1.00 96.38 476 GLU A CA 1
ATOM 3621 C C . GLU A 1 476 ? 1.544 9.268 -15.524 1.00 96.38 476 GLU A C 1
ATOM 3623 O O . GLU A 1 476 ? 1.552 10.473 -15.265 1.00 96.38 476 GLU A O 1
ATOM 3628 N N . MET A 1 477 ? 1.217 8.360 -14.604 1.00 89.75 477 MET A N 1
ATOM 3629 C CA . MET A 1 477 ? 0.801 8.699 -13.254 1.00 89.75 477 MET A CA 1
ATOM 3630 C C . MET A 1 477 ? 1.975 9.086 -12.352 1.00 89.75 477 MET A C 1
ATOM 3632 O O . MET A 1 477 ? 3.080 8.565 -12.486 1.00 89.75 477 MET A O 1
ATOM 3636 N N . ARG A 1 478 ? 1.668 9.941 -11.360 1.00 87.25 478 ARG A N 1
ATOM 3637 C CA . ARG A 1 478 ? 2.518 10.395 -10.236 1.00 87.25 478 ARG A CA 1
ATOM 3638 C C . ARG A 1 478 ? 3.880 10.962 -10.638 1.00 87.25 478 ARG A C 1
ATOM 3640 O O . ARG A 1 478 ? 4.689 10.299 -11.253 1.00 87.25 478 ARG A O 1
ATOM 3647 N N . LYS A 1 479 ? 4.232 12.149 -10.147 1.00 90.62 479 LYS A N 1
ATOM 3648 C CA . LYS A 1 479 ? 5.509 12.806 -10.495 1.00 90.62 479 LYS A CA 1
ATOM 3649 C C . LYS A 1 479 ? 6.806 12.067 -10.105 1.00 90.62 479 LYS A C 1
ATOM 3651 O O . LYS A 1 479 ? 7.861 12.423 -10.618 1.00 90.62 479 LYS A O 1
ATOM 3656 N N . ARG A 1 480 ? 6.768 11.114 -9.165 1.00 92.12 480 ARG A N 1
ATOM 3657 C CA . ARG A 1 480 ? 7.974 10.419 -8.679 1.00 92.12 480 ARG A CA 1
ATOM 3658 C C . ARG A 1 480 ? 8.444 9.401 -9.714 1.00 92.12 480 ARG A C 1
ATOM 3660 O O . ARG A 1 480 ? 7.621 8.682 -10.268 1.00 92.12 480 ARG A O 1
ATOM 3667 N N . PHE A 1 481 ? 9.749 9.361 -9.957 1.00 95.81 481 PHE A N 1
ATOM 3668 C CA . PHE A 1 481 ? 10.357 8.475 -10.941 1.00 95.81 481 PHE A CA 1
ATOM 3669 C C . PHE A 1 481 ? 10.497 7.052 -10.385 1.00 95.81 481 PHE A C 1
ATOM 3671 O O . PHE A 1 481 ? 10.808 6.867 -9.208 1.00 95.81 481 PHE A O 1
ATOM 3678 N N . SER A 1 482 ? 10.236 6.053 -11.221 1.00 97.31 482 SER A N 1
ATOM 3679 C CA . SER A 1 482 ? 10.183 4.635 -10.851 1.00 97.31 482 SER A CA 1
ATOM 3680 C C . SER A 1 482 ? 10.782 3.742 -11.937 1.00 97.31 482 SER A C 1
ATOM 3682 O O . SER A 1 482 ? 11.097 4.203 -13.034 1.00 97.31 482 SER A O 1
ATOM 3684 N N . ILE A 1 483 ? 10.869 2.440 -11.676 1.00 98.00 483 ILE A N 1
ATOM 3685 C CA . ILE A 1 483 ? 11.283 1.437 -12.659 1.00 98.00 483 ILE A CA 1
ATOM 3686 C C . ILE A 1 483 ? 10.441 1.456 -13.941 1.00 98.00 483 ILE A C 1
ATOM 3688 O O . ILE A 1 483 ? 10.977 1.188 -15.014 1.00 98.00 483 ILE A O 1
ATOM 3692 N N . ILE A 1 484 ? 9.153 1.814 -13.875 1.00 98.38 484 ILE A N 1
ATOM 3693 C CA . ILE A 1 484 ? 8.312 1.905 -15.078 1.00 98.38 484 ILE A CA 1
ATOM 3694 C C . ILE A 1 484 ? 8.797 3.066 -15.955 1.00 98.38 484 ILE A C 1
ATOM 3696 O O . ILE A 1 484 ? 9.007 2.885 -17.151 1.00 98.38 484 ILE A O 1
ATOM 3700 N N . ASP A 1 485 ? 9.058 4.230 -15.356 1.00 97.94 485 ASP A N 1
ATOM 3701 C CA . ASP A 1 485 ? 9.633 5.385 -16.059 1.00 97.94 485 ASP A CA 1
ATOM 3702 C C . ASP A 1 485 ? 11.017 5.060 -16.628 1.00 97.94 485 ASP A C 1
ATOM 3704 O O . ASP A 1 485 ? 11.359 5.420 -17.757 1.00 97.94 485 ASP A O 1
ATOM 3708 N N . PHE A 1 486 ? 11.811 4.324 -15.852 1.00 96.25 486 PHE A N 1
ATOM 3709 C CA . PHE A 1 486 ? 13.131 3.898 -16.274 1.00 96.25 486 PHE A CA 1
ATOM 3710 C C . PHE A 1 486 ? 13.061 2.966 -17.483 1.00 96.25 486 PHE A C 1
ATOM 3712 O O . PHE A 1 486 ? 13.800 3.153 -18.447 1.00 96.25 486 PHE A O 1
ATOM 3719 N N . ALA A 1 487 ? 12.134 2.009 -17.475 1.00 98.12 487 ALA A N 1
ATOM 3720 C CA . ALA A 1 487 ? 11.919 1.087 -18.578 1.00 98.12 487 ALA A CA 1
ATOM 3721 C C . ALA A 1 487 ? 11.551 1.811 -19.883 1.00 98.12 487 ALA A C 1
ATOM 3723 O O . ALA A 1 487 ? 12.022 1.398 -20.943 1.00 98.12 487 ALA A O 1
ATOM 3724 N N . TRP A 1 488 ? 10.787 2.907 -19.818 1.00 98.00 488 TRP A N 1
ATOM 3725 C CA . TRP A 1 488 ? 10.557 3.785 -20.972 1.00 98.00 488 TRP A CA 1
ATOM 3726 C C . TRP A 1 488 ? 11.843 4.478 -21.437 1.00 98.00 488 TRP A C 1
ATOM 3728 O O . TRP A 1 488 ? 12.157 4.460 -22.624 1.00 98.00 488 TRP A O 1
ATOM 3738 N N . LEU A 1 489 ? 12.636 5.034 -20.514 1.00 96.25 489 LEU A N 1
ATOM 3739 C CA . LEU A 1 489 ? 13.883 5.739 -20.847 1.00 96.25 489 LEU A CA 1
ATOM 3740 C C . LEU A 1 489 ? 14.972 4.869 -21.465 1.00 96.25 489 LEU A C 1
ATOM 3742 O O . LEU A 1 489 ? 15.830 5.402 -22.164 1.00 96.25 489 LEU A O 1
ATOM 3746 N N . VAL A 1 490 ? 14.988 3.567 -21.189 1.00 96.19 490 VAL A N 1
ATOM 3747 C CA . VAL A 1 490 ? 15.990 2.647 -21.754 1.00 96.19 490 VAL A CA 1
ATOM 3748 C C . VAL A 1 490 ? 15.424 1.750 -22.855 1.00 96.19 490 VAL A C 1
ATOM 3750 O O . VAL A 1 490 ? 16.086 0.806 -23.278 1.00 96.19 490 VAL A O 1
ATOM 3753 N N . GLY A 1 491 ? 14.209 2.040 -23.332 1.00 96.38 491 GLY A N 1
ATOM 3754 C CA . GLY A 1 491 ? 13.588 1.351 -24.465 1.00 96.38 491 GLY A CA 1
ATOM 3755 C C . GLY A 1 491 ? 13.086 -0.067 -24.172 1.00 96.38 491 GLY A C 1
ATOM 3756 O O . GLY A 1 491 ? 12.783 -0.803 -25.108 1.00 96.38 491 GLY A O 1
ATOM 3757 N N . ILE A 1 492 ? 12.973 -0.462 -22.898 1.00 98.12 492 ILE A N 1
ATOM 3758 C CA . ILE A 1 492 ? 12.307 -1.717 -22.508 1.00 98.12 492 ILE A CA 1
ATOM 3759 C C . ILE A 1 492 ? 10.804 -1.593 -22.769 1.00 98.12 492 ILE A C 1
ATOM 3761 O O . ILE A 1 492 ? 10.198 -2.498 -23.337 1.00 98.12 492 ILE A O 1
ATOM 3765 N N . LEU A 1 493 ? 10.200 -0.469 -22.382 1.00 98.00 493 LEU A N 1
ATOM 3766 C CA . LEU A 1 493 ? 8.828 -0.129 -22.745 1.00 98.00 493 LEU A CA 1
ATOM 3767 C C . LEU A 1 493 ? 8.837 0.898 -23.890 1.00 98.00 493 LEU A C 1
ATOM 3769 O O . LEU A 1 493 ? 9.686 1.789 -23.893 1.00 98.00 493 LEU A O 1
ATOM 3773 N N . PRO A 1 494 ? 7.936 0.762 -24.884 1.00 97.00 494 PRO A N 1
ATOM 3774 C CA . PRO A 1 494 ? 6.887 -0.257 -24.993 1.00 97.00 494 PRO A CA 1
ATOM 3775 C C . PRO A 1 494 ? 7.376 -1.591 -25.596 1.00 97.00 494 PRO A C 1
ATOM 3777 O O . PRO A 1 494 ? 6.611 -2.550 -25.633 1.00 97.00 494 PRO A O 1
ATOM 3780 N N . GLY A 1 495 ? 8.626 -1.671 -26.070 1.00 96.06 495 GLY A N 1
ATOM 3781 C CA . GLY A 1 495 ? 9.104 -2.735 -26.966 1.00 96.06 495 GLY A CA 1
ATOM 3782 C C . GLY A 1 495 ? 8.988 -4.173 -26.444 1.00 96.06 495 GLY A C 1
ATOM 3783 O O . GLY A 1 495 ? 8.744 -5.077 -27.234 1.00 96.06 495 GLY A O 1
ATOM 3784 N N . ALA A 1 496 ? 9.122 -4.390 -25.135 1.00 97.56 496 ALA A N 1
ATOM 3785 C CA . ALA A 1 496 ? 9.066 -5.713 -24.511 1.00 97.56 496 ALA A CA 1
ATOM 3786 C C . ALA A 1 496 ? 7.734 -6.011 -23.799 1.00 97.56 496 ALA A C 1
ATOM 3788 O O . ALA A 1 496 ? 7.626 -7.044 -23.137 1.00 97.56 496 ALA A O 1
ATOM 3789 N N . VAL A 1 497 ? 6.726 -5.129 -23.880 1.00 98.25 497 VAL A N 1
ATOM 3790 C CA . VAL A 1 497 ? 5.493 -5.281 -23.084 1.00 98.25 497 VAL A CA 1
ATOM 3791 C C . VAL A 1 497 ? 4.743 -6.574 -23.415 1.00 98.25 497 VAL A C 1
ATOM 3793 O O . VAL A 1 497 ? 4.285 -7.256 -22.505 1.00 98.25 497 VAL A O 1
ATOM 3796 N N . ASP A 1 498 ? 4.674 -6.940 -24.696 1.00 98.12 498 ASP A N 1
ATOM 3797 C CA . ASP A 1 498 ? 3.969 -8.137 -25.162 1.00 98.12 498 ASP A CA 1
ATOM 3798 C C . ASP A 1 498 ? 4.640 -9.416 -24.647 1.00 98.12 498 ASP A C 1
ATOM 3800 O O . ASP A 1 498 ? 3.975 -10.296 -24.105 1.00 98.12 498 ASP A O 1
ATOM 3804 N N . GLU A 1 499 ? 5.974 -9.478 -24.710 1.00 98.12 499 GLU A N 1
ATOM 3805 C CA . GLU A 1 499 ? 6.747 -10.588 -24.142 1.00 98.12 499 GLU A CA 1
ATOM 3806 C C . GLU A 1 499 ? 6.577 -10.686 -22.622 1.00 98.12 499 GLU A C 1
ATOM 3808 O O . GLU A 1 499 ? 6.439 -11.781 -22.084 1.00 98.12 499 GLU A O 1
ATOM 3813 N N . ILE A 1 500 ? 6.597 -9.548 -21.917 1.00 98.25 500 ILE A N 1
ATOM 3814 C CA . ILE A 1 500 ? 6.430 -9.507 -20.459 1.00 98.25 500 ILE A CA 1
ATOM 3815 C C . ILE A 1 500 ? 5.040 -10.018 -20.071 1.00 98.25 500 ILE A C 1
ATOM 3817 O O . ILE A 1 500 ? 4.930 -10.820 -19.142 1.00 98.25 500 ILE A O 1
ATOM 3821 N N . VAL A 1 501 ? 3.992 -9.575 -20.771 1.00 98.19 501 VAL A N 1
ATOM 3822 C CA . VAL A 1 501 ? 2.614 -10.013 -20.519 1.00 98.19 501 VAL A CA 1
ATOM 3823 C C . VAL A 1 501 ? 2.466 -11.507 -20.765 1.00 98.19 501 VAL A C 1
ATOM 3825 O O . VAL A 1 501 ? 2.031 -12.212 -19.856 1.00 98.19 501 VAL A O 1
ATOM 3828 N N . GLU A 1 502 ? 2.900 -11.998 -21.924 1.00 97.94 502 GLU A N 1
ATOM 3829 C CA . GLU A 1 502 ? 2.807 -13.418 -22.275 1.00 97.94 502 GLU A CA 1
ATOM 3830 C C . GLU A 1 502 ? 3.572 -14.309 -21.285 1.00 97.94 502 GLU A C 1
ATOM 3832 O O . GLU A 1 502 ? 3.076 -15.338 -20.833 1.00 97.94 502 GLU A O 1
ATOM 3837 N N . GLN A 1 503 ? 4.780 -13.900 -20.891 1.00 97.75 503 GLN A N 1
ATOM 3838 C CA . GLN A 1 503 ? 5.629 -14.707 -20.019 1.00 97.75 503 GLN A CA 1
ATOM 3839 C C . GLN A 1 503 ? 5.121 -14.763 -18.569 1.00 97.75 503 GLN A C 1
ATOM 3841 O O . GLN A 1 503 ? 5.227 -15.804 -17.906 1.00 97.75 503 GLN A O 1
ATOM 3846 N N . TRP A 1 504 ? 4.616 -13.642 -18.046 1.00 97.38 504 TRP A N 1
ATOM 3847 C CA . TRP A 1 504 ? 4.397 -13.482 -16.606 1.00 97.38 504 TRP A CA 1
ATOM 3848 C C . TRP A 1 504 ? 2.935 -13.373 -16.190 1.00 97.38 504 TRP A C 1
ATOM 3850 O O . TRP A 1 504 ? 2.632 -13.737 -15.056 1.00 97.38 504 TRP A O 1
ATOM 3860 N N . PHE A 1 505 ? 2.041 -12.919 -17.069 1.00 97.00 505 PHE A N 1
ATOM 3861 C CA . PHE A 1 505 ? 0.681 -12.525 -16.690 1.00 97.00 505 PHE A CA 1
ATOM 3862 C C . PHE A 1 505 ? -0.434 -13.353 -17.346 1.00 97.00 505 PHE A C 1
ATOM 3864 O O . PHE A 1 505 ? -1.604 -13.129 -17.013 1.00 97.00 505 PHE A O 1
ATOM 3871 N N . VAL A 1 506 ? -0.078 -14.317 -18.206 1.00 93.06 506 VAL A N 1
ATOM 3872 C CA . VAL A 1 506 ? -0.983 -15.304 -18.829 1.00 93.06 506 VAL A CA 1
ATOM 3873 C C . VAL A 1 506 ? -1.103 -16.599 -18.010 1.00 93.06 506 VAL A C 1
ATOM 3875 O O . VAL A 1 506 ? -0.125 -17.071 -17.362 1.00 93.06 506 VAL A O 1
#

Mean predicted aligned error: 7.84 Å

Foldseek 3Di:
DDDDDDDPDDQDDDDVPPDPDPDDDDDDDDDDDDDDDDDDDDDDDDDDDDDDDPVLVVLVVVLCVVVLVLAQDWDQAPLRDIFHQLQREEAEEQCLLVCVLVLCCVLPVDFQFEEEEEEPVLCVLPSVVSQVSSVVVRGNYHYHYQYDDPPHDDFQEPVSLVVVLCSCVVSVGQEYEFREAQRSQQSSQVSCQVVVHAYEYEYQELAALQQQAQWHQGQYPLARDIGGTHGHNYYTYYLVRHLPPDLQRLLLLVLLLLLQLFLLLLLVLCCLQPVPRDGNCLLCVLVSLCVLALVPLLCSLVSPSSNSVSSSVSSPSLSSSCRRSVHNSSRDFQLQLLLSLCSSVCVLVVHDRDRSSLSSLQSLLVSQVLVVVLLPDPQFDFDDFDPFAPLVSSNDNVNRVQLRVQQVLQVVSLVSVNVLSVVVPSSVSSSVNSVVRGDHSVSSLVSSVSNVGHFALVRRPHDLVRSLSSLQRSSSGHNRDGSSSVCNGRVVPPVCSVVSSVVTHD

Nearest PDB structures (foldseek):
  3ce9-assembly1_C  TM=7.231E-01  e=1.935E-16  Clostridium acetobutylicum ATCC 824
  1jq5-assembly1_A  TM=7.472E-01  e=5.252E-16  Geobacillus stearothermophilus
  1jpu-assembly1_A  TM=7.586E-01  e=9.561E-16  Geobacillus stearothermophilus
  1jqa-assembly1_A  TM=7.512E-01  e=1.830E-15  Geobacillus stearothermophilus
  5xn8-assembly1_A  TM=7.450E-01  e=2.221E-14  unidentified

Radius of gyration: 23.65 Å; Cα contacts (8 Å, |Δi|>4): 876; chains: 1; bounding box: 69×63×67 Å

Sequence (506 aa):
MRAEGSGSGGWGLPCDLVGYPGGQGRRDRAGPEQGRIIRRRRAGLRGGYRVQDRTLIRRQETVDKELGRLLGTRFNCECGRQHELPVREFVYEAGAIEALGPLIERCTGGVRRVAVVADTRTQAVGGAAVGDMLADAGYDVESILIADVHDKSPKCDDETFQTLRRAIGSRKPHLVVAVGSGVVNDLSKWVSFDLGLPYMVVATAASMNGYSAANVAPTVEGVKTLIEARPPLAVLARPTLIAAAPAEMTAAGFGDTIAKFFSRADWVTNTLLLDEYYCPFCACLIERFEHLFLTRPADIAEGKAEAIDGLFEALFWAGVAMTLVGTSAPASGGEHLLSHTLDMVADTRGWGHDLHGRQVGLGTLLAAALYDRLLSIERPTVAEPPAQIDRPWWANERIADAVAAQYQAKQPVYRLAAERIRDGRFWESLRGCIGPIVIAPGRIRQWLTDVGGAARAADVGRTPDEFRQAILHAHEMRKRFSIIDFAWLVGILPGAVDEIVEQWFV

Solvent-accessible surface area (backbone atoms only — not comparable to full-atom values): 27388 Å² total; per-residue (Å²): 143,86,86,82,82,88,81,90,83,83,92,86,61,66,83,91,76,76,76,79,71,84,80,80,84,81,91,81,90,78,88,90,81,91,85,84,84,85,80,82,82,85,80,86,79,92,74,93,74,88,79,75,61,72,66,61,58,53,52,47,58,47,52,51,56,58,56,56,66,46,38,53,33,73,46,81,42,96,61,78,44,76,37,57,35,75,38,45,45,79,38,79,36,86,60,22,72,74,46,44,63,65,44,46,38,72,78,63,76,60,70,48,38,33,32,40,36,16,33,76,66,31,28,74,76,42,28,51,64,51,46,53,54,37,40,76,72,69,33,53,66,44,82,45,73,52,64,62,59,93,91,33,78,70,62,44,31,54,70,52,41,56,53,51,38,51,55,51,62,74,68,62,49,64,31,39,36,20,24,24,40,69,46,44,41,42,40,46,36,49,41,25,43,75,71,73,38,53,38,32,36,39,46,39,43,36,30,53,36,61,73,37,18,29,47,35,74,34,34,50,89,62,34,70,40,83,42,86,40,51,42,25,46,29,43,26,27,29,56,72,48,32,51,66,32,63,62,62,42,41,16,10,18,49,21,40,54,64,24,29,39,50,6,36,38,27,42,54,49,36,27,76,73,68,68,43,90,71,46,64,67,46,61,55,50,48,64,80,33,40,74,42,29,77,77,30,31,54,42,43,52,72,50,36,58,71,25,44,51,29,44,37,51,36,22,42,52,42,8,39,29,20,37,53,72,73,43,56,43,48,56,43,30,40,20,43,37,38,28,46,40,51,54,34,48,18,67,69,70,72,47,81,85,73,60,66,14,29,40,17,22,44,16,31,35,48,43,21,48,51,49,55,57,54,66,66,52,89,75,78,55,76,41,83,60,78,95,64,72,70,49,76,80,54,71,38,70,68,43,31,52,55,32,42,55,23,34,60,65,22,50,67,54,55,54,53,50,46,53,42,48,73,67,45,64,52,49,60,52,48,46,64,32,35,58,86,53,51,59,60,34,70,57,49,44,46,47,27,49,45,22,61,31,36,50,33,31,58,69,75,76,34,51,63,64,62,46,47,52,38,61,72,51,22,55,38,44,59,46,75,76,26,58,54,47,47,30,24,34,52,47,46,39,75,77,43,48,66,60,51,37,60,74,55,30,104

pLDDT: mean 87.67, std 20.41, range [22.92, 98.81]

Secondary structure (DSSP, 8-state):
-------------SSTT------------------------------------HHHHHHHHHHHHHHHTTTT-EEE-TTSSEEE----EEEESTTTTTTHHHHHHHHHSS--EEEEEEEHHHIIIIIHHHHHHHHHTT-EEEEEEE--BTTB---SBHHHHHHHHHHHHHH--SEEEEEESHHHHHHHHHHHHHTT--EEE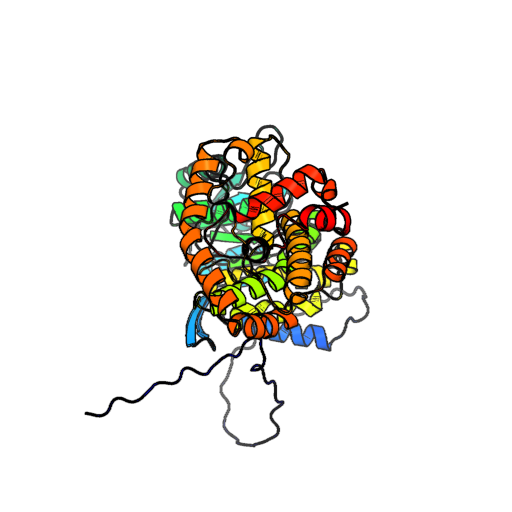EE--S--STTS-SEE--EETTEE--EE-PPPSEEEE-HHHHHTS-HHHHHHHHHHHHTHHHHHHHHHHHHHHH-----HHHHTTTHHHHHHHTT-HHHHHTT-HHHHHHHHHHHHHHHHHHHHHTSSTTT-SHHHHHHHHHHHHHHHHTPPP--HHHHHHHHHHHHHHHHHHHHH-SS-------SS--HHHH--HHHHHHHHHHHHHHHHHHHHHHHHHHTSHHHHHHHHHHTTT---HHHHHHHHHHTT---SGGGGT--HHHHHHHHHHHTTS-SS--HHHHHHHTT-TTTTHHHHHHHHT-